Protein AF-A0A067C6A2-F1 (afdb_monomer)

Structure (mmCIF, N/CA/C/O backbone):
data_AF-A0A067C6A2-F1
#
_entry.id   AF-A0A067C6A2-F1
#
loop_
_atom_site.group_PDB
_atom_site.id
_atom_site.type_symbol
_atom_site.label_atom_id
_atom_site.label_alt_id
_atom_site.label_comp_id
_atom_site.label_asym_id
_atom_site.label_entity_id
_atom_site.label_seq_id
_atom_site.pdbx_PDB_ins_code
_atom_site.Cartn_x
_atom_site.Cartn_y
_atom_site.Cartn_z
_atom_site.occupancy
_atom_site.B_iso_or_equiv
_atom_site.auth_seq_id
_atom_site.auth_comp_id
_atom_site.auth_asym_id
_atom_site.auth_atom_id
_atom_site.pdbx_PDB_model_num
ATOM 1 N N . MET A 1 1 ? -62.404 13.880 -41.109 1.00 46.78 1 MET A N 1
ATOM 2 C CA . MET A 1 1 ? -61.850 12.532 -40.872 1.00 46.78 1 MET A CA 1
ATOM 3 C C . MET A 1 1 ? -60.391 12.553 -41.282 1.00 46.78 1 MET A C 1
ATOM 5 O O . MET A 1 1 ? -60.109 12.762 -42.451 1.00 46.78 1 MET A O 1
ATOM 9 N N . GLY A 1 2 ? -59.505 12.423 -40.304 1.00 31.52 2 GLY A N 1
ATOM 10 C CA . GLY A 1 2 ? -58.047 12.399 -40.429 1.00 31.52 2 GLY A CA 1
ATOM 11 C C . GLY A 1 2 ? -57.482 12.359 -39.002 1.00 31.52 2 GLY A C 1
ATOM 12 O O . GLY A 1 2 ? -58.010 13.100 -38.171 1.00 31.52 2 GLY A O 1
ATOM 13 N N . PRO A 1 3 ? -56.556 11.444 -38.669 1.00 40.12 3 PRO A N 1
ATOM 14 C CA . PRO A 1 3 ? -56.209 11.131 -37.287 1.00 40.12 3 PRO A CA 1
ATOM 15 C C . PRO A 1 3 ? -55.248 12.171 -36.699 1.00 40.12 3 PRO A C 1
ATOM 17 O O . PRO A 1 3 ? -54.396 12.708 -37.399 1.00 40.12 3 PRO A O 1
ATOM 20 N N . THR A 1 4 ? -55.403 12.442 -35.406 1.00 37.53 4 THR A N 1
ATOM 21 C CA . THR A 1 4 ? -54.505 13.268 -34.593 1.00 37.53 4 THR A CA 1
ATOM 22 C C . THR A 1 4 ? -53.314 12.437 -34.124 1.00 37.53 4 THR A C 1
ATOM 24 O O . THR A 1 4 ? -53.504 11.399 -33.487 1.00 37.53 4 THR A O 1
ATOM 27 N N . GLU A 1 5 ? -52.108 12.900 -34.448 1.00 35.50 5 GLU A N 1
ATOM 28 C CA . GLU A 1 5 ? -50.829 12.349 -33.997 1.00 35.50 5 GLU A CA 1
ATOM 29 C C . GLU A 1 5 ? -50.653 12.537 -32.483 1.00 35.50 5 GLU A C 1
ATOM 31 O O . GLU A 1 5 ? -50.879 13.614 -31.935 1.00 35.50 5 GLU A O 1
ATOM 36 N N . SER A 1 6 ? -50.273 11.455 -31.809 1.00 35.56 6 SER A N 1
ATOM 37 C CA . SER A 1 6 ? -49.897 11.418 -30.400 1.00 35.56 6 SER A CA 1
ATOM 38 C C . SER A 1 6 ? -48.393 11.660 -30.254 1.00 35.56 6 SER A C 1
ATOM 40 O O . SER A 1 6 ? -47.596 10.808 -30.653 1.00 35.56 6 SER A O 1
ATOM 42 N N . ASP A 1 7 ? -48.023 12.784 -29.643 1.00 34.88 7 ASP A N 1
ATOM 43 C CA . ASP A 1 7 ? -46.673 13.057 -29.147 1.00 34.88 7 ASP A CA 1
ATOM 44 C C . ASP A 1 7 ? -46.358 12.139 -27.957 1.00 34.88 7 ASP A C 1
ATOM 46 O O . ASP A 1 7 ? -47.033 12.175 -26.927 1.00 34.88 7 ASP A O 1
ATOM 50 N N . ASN A 1 8 ? -45.318 11.318 -28.091 1.00 35.06 8 ASN A N 1
ATOM 51 C CA . ASN A 1 8 ? -44.790 10.478 -27.020 1.00 35.06 8 ASN A CA 1
ATOM 52 C C . ASN A 1 8 ? -43.445 11.065 -26.560 1.00 35.06 8 ASN A C 1
ATOM 54 O O . ASN A 1 8 ? -42.382 10.647 -27.017 1.00 35.06 8 ASN A O 1
ATOM 58 N N . GLN A 1 9 ? -43.493 12.078 -25.689 1.00 35.62 9 GLN A N 1
ATOM 59 C CA . GLN A 1 9 ? -42.311 12.574 -24.979 1.00 35.62 9 GLN A CA 1
ATOM 60 C C . GLN A 1 9 ? -42.078 11.715 -23.733 1.00 35.62 9 GLN A C 1
ATOM 62 O O . GLN A 1 9 ? -42.832 11.764 -22.764 1.00 35.62 9 GLN A O 1
ATOM 67 N N . V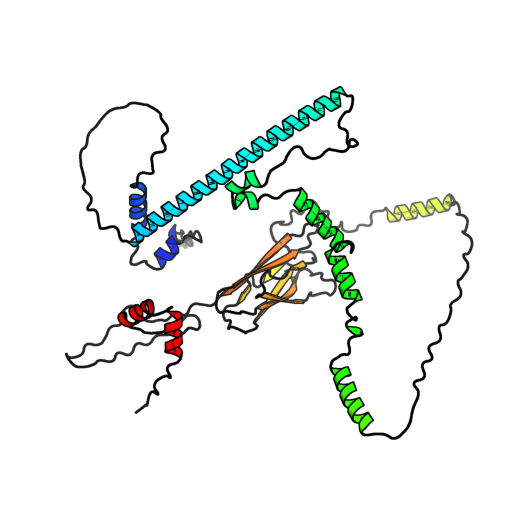AL A 1 10 ? -41.014 10.916 -23.774 1.00 36.12 10 VAL A N 1
ATOM 68 C CA . VAL A 1 10 ? -40.492 10.177 -22.622 1.00 36.12 10 VAL A CA 1
ATOM 69 C C . VAL A 1 10 ? -39.876 11.185 -21.648 1.00 36.12 10 VAL A C 1
ATOM 71 O O . VAL A 1 10 ? -38.931 11.892 -21.994 1.00 36.12 10 VAL A O 1
ATOM 74 N N . ALA A 1 11 ? -40.426 11.265 -20.438 1.00 36.53 11 ALA A N 1
ATOM 75 C CA . ALA A 1 11 ? -39.913 12.108 -19.365 1.00 36.53 11 ALA A CA 1
ATOM 76 C C . ALA A 1 11 ? -38.538 11.609 -18.887 1.00 36.53 11 ALA A C 1
ATOM 78 O O . ALA A 1 11 ? -38.397 10.465 -18.454 1.00 36.53 11 ALA A O 1
ATOM 79 N N . VAL A 1 12 ? -37.529 12.480 -18.944 1.00 35.84 12 VAL A N 1
ATOM 80 C CA . VAL A 1 12 ? -36.229 12.278 -18.290 1.00 35.84 12 VAL A CA 1
ATOM 81 C C . VAL A 1 12 ? -36.384 12.653 -16.808 1.00 35.84 12 VAL A C 1
ATOM 83 O O . VAL A 1 12 ? -36.865 13.755 -16.530 1.00 35.84 12 VAL A O 1
ATOM 86 N N . PRO A 1 13 ? -36.019 11.789 -15.843 1.00 40.06 13 PRO A N 1
ATOM 87 C CA . PRO A 1 13 ? -36.128 12.125 -14.430 1.00 40.06 13 PRO A CA 1
ATOM 88 C C . PRO A 1 13 ? -35.045 13.141 -14.044 1.00 40.06 13 PRO A C 1
ATOM 90 O O . PRO A 1 13 ? -33.858 12.932 -14.286 1.00 40.06 13 PRO A O 1
ATOM 93 N N . VAL A 1 14 ? -35.471 14.251 -13.441 1.00 46.62 14 VAL A N 1
ATOM 94 C CA . VAL A 1 14 ? -34.593 15.250 -12.821 1.00 46.62 14 VAL A CA 1
ATOM 95 C C . VAL A 1 14 ? -34.064 14.664 -11.509 1.00 46.62 14 VAL A C 1
ATOM 97 O O . VAL A 1 14 ? -34.852 14.342 -10.619 1.00 46.62 14 VAL A O 1
ATOM 100 N N . LEU A 1 15 ? -32.743 14.499 -11.416 1.00 38.25 15 LEU A N 1
ATOM 101 C CA . LEU A 1 15 ? -32.042 14.056 -10.207 1.00 38.25 15 LEU A CA 1
ATOM 102 C C . LEU A 1 15 ? -32.170 15.126 -9.110 1.00 38.25 15 LEU A C 1
ATOM 104 O O . LEU A 1 15 ? -31.995 16.313 -9.386 1.00 38.25 15 LEU A O 1
ATOM 108 N N . LYS A 1 16 ? -32.493 14.710 -7.881 1.00 52.53 16 LYS A N 1
ATOM 109 C CA . LYS A 1 16 ? -32.499 15.584 -6.696 1.00 52.53 16 LYS A CA 1
ATOM 110 C C . LYS A 1 16 ? -31.090 15.615 -6.095 1.00 52.53 16 LYS A C 1
ATOM 112 O O . LYS A 1 16 ? -30.378 14.620 -6.182 1.00 52.53 16 LYS A O 1
ATOM 117 N N . ASP A 1 17 ? -30.711 16.714 -5.441 1.00 48.53 17 ASP A N 1
ATOM 118 C CA . ASP A 1 17 ? -29.380 16.892 -4.819 1.00 48.53 17 ASP A CA 1
ATOM 119 C C . ASP A 1 17 ? -29.012 15.810 -3.779 1.00 48.53 17 ASP A C 1
ATOM 121 O O . ASP A 1 17 ? -27.845 15.650 -3.434 1.00 48.53 17 ASP A O 1
ATOM 125 N N . GLU A 1 18 ? -29.983 15.013 -3.323 1.00 50.97 18 GLU A N 1
ATOM 126 C CA . GLU A 1 18 ? -29.768 13.841 -2.464 1.00 50.97 18 GLU A CA 1
ATOM 127 C C . GLU A 1 18 ? -29.009 12.688 -3.158 1.00 50.97 18 GLU A C 1
ATOM 129 O O . GLU A 1 18 ? -28.467 11.818 -2.474 1.00 50.97 18 GLU A O 1
ATOM 134 N N . ASP A 1 19 ? -28.918 12.692 -4.494 1.00 45.03 19 ASP A N 1
ATOM 135 C CA . ASP A 1 19 ? -28.274 11.633 -5.284 1.00 45.03 19 ASP A CA 1
ATOM 136 C C . ASP A 1 19 ? -26.817 11.951 -5.680 1.00 45.03 19 ASP A C 1
ATOM 138 O O . ASP A 1 19 ? -26.120 11.095 -6.236 1.00 45.03 19 ASP A O 1
ATOM 142 N N . VAL A 1 20 ? -26.306 13.151 -5.374 1.00 48.88 20 VAL A N 1
ATOM 143 C CA . VAL A 1 20 ? -24.900 13.511 -5.629 1.00 48.88 20 VAL A CA 1
ATOM 144 C C . VAL A 1 20 ? -24.061 13.191 -4.392 1.00 48.88 20 VAL A C 1
ATOM 146 O O . VAL A 1 20 ? -23.841 14.009 -3.502 1.00 48.88 20 VAL A O 1
ATOM 149 N N . VAL A 1 21 ? -23.592 11.947 -4.324 1.00 43.31 21 VAL A N 1
ATOM 150 C CA . VAL A 1 21 ? -22.820 11.428 -3.189 1.00 43.31 21 VAL A CA 1
ATOM 151 C C . VAL A 1 21 ? -21.332 11.746 -3.353 1.00 43.31 21 VAL A C 1
ATOM 153 O O . VAL A 1 21 ? -20.633 11.119 -4.147 1.00 43.31 21 VAL A O 1
ATOM 156 N N . ALA A 1 22 ? -20.810 12.661 -2.535 1.00 42.84 22 ALA A N 1
ATOM 157 C CA . ALA A 1 22 ? -19.381 12.691 -2.234 1.00 42.84 22 ALA A CA 1
ATOM 158 C C . ALA A 1 22 ? -19.053 11.521 -1.288 1.00 42.84 22 ALA A C 1
ATOM 160 O O . ALA A 1 22 ? -19.436 11.508 -0.115 1.00 42.84 22 ALA A O 1
ATOM 161 N N . VAL A 1 23 ? -18.379 10.502 -1.819 1.00 39.47 23 VAL A N 1
ATOM 162 C CA . VAL A 1 23 ? -17.924 9.325 -1.068 1.00 39.47 23 VAL A CA 1
ATOM 163 C C . VAL A 1 23 ? -16.892 9.770 -0.025 1.00 39.47 23 VAL A C 1
ATOM 165 O O . VAL A 1 23 ? -15.851 10.308 -0.388 1.00 39.47 2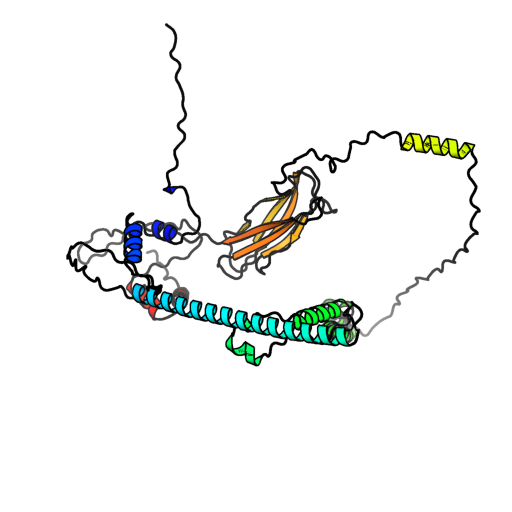3 VAL A O 1
ATOM 168 N N . GLY A 1 24 ? -17.172 9.551 1.266 1.00 44.75 24 GLY A N 1
ATOM 169 C CA . GLY A 1 24 ? -16.173 9.696 2.339 1.00 44.75 24 GLY A CA 1
ATOM 170 C C . GLY A 1 24 ? -16.548 10.578 3.534 1.00 44.75 24 GLY A C 1
ATOM 171 O O . GLY A 1 24 ? -15.796 10.620 4.504 1.00 44.75 24 GLY A O 1
ATOM 172 N N . SER A 1 25 ? -17.699 11.253 3.533 1.00 52.03 25 SER A N 1
ATOM 173 C CA . SER A 1 25 ? -18.128 12.007 4.719 1.00 52.03 25 SER A CA 1
ATOM 174 C C . SER A 1 25 ? -18.722 11.073 5.780 1.00 52.03 25 SER A C 1
ATOM 176 O O . SER A 1 25 ? -19.835 10.563 5.624 1.00 52.03 25 SER A O 1
ATOM 178 N N . ILE A 1 26 ? -17.987 10.868 6.880 1.00 54.88 26 ILE A N 1
ATOM 179 C CA . ILE A 1 26 ? -18.413 10.107 8.074 1.00 54.88 26 ILE A CA 1
ATOM 180 C C . ILE A 1 26 ? -19.779 10.601 8.585 1.00 54.88 26 ILE A C 1
ATOM 182 O O . ILE A 1 26 ? -20.607 9.802 9.021 1.00 54.88 26 ILE A O 1
ATOM 186 N N . SER A 1 27 ? -20.066 11.896 8.436 1.00 53.38 27 SER A N 1
ATOM 187 C CA . SER A 1 27 ? -21.342 12.505 8.820 1.00 53.38 27 SER A CA 1
ATOM 188 C C . SER A 1 27 ? -22.544 11.933 8.059 1.00 53.38 27 SER A C 1
ATOM 190 O O . SER A 1 27 ? -23.612 11.780 8.647 1.00 53.38 27 SER A O 1
ATOM 192 N N . ASN A 1 28 ? -22.388 11.553 6.785 1.00 57.16 28 ASN A N 1
ATOM 193 C CA . ASN A 1 28 ? -23.474 10.943 6.005 1.00 57.16 28 ASN A CA 1
ATOM 194 C C . ASN A 1 28 ? -23.720 9.484 6.394 1.00 57.16 28 ASN A C 1
ATOM 196 O O . ASN A 1 28 ? -24.863 9.031 6.395 1.00 57.16 28 ASN A O 1
ATOM 200 N N . VAL A 1 29 ? -22.665 8.756 6.765 1.00 61.75 29 VAL A N 1
ATOM 201 C CA . VAL A 1 29 ? -22.779 7.379 7.265 1.00 61.75 29 VAL A CA 1
ATOM 202 C C . VAL A 1 29 ? -23.498 7.369 8.615 1.00 61.75 29 VAL A C 1
ATOM 204 O O . VAL A 1 29 ? -24.432 6.592 8.803 1.00 61.75 29 VAL A O 1
ATOM 207 N N . LEU A 1 30 ? -23.140 8.292 9.514 1.00 58.38 30 LEU A N 1
ATOM 208 C CA . LEU A 1 30 ? -23.802 8.453 10.811 1.00 58.38 30 LEU A CA 1
ATOM 209 C C . LEU A 1 30 ? -25.268 8.890 10.664 1.00 58.38 30 LEU A C 1
ATOM 211 O O . LEU A 1 30 ? -26.136 8.321 11.320 1.00 58.38 30 LEU A O 1
ATOM 215 N N . ARG A 1 31 ? -25.582 9.812 9.744 1.00 58.62 31 ARG A N 1
ATOM 216 C CA . ARG A 1 31 ? -26.965 10.256 9.485 1.00 58.62 31 ARG A CA 1
ATOM 217 C C . ARG A 1 31 ? -27.858 9.146 8.937 1.00 58.62 31 ARG A C 1
ATOM 219 O O . ARG A 1 31 ? -29.035 9.073 9.272 1.00 58.62 31 ARG A O 1
ATOM 226 N N . ARG A 1 32 ? -27.298 8.260 8.108 1.00 60.53 32 ARG A N 1
ATOM 227 C CA . ARG A 1 32 ? -28.022 7.102 7.566 1.00 60.53 32 ARG A CA 1
ATOM 228 C C . ARG A 1 32 ? -28.220 6.006 8.614 1.00 60.53 32 ARG A C 1
ATOM 230 O O . ARG A 1 32 ? -29.256 5.351 8.595 1.00 60.53 32 ARG A O 1
ATOM 237 N N . ALA A 1 33 ? -27.250 5.827 9.513 1.00 59.78 33 ALA A N 1
ATOM 238 C CA . ALA A 1 33 ? -27.295 4.836 10.588 1.00 59.78 33 ALA A CA 1
ATOM 239 C C . ALA A 1 33 ? -28.210 5.245 11.758 1.00 59.78 33 ALA A C 1
ATOM 241 O O . ALA A 1 33 ? -28.818 4.379 12.377 1.00 59.78 33 ALA A O 1
ATOM 242 N N . PHE A 1 34 ? -28.352 6.547 12.032 1.00 64.25 34 PHE A N 1
ATOM 243 C CA . PHE A 1 34 ? -29.120 7.085 13.163 1.00 64.25 34 PHE A CA 1
ATOM 244 C C . PHE A 1 34 ? -30.217 8.061 12.712 1.00 64.25 34 PHE A C 1
ATOM 246 O O . PHE A 1 34 ? -30.389 9.140 13.279 1.00 64.25 34 PHE A O 1
ATOM 253 N N . ARG A 1 35 ? -30.966 7.687 11.671 1.00 56.34 35 ARG A N 1
ATOM 254 C CA . ARG A 1 35 ? -31.962 8.551 11.015 1.00 56.34 35 ARG A CA 1
ATOM 255 C C . ARG A 1 35 ? -33.062 9.072 11.954 1.00 56.34 35 ARG A C 1
ATOM 257 O O . ARG A 1 35 ? -33.566 10.164 11.736 1.00 56.34 35 ARG A O 1
ATOM 264 N N . ASP A 1 36 ? -33.380 8.331 13.013 1.00 54.09 36 ASP A N 1
ATOM 265 C CA . ASP A 1 36 ? -34.395 8.720 14.004 1.00 54.09 36 ASP A CA 1
ATOM 266 C C . ASP A 1 36 ? -33.886 9.753 15.031 1.00 54.09 36 ASP A C 1
ATOM 268 O O . ASP A 1 36 ? -34.684 10.404 15.701 1.00 54.09 36 ASP A O 1
ATOM 272 N N . TYR A 1 37 ? -32.563 9.928 15.147 1.00 52.38 37 TYR A N 1
ATOM 273 C CA . TYR A 1 37 ? -31.922 10.871 16.077 1.00 52.38 37 TYR A CA 1
ATOM 274 C C . TYR A 1 37 ? -31.439 12.159 15.400 1.00 52.38 37 TYR A C 1
ATOM 276 O O . TYR A 1 37 ? -31.350 13.202 16.049 1.00 52.38 37 TYR A O 1
ATOM 284 N N . TYR A 1 38 ? -31.131 12.104 14.104 1.00 54.38 38 TYR A N 1
ATOM 285 C CA . TYR A 1 38 ? -30.699 13.257 13.318 1.00 54.38 38 TYR A CA 1
ATOM 286 C C . TYR A 1 38 ? -31.886 13.808 12.529 1.00 54.38 38 TYR A C 1
ATOM 288 O O . TYR A 1 38 ? -32.218 13.305 11.460 1.00 54.38 38 TYR A O 1
ATOM 296 N N . THR A 1 39 ? -32.531 14.848 13.057 1.00 64.25 39 THR A N 1
ATOM 297 C CA . THR A 1 39 ? -33.527 15.612 12.297 1.00 64.25 39 THR A CA 1
ATOM 298 C C . THR A 1 39 ? -32.855 16.363 11.144 1.00 64.25 39 THR A C 1
ATOM 300 O O . THR A 1 39 ? -31.672 16.692 11.224 1.00 64.25 39 THR A O 1
ATOM 303 N N . ASP A 1 40 ? -33.597 16.667 10.075 1.00 58.47 40 ASP A N 1
ATOM 304 C CA . ASP A 1 40 ? -33.048 17.351 8.888 1.00 58.47 40 ASP A CA 1
ATOM 305 C C . ASP A 1 40 ? -32.404 18.718 9.225 1.00 58.47 40 ASP A C 1
ATOM 307 O O . ASP A 1 40 ? -31.456 19.148 8.571 1.00 58.47 40 ASP A O 1
ATOM 311 N N . ASP A 1 41 ? -32.845 19.348 10.320 1.00 60.97 41 ASP A N 1
ATOM 312 C CA . ASP A 1 41 ? -32.314 20.608 10.862 1.00 60.97 41 ASP A CA 1
ATOM 313 C C . ASP A 1 41 ? -31.063 20.449 11.749 1.00 60.97 41 ASP A C 1
ATOM 315 O O . ASP A 1 41 ? -30.524 21.443 12.247 1.00 60.97 41 ASP A O 1
ATOM 319 N N . PHE A 1 42 ? -30.581 19.226 11.988 1.00 62.56 42 PHE A N 1
ATOM 320 C CA . PHE A 1 42 ? -29.451 18.970 12.886 1.00 62.56 42 PHE A CA 1
ATOM 321 C C . PHE A 1 42 ? -28.182 19.701 12.440 1.00 62.56 42 PHE A C 1
ATOM 323 O O . PHE A 1 42 ? -27.517 20.321 13.266 1.00 62.56 42 PHE A O 1
ATOM 330 N N . ASP A 1 43 ? -27.869 19.691 11.143 1.00 55.62 43 ASP A N 1
ATOM 331 C CA . ASP A 1 43 ? -26.700 20.405 10.621 1.00 55.62 43 ASP A CA 1
ATOM 332 C C . ASP A 1 43 ? -26.844 21.911 10.752 1.00 55.62 43 ASP A C 1
ATOM 334 O O . ASP A 1 43 ? -25.873 22.583 11.080 1.00 55.62 43 ASP A O 1
ATOM 338 N N . GLN A 1 44 ? -28.036 22.458 10.499 1.00 60.25 44 GLN A N 1
ATOM 339 C CA . GLN A 1 44 ? -28.271 23.886 10.696 1.00 60.25 44 GLN A CA 1
ATOM 340 C C . GLN A 1 44 ? -28.066 24.254 12.163 1.00 60.25 44 GLN A C 1
ATOM 342 O O . GLN A 1 44 ? -27.392 25.234 12.457 1.00 60.25 44 GLN A O 1
ATOM 347 N N . ARG A 1 45 ? -28.570 23.441 13.096 1.00 60.47 45 ARG A N 1
ATOM 348 C CA . ARG A 1 45 ? -28.377 23.648 14.537 1.00 60.47 45 ARG A CA 1
ATOM 349 C C . ARG A 1 45 ? -26.919 23.498 14.968 1.00 60.47 45 ARG A C 1
ATOM 351 O O . ARG A 1 45 ? -26.434 24.342 15.715 1.00 60.47 45 ARG A O 1
ATOM 358 N N . LEU A 1 46 ? -26.215 22.477 14.483 1.00 62.25 46 LEU A N 1
ATOM 359 C CA . LEU A 1 46 ? -24.806 22.234 14.796 1.00 62.25 46 LEU A CA 1
ATOM 360 C C . LEU A 1 46 ? -23.911 23.332 14.215 1.00 62.25 46 LEU A C 1
ATOM 362 O O . LEU A 1 46 ? -23.078 23.881 14.930 1.00 62.25 46 LEU A O 1
ATOM 366 N N . ASN A 1 47 ? -24.118 23.694 12.949 1.00 60.94 47 ASN A N 1
ATOM 367 C CA . ASN A 1 47 ? -23.370 24.760 12.289 1.00 60.94 47 ASN A CA 1
ATOM 368 C C . ASN A 1 47 ? -23.665 26.122 12.921 1.00 60.94 47 ASN A C 1
ATOM 370 O O . ASN A 1 47 ? -22.741 26.907 13.087 1.00 60.94 47 ASN A O 1
ATOM 374 N N . ASN A 1 48 ? -24.905 26.390 13.344 1.00 63.03 48 ASN A N 1
ATOM 375 C CA . ASN A 1 48 ? -25.240 27.607 14.085 1.00 63.03 48 ASN A CA 1
ATOM 376 C C . ASN A 1 48 ? -24.587 27.625 15.477 1.00 63.03 48 ASN A C 1
ATOM 378 O O . ASN A 1 48 ? -24.052 28.654 15.878 1.00 63.03 48 ASN A O 1
ATOM 382 N N . ALA A 1 49 ? -24.560 26.498 16.197 1.00 57.16 49 ALA A N 1
ATOM 383 C CA . ALA A 1 49 ? -23.872 26.378 17.487 1.00 57.16 49 ALA A CA 1
ATOM 384 C C . ALA A 1 49 ? -22.344 26.532 17.359 1.00 57.16 49 ALA A C 1
ATOM 386 O O . ALA A 1 49 ? -21.707 27.177 18.191 1.00 57.16 49 ALA A O 1
ATOM 387 N N . TRP A 1 50 ? -21.746 25.991 16.296 1.00 52.72 50 TRP A N 1
ATOM 388 C CA . TRP A 1 50 ? -20.320 26.159 16.009 1.00 52.72 50 TRP A CA 1
ATOM 389 C C . TRP A 1 50 ? -19.986 27.573 15.518 1.00 52.72 50 TRP A C 1
ATOM 391 O O . TRP A 1 50 ? -18.972 28.124 15.933 1.00 52.72 50 TRP A O 1
ATOM 401 N N . ALA A 1 51 ? -20.853 28.205 14.721 1.00 54.84 51 ALA A N 1
ATOM 402 C CA . ALA A 1 51 ? -20.693 29.593 14.280 1.00 54.84 51 ALA A CA 1
ATOM 403 C C . ALA A 1 51 ? -20.863 30.615 15.422 1.00 54.84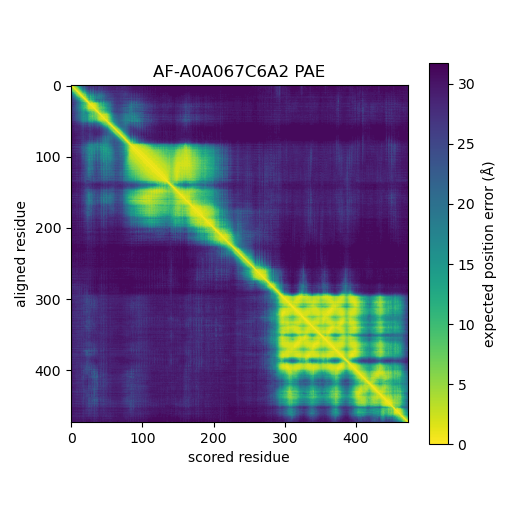 51 ALA A C 1
ATOM 405 O O . ALA A 1 51 ? -20.293 31.701 15.362 1.00 54.84 51 ALA A O 1
ATOM 406 N N . MET A 1 52 ? -21.620 30.266 16.468 1.00 48.28 52 MET A N 1
ATOM 407 C CA . MET A 1 52 ? -21.798 31.074 17.683 1.00 48.28 52 MET A CA 1
ATOM 408 C C . MET A 1 52 ? -20.621 30.968 18.662 1.00 48.28 52 MET A C 1
ATOM 410 O O . MET A 1 52 ? -20.560 31.738 19.619 1.00 48.28 52 MET A O 1
ATOM 414 N N . THR A 1 53 ? -19.668 30.056 18.440 1.00 46.56 53 THR A N 1
ATOM 415 C CA . THR A 1 53 ? -18.444 29.996 19.246 1.00 46.56 53 THR A CA 1
ATOM 416 C C . THR A 1 53 ? -17.463 31.034 18.688 1.00 46.56 53 THR A C 1
ATOM 418 O O . THR A 1 53 ? -16.986 30.859 17.565 1.00 46.56 53 THR A O 1
ATOM 421 N N . PRO A 1 54 ? -17.151 32.134 19.401 1.00 42.41 54 PRO A N 1
ATOM 422 C CA . PRO A 1 54 ? -16.249 33.135 18.860 1.00 42.41 54 PRO A CA 1
ATOM 423 C C . PRO A 1 54 ? -14.858 32.516 18.732 1.00 42.41 54 PRO A C 1
ATOM 425 O O . PRO A 1 54 ? -14.250 32.123 19.728 1.00 42.41 54 PRO A O 1
ATOM 428 N N . ALA A 1 55 ? -14.347 32.442 17.502 1.00 39.75 55 ALA A N 1
ATOM 429 C CA . ALA A 1 55 ? -12.942 32.150 17.259 1.00 39.75 55 ALA A CA 1
ATOM 430 C C . ALA A 1 55 ? -12.068 33.123 18.079 1.00 39.75 55 ALA A C 1
ATOM 432 O O . ALA A 1 55 ? -12.421 34.306 18.198 1.00 39.75 55 ALA A O 1
ATOM 433 N N . PRO A 1 56 ? -10.938 32.673 18.657 1.00 37.66 56 PRO A N 1
ATOM 434 C CA . PRO A 1 56 ? -10.046 33.563 19.380 1.00 37.66 56 PRO A CA 1
ATOM 435 C C . PRO A 1 56 ? -9.568 34.648 18.416 1.00 37.66 56 PRO A C 1
ATOM 437 O O . PRO A 1 56 ? -8.959 34.364 17.385 1.00 37.66 56 PRO A O 1
ATOM 440 N N . LYS A 1 57 ? -9.905 35.899 18.745 1.00 34.47 57 LYS A N 1
ATOM 441 C CA . LYS A 1 57 ? -9.536 37.088 17.979 1.00 34.47 57 LYS A CA 1
ATOM 442 C C . LYS A 1 57 ? -8.020 37.106 17.794 1.00 34.47 57 LYS A C 1
ATOM 444 O O . LYS A 1 57 ? -7.280 37.387 18.733 1.00 34.47 57 LYS A O 1
ATOM 449 N N . THR A 1 58 ? -7.565 36.843 16.576 1.00 31.27 58 THR A N 1
ATOM 450 C CA . THR A 1 58 ? -6.252 37.283 16.119 1.00 31.27 58 THR A CA 1
ATOM 451 C C . THR A 1 58 ? -6.258 38.805 16.154 1.00 31.27 58 THR A C 1
ATOM 453 O O . THR A 1 58 ? -7.015 39.448 15.428 1.00 31.27 58 THR A O 1
ATOM 456 N N . THR A 1 59 ? -5.461 39.383 17.045 1.00 32.72 59 THR A N 1
ATOM 457 C CA . THR A 1 59 ? -5.164 40.814 17.076 1.00 32.72 59 THR A CA 1
ATOM 458 C C . THR A 1 59 ? -4.513 41.225 15.761 1.00 32.72 59 THR A C 1
ATOM 460 O O . THR A 1 59 ? -3.319 41.019 15.563 1.00 32.72 59 THR A O 1
ATOM 463 N N . SER A 1 60 ? -5.301 41.820 14.876 1.00 31.89 60 SER A N 1
ATOM 464 C CA . SER A 1 60 ? -4.822 42.781 13.892 1.00 31.89 60 SER A CA 1
ATOM 465 C C . SER A 1 60 ? -5.533 44.093 14.182 1.00 31.89 60 SER A C 1
ATOM 467 O O . SER A 1 60 ? -6.753 44.193 14.055 1.00 31.89 60 SER A O 1
ATOM 469 N N . GLU A 1 61 ? -4.752 45.054 14.658 1.00 36.00 61 GLU A N 1
ATOM 470 C CA . GLU A 1 61 ? -5.124 46.456 14.750 1.00 36.00 61 GLU A CA 1
ATOM 471 C C . GLU A 1 61 ? -5.585 46.932 13.370 1.00 36.00 61 GLU A C 1
ATOM 473 O O . GLU A 1 61 ? -4.818 46.861 12.415 1.00 36.00 61 GLU A O 1
ATOM 478 N N . ASP A 1 62 ? -6.816 47.427 13.268 1.00 29.81 62 ASP A N 1
ATOM 479 C CA . ASP A 1 62 ? -7.034 48.638 12.489 1.00 29.81 62 ASP A CA 1
ATOM 480 C C . ASP A 1 62 ? -8.291 49.373 12.955 1.00 29.81 62 ASP A C 1
ATOM 482 O O . ASP A 1 62 ? -9.363 48.801 13.167 1.00 29.81 62 ASP A O 1
ATOM 486 N N . HIS A 1 63 ? -8.111 50.668 13.177 1.00 35.00 63 HIS A N 1
ATOM 487 C CA . HIS A 1 63 ? -9.143 51.604 13.582 1.00 35.00 63 HIS A CA 1
ATOM 488 C C . HIS A 1 63 ? -10.038 51.942 12.390 1.00 35.00 63 HIS A C 1
ATOM 490 O O . HIS A 1 63 ? -9.545 52.387 11.361 1.00 35.00 63 HIS A O 1
ATOM 496 N N . THR A 1 64 ? -11.356 51.891 12.564 1.00 31.05 64 THR A N 1
ATOM 497 C CA . THR A 1 64 ? -12.255 52.926 12.028 1.00 31.05 64 THR A CA 1
ATOM 498 C C . THR A 1 64 ? -13.575 52.930 12.791 1.00 31.05 64 THR A C 1
ATOM 500 O O . THR A 1 64 ? -14.110 51.898 13.184 1.00 31.05 64 THR A O 1
ATOM 503 N N . ILE A 1 65 ? -14.013 54.148 13.079 1.00 39.16 65 ILE A N 1
ATOM 504 C CA . ILE A 1 65 ? -15.200 54.537 13.834 1.00 39.16 65 ILE A CA 1
ATOM 505 C C . ILE A 1 65 ? -16.401 54.438 12.897 1.00 39.16 65 ILE A C 1
ATOM 507 O O . ILE A 1 65 ? -16.286 54.919 11.778 1.00 39.16 65 ILE A O 1
ATOM 511 N N . ASP A 1 66 ? -17.527 53.900 13.367 1.00 32.31 66 ASP A N 1
ATOM 512 C CA . ASP A 1 66 ? -18.845 54.471 13.075 1.00 32.31 66 ASP A CA 1
ATOM 513 C C . ASP A 1 66 ? -19.902 53.984 14.074 1.00 32.31 66 ASP A C 1
ATOM 515 O O . ASP A 1 66 ? -19.826 52.892 14.638 1.00 32.31 66 ASP A O 1
ATOM 519 N N . ALA A 1 67 ? -20.829 54.894 14.351 1.00 35.47 67 ALA A N 1
ATOM 520 C CA . ALA A 1 67 ? -21.790 54.869 15.436 1.00 35.47 67 ALA A CA 1
ATOM 521 C C . ALA A 1 67 ? -23.153 54.269 15.038 1.00 35.47 67 ALA A C 1
ATOM 523 O O . ALA A 1 67 ? -23.501 54.189 13.864 1.00 35.47 67 ALA A O 1
ATOM 524 N N . ASP A 1 68 ? -23.923 53.994 16.095 1.00 33.66 68 ASP A N 1
ATOM 525 C CA . ASP A 1 68 ? -25.387 53.946 16.213 1.00 33.66 68 ASP A CA 1
ATOM 526 C C . ASP A 1 68 ? -26.145 52.601 16.270 1.00 33.66 68 ASP A C 1
ATOM 528 O O . ASP A 1 68 ? -26.140 51.773 15.364 1.00 33.66 68 ASP A O 1
ATOM 532 N N . ASN A 1 69 ? -26.954 52.563 17.345 1.00 35.38 69 ASN A N 1
ATOM 533 C CA . ASN A 1 69 ? -28.240 51.898 17.590 1.00 35.38 69 ASN A CA 1
ATOM 534 C C . ASN A 1 69 ? -28.307 50.533 18.303 1.00 35.38 69 ASN A C 1
ATOM 536 O O . ASN A 1 69 ? -28.312 49.469 17.696 1.00 35.38 69 ASN A O 1
ATOM 540 N N . ASN A 1 70 ? -28.524 50.634 19.625 1.00 39.47 70 ASN A N 1
ATOM 541 C CA . ASN A 1 70 ? -29.630 50.049 20.403 1.00 39.47 70 ASN A CA 1
ATOM 542 C C . ASN A 1 70 ? -30.302 48.773 19.861 1.00 39.47 70 ASN A C 1
ATOM 544 O O . ASN A 1 70 ? -31.141 48.862 18.966 1.00 39.47 70 ASN A O 1
ATOM 548 N N . ASN A 1 71 ? -30.121 47.652 20.572 1.00 34.84 71 ASN A N 1
ATOM 549 C CA . ASN A 1 71 ? -31.241 46.994 21.261 1.00 34.84 71 ASN A CA 1
ATOM 550 C C . ASN A 1 71 ? -30.732 45.974 22.297 1.00 34.84 71 ASN A C 1
ATOM 552 O O . ASN A 1 71 ? -30.191 44.929 21.939 1.00 34.84 71 ASN A O 1
ATOM 556 N N . ASP A 1 72 ? -30.945 46.274 23.579 1.00 43.16 72 ASP A N 1
ATOM 557 C CA . ASP A 1 72 ? -30.784 45.329 24.683 1.00 43.16 72 ASP A CA 1
ATOM 558 C C . ASP A 1 72 ? -31.936 44.312 24.665 1.00 43.16 72 ASP A C 1
ATOM 560 O O . ASP A 1 72 ? -33.064 44.595 25.080 1.00 43.16 72 ASP A O 1
ATOM 564 N N . HIS A 1 73 ? -31.642 43.092 24.224 1.00 35.34 73 HIS A N 1
ATOM 565 C CA . HIS A 1 73 ? -32.396 41.906 24.619 1.00 35.34 73 HIS A CA 1
ATOM 566 C C . HIS A 1 73 ? -31.416 40.802 25.002 1.00 35.34 73 HIS A C 1
ATOM 568 O O . HIS A 1 73 ? -30.953 40.022 24.174 1.00 35.34 73 HIS A O 1
ATOM 574 N N . ALA A 1 74 ? -31.094 40.766 26.295 1.00 41.38 74 ALA A N 1
ATOM 575 C CA . ALA A 1 74 ? -30.482 39.622 26.943 1.00 41.38 74 ALA A CA 1
ATOM 576 C C . ALA A 1 74 ? -31.475 38.449 26.909 1.00 41.38 74 ALA A C 1
ATOM 578 O O . ALA A 1 74 ? -32.331 38.306 27.778 1.00 41.38 74 ALA A O 1
ATOM 579 N N . THR A 1 75 ? -31.389 37.620 25.873 1.00 38.28 75 THR A N 1
ATOM 580 C CA . THR A 1 75 ? -31.915 36.255 25.913 1.00 38.28 75 THR A CA 1
ATOM 581 C C . THR A 1 75 ? -30.898 35.385 26.637 1.00 38.28 75 THR A C 1
ATOM 583 O O . THR A 1 75 ? -29.958 34.877 26.027 1.00 38.28 75 THR A O 1
ATOM 586 N N . GLU A 1 76 ? -31.085 35.236 27.949 1.00 42.72 76 GLU A N 1
ATOM 587 C CA . GLU A 1 76 ? -30.521 34.123 28.712 1.00 42.72 76 GLU A CA 1
ATOM 588 C C . GLU A 1 76 ? -31.017 32.822 28.065 1.00 42.72 76 GLU A C 1
ATOM 590 O O . GLU A 1 76 ? -32.201 32.484 28.119 1.00 42.72 76 GLU A O 1
ATOM 595 N N . THR A 1 77 ? -30.120 32.125 27.371 1.00 37.41 77 THR A N 1
ATOM 596 C CA . THR A 1 77 ? -30.368 30.756 26.917 1.00 37.41 77 THR A CA 1
ATOM 597 C C . THR A 1 77 ? -30.084 29.819 28.095 1.00 37.41 77 THR A C 1
ATOM 599 O O . THR A 1 77 ? -29.089 30.024 28.790 1.00 37.41 77 THR A O 1
ATOM 602 N N . PRO A 1 78 ? -30.941 28.822 28.378 1.00 41.03 78 PRO A N 1
ATOM 603 C CA . PRO A 1 78 ? -30.693 27.880 29.463 1.00 41.03 78 PRO A CA 1
ATOM 604 C C . PRO A 1 78 ? -29.429 27.071 29.150 1.00 41.03 78 PRO A C 1
ATOM 606 O O . PRO A 1 78 ? -29.398 26.354 28.151 1.00 41.03 78 PRO A O 1
ATOM 609 N N . GLU A 1 79 ? -28.395 27.189 29.984 1.00 50.75 79 GLU A N 1
ATOM 610 C CA . GLU A 1 79 ? -27.224 26.310 29.934 1.00 50.75 79 GLU A CA 1
ATOM 611 C C . GLU A 1 79 ? -27.670 24.881 30.283 1.00 50.75 79 GLU A C 1
ATOM 613 O O . GLU A 1 79 ? -27.827 24.515 31.450 1.00 50.75 79 GLU A O 1
ATOM 618 N N . GLU A 1 80 ? -27.936 24.071 29.256 1.00 48.72 80 GLU A N 1
ATOM 619 C CA . GLU A 1 80 ? -28.049 22.623 29.411 1.00 48.72 80 GLU A CA 1
ATOM 620 C C . GLU A 1 80 ? -26.696 22.070 29.890 1.00 48.72 80 GLU A C 1
ATOM 622 O O . GLU A 1 80 ? -25.652 22.455 29.355 1.00 48.72 80 GLU A O 1
ATOM 627 N N . PRO A 1 81 ? -26.674 21.172 30.892 1.00 52.03 81 PRO A N 1
ATOM 628 C CA . PRO A 1 81 ? -25.429 20.635 31.426 1.00 52.03 81 PRO A CA 1
ATOM 629 C C . PRO A 1 81 ? -24.666 19.893 30.322 1.00 52.03 81 PRO A C 1
ATOM 631 O O . PRO A 1 81 ? -25.133 18.875 29.807 1.00 52.03 81 PRO A O 1
ATOM 634 N N . GLU A 1 82 ? -23.493 20.415 29.945 1.00 59.72 82 GLU A N 1
ATOM 635 C CA . GLU A 1 82 ? -22.681 19.858 28.863 1.00 59.72 82 GLU A CA 1
ATOM 636 C C . GLU A 1 82 ? -22.351 18.383 29.142 1.00 59.72 82 GLU A C 1
ATOM 638 O O . GLU A 1 82 ? -21.738 18.030 30.152 1.00 59.72 82 GLU A O 1
ATOM 643 N N . HIS A 1 83 ? -22.770 17.502 28.231 1.00 63.19 83 HIS A N 1
ATOM 644 C CA . HIS A 1 83 ? -22.542 16.064 28.339 1.00 63.19 83 HIS A CA 1
ATOM 645 C C . HIS A 1 83 ? -21.027 15.768 28.474 1.00 63.19 83 HIS A C 1
ATOM 647 O O . HIS A 1 83 ? -20.249 16.268 27.653 1.00 63.19 83 HIS A O 1
ATOM 653 N N . PRO A 1 84 ? -20.571 14.926 29.429 1.00 74.06 84 PRO A N 1
ATOM 654 C CA . PRO A 1 84 ? -19.144 14.737 29.746 1.00 74.06 84 PRO A CA 1
ATOM 655 C C . PRO A 1 84 ? -18.246 14.386 28.548 1.00 74.06 84 PRO A C 1
ATOM 657 O O . PRO A 1 84 ? -17.078 14.771 28.490 1.00 74.06 84 PRO A O 1
ATOM 660 N N . TYR A 1 85 ? -18.798 13.692 27.551 1.00 64.88 85 TYR A N 1
ATOM 661 C CA . TYR A 1 85 ? -18.080 13.316 26.331 1.00 64.88 85 TYR A CA 1
ATOM 662 C C . TYR A 1 85 ? -17.792 14.498 25.392 1.00 64.88 85 TYR A C 1
ATOM 664 O O . TYR A 1 85 ? -16.788 14.471 24.682 1.00 64.88 85 TYR A O 1
ATOM 672 N N . LEU A 1 86 ? -18.627 15.543 25.388 1.00 73.38 86 LEU A N 1
ATOM 673 C CA . LEU A 1 86 ? -18.386 16.755 24.594 1.00 73.38 86 LEU A CA 1
ATOM 674 C C . LEU A 1 86 ? -17.255 17.587 25.201 1.00 73.38 86 LEU A C 1
ATOM 676 O O . LEU A 1 86 ? -16.403 18.091 24.471 1.00 73.38 86 LEU A O 1
ATOM 680 N N . VAL A 1 87 ? -17.197 17.652 26.533 1.00 78.25 87 VAL A N 1
ATOM 681 C CA . VAL A 1 87 ? -16.102 18.293 27.273 1.00 78.25 87 VAL A CA 1
ATOM 682 C C . VAL A 1 87 ? -14.782 17.571 26.997 1.00 78.25 87 VAL A C 1
ATOM 684 O O . VAL A 1 87 ? -13.804 18.210 26.609 1.00 78.25 87 VAL A O 1
ATOM 687 N N . TYR A 1 88 ? -14.770 16.236 27.092 1.00 76.06 88 TYR A N 1
ATOM 688 C CA . TYR A 1 88 ? -13.595 15.425 26.756 1.00 76.06 88 TYR A CA 1
ATOM 689 C C . TYR A 1 88 ? -13.187 15.574 25.282 1.00 76.06 88 TYR A C 1
ATOM 691 O O . TYR A 1 88 ? -12.006 15.709 24.965 1.00 76.06 88 TYR A O 1
ATOM 699 N N . GLY A 1 89 ? -14.160 15.613 24.366 1.00 78.25 89 GLY A N 1
ATOM 700 C CA . GLY A 1 89 ? -13.916 15.846 22.943 1.00 78.25 89 GLY A CA 1
ATOM 701 C C . GLY A 1 89 ? -13.238 17.190 22.676 1.00 78.25 89 GLY A C 1
ATOM 702 O O . GLY A 1 89 ? -12.237 17.233 21.963 1.00 78.25 89 GLY A O 1
ATOM 703 N N . ARG A 1 90 ? -13.728 18.275 23.288 1.00 83.38 90 ARG A N 1
ATOM 704 C CA . ARG A 1 90 ? -13.129 19.615 23.166 1.00 83.38 90 ARG A CA 1
ATOM 705 C C . ARG A 1 90 ? -11.725 19.676 23.765 1.00 83.38 90 ARG A C 1
ATOM 707 O O . ARG A 1 90 ? -10.841 20.248 23.135 1.00 83.38 90 ARG A O 1
ATOM 714 N N . GLN A 1 91 ? -11.504 19.057 24.927 1.00 88.62 91 GLN A N 1
ATOM 715 C CA . GLN A 1 91 ? -10.172 18.962 25.537 1.00 88.62 91 GLN A CA 1
ATOM 716 C C . GLN A 1 91 ? -9.189 18.256 24.602 1.00 88.62 91 GLN A C 1
ATOM 718 O O . GLN A 1 91 ? -8.123 18.791 24.318 1.00 88.62 91 GLN A O 1
ATOM 723 N N . ARG A 1 92 ? -9.591 17.120 24.023 1.00 89.69 92 ARG A N 1
ATOM 724 C CA . ARG A 1 92 ? -8.735 16.360 23.108 1.00 89.69 92 ARG A CA 1
ATOM 725 C C . ARG A 1 92 ? -8.440 17.107 21.807 1.00 89.69 92 ARG A C 1
ATOM 727 O O . ARG A 1 92 ? -7.332 17.024 21.292 1.00 89.69 92 ARG A O 1
ATOM 734 N N . VAL A 1 93 ? -9.409 17.853 21.271 1.00 91.12 93 VAL A N 1
ATOM 735 C CA . VAL A 1 93 ? -9.180 18.727 20.107 1.00 91.12 93 VAL A CA 1
ATOM 736 C C . VAL A 1 93 ? -8.178 19.831 20.452 1.00 91.12 93 VAL A C 1
ATOM 738 O O . VAL A 1 93 ? -7.257 20.067 19.675 1.00 91.12 93 VAL A O 1
ATOM 741 N N . ALA A 1 94 ? -8.312 20.462 21.621 1.00 91.75 94 ALA A N 1
ATOM 742 C CA . ALA A 1 94 ? -7.395 21.508 22.067 1.00 91.75 94 ALA A CA 1
ATOM 743 C C . ALA A 1 94 ? -5.964 20.984 22.289 1.00 91.75 94 ALA A C 1
ATOM 745 O O . ALA A 1 94 ? -5.009 21.657 21.905 1.00 91.75 94 ALA A O 1
ATOM 746 N N . GLU A 1 95 ? -5.812 19.781 22.849 1.00 93.44 95 GLU A N 1
ATOM 747 C CA . GLU A 1 95 ? -4.518 19.099 23.001 1.00 93.44 95 GLU A CA 1
ATOM 748 C C . GLU A 1 95 ? -3.857 18.842 21.643 1.00 93.44 95 GLU A C 1
ATOM 750 O O . GLU A 1 95 ? -2.717 19.246 21.421 1.00 93.44 95 GLU A O 1
ATOM 755 N N . VAL A 1 96 ? -4.595 18.256 20.695 1.00 92.12 96 VAL A N 1
ATOM 756 C CA . VAL A 1 96 ? -4.081 17.982 19.343 1.00 92.12 96 VAL A CA 1
ATOM 757 C C . VAL A 1 96 ? -3.687 19.272 18.625 1.00 92.12 96 VAL A C 1
ATOM 759 O O . VAL A 1 96 ? -2.668 19.318 17.937 1.00 92.12 96 VAL A O 1
ATOM 762 N N . GLU A 1 97 ? -4.471 20.336 18.777 1.00 94.50 97 GLU A N 1
ATOM 763 C CA . GLU A 1 97 ? -4.161 21.624 18.163 1.00 94.50 97 GLU A CA 1
ATOM 764 C C . GLU A 1 97 ? -2.926 22.284 18.803 1.00 94.50 97 GLU A C 1
ATOM 766 O O . GLU A 1 97 ? -2.138 22.930 18.109 1.00 94.50 97 GLU A O 1
ATOM 771 N N . ALA A 1 98 ? -2.722 22.127 20.113 1.00 94.25 98 ALA A N 1
ATOM 772 C CA . ALA A 1 98 ? -1.520 22.594 20.801 1.00 94.25 98 ALA A CA 1
ATOM 773 C C . ALA A 1 98 ? -0.270 21.836 20.327 1.00 94.25 98 ALA A C 1
ATOM 775 O O . ALA A 1 98 ? 0.725 22.470 19.963 1.00 94.25 98 ALA A O 1
ATOM 776 N N . ASP A 1 99 ? -0.353 20.509 20.234 1.00 93.62 99 ASP A N 1
ATOM 777 C CA . ASP A 1 99 ? 0.725 19.659 19.724 1.00 93.62 99 ASP A CA 1
ATOM 778 C C . ASP A 1 99 ? 1.071 20.001 18.272 1.00 93.62 99 ASP A C 1
ATOM 780 O O . ASP A 1 99 ? 2.246 20.131 17.915 1.00 93.62 99 ASP A O 1
ATOM 784 N N . LEU A 1 100 ? 0.058 20.204 17.423 1.00 94.00 100 LEU A N 1
ATOM 785 C CA . LEU A 1 100 ? 0.268 20.572 16.027 1.00 94.00 100 LEU A CA 1
ATOM 786 C C . LEU A 1 100 ? 0.970 21.929 15.913 1.00 94.00 100 LEU A C 1
ATOM 788 O O . LEU A 1 100 ? 1.934 22.045 15.156 1.00 94.00 100 LEU A O 1
ATOM 792 N N . ARG A 1 101 ? 0.546 22.939 16.686 1.00 93.88 101 ARG A N 1
ATOM 793 C CA . ARG A 1 101 ? 1.214 24.252 16.711 1.00 93.88 101 ARG A CA 1
ATOM 794 C C . ARG A 1 101 ? 2.672 24.136 17.151 1.00 93.88 101 ARG A C 1
ATOM 796 O O . ARG A 1 101 ? 3.532 24.736 16.510 1.00 93.88 101 ARG A O 1
ATOM 803 N N . ALA A 1 102 ? 2.962 23.337 18.179 1.00 91.44 102 ALA A N 1
ATOM 804 C CA . ALA A 1 102 ? 4.331 23.101 18.633 1.00 91.44 102 ALA A CA 1
ATOM 805 C C . ALA A 1 102 ? 5.192 22.448 17.537 1.00 91.44 102 ALA A C 1
ATOM 807 O O . ALA A 1 102 ? 6.313 22.893 17.290 1.00 91.44 102 ALA A O 1
ATO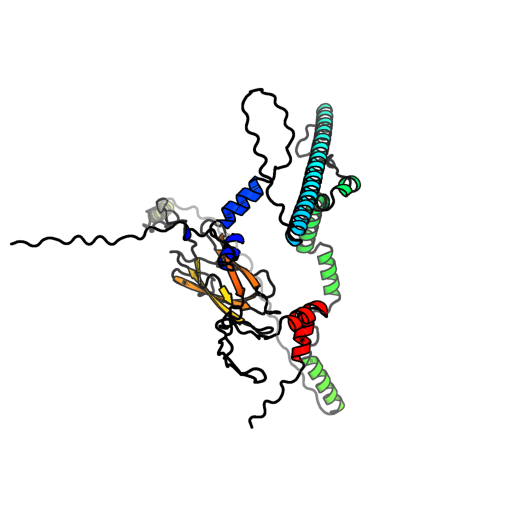M 808 N N . LYS A 1 103 ? 4.657 21.451 16.817 1.00 92.19 103 LYS A N 1
ATOM 809 C CA . LYS A 1 103 ? 5.353 20.816 15.685 1.00 92.19 103 LYS A CA 1
ATOM 810 C C . LYS A 1 103 ? 5.587 21.780 14.521 1.00 92.19 103 LYS A C 1
ATOM 812 O O . LYS A 1 103 ? 6.677 21.778 13.952 1.00 92.19 103 LYS A O 1
ATOM 817 N N . VAL A 1 104 ? 4.606 22.619 14.174 1.00 93.44 104 VAL A N 1
ATOM 818 C CA . VAL A 1 104 ? 4.781 23.648 13.133 1.00 93.44 104 VAL A CA 1
ATOM 819 C C . VAL A 1 104 ? 5.889 24.619 13.525 1.00 93.44 104 VAL A C 1
ATOM 821 O O . VAL A 1 104 ? 6.761 24.890 12.704 1.00 93.44 104 VAL A O 1
ATOM 824 N N . GLN A 1 105 ? 5.904 25.080 14.777 1.00 91.62 105 GLN A N 1
ATOM 825 C CA . GLN A 1 105 ? 6.939 25.982 15.273 1.00 91.62 105 GLN A CA 1
ATOM 826 C C . GLN A 1 105 ? 8.338 25.344 15.219 1.00 91.62 105 GLN A C 1
ATOM 828 O O . GLN A 1 105 ? 9.279 25.952 14.715 1.00 91.62 105 GLN A O 1
ATOM 833 N N . GLN A 1 106 ? 8.474 24.085 15.646 1.00 92.19 106 GLN A N 1
ATOM 834 C CA . GLN A 1 106 ? 9.738 23.345 15.533 1.00 92.19 106 GLN A CA 1
ATOM 835 C C . GLN A 1 106 ? 10.223 23.243 14.080 1.00 92.19 106 GLN A C 1
ATOM 837 O O . GLN A 1 106 ? 11.408 23.437 13.806 1.00 92.19 106 GLN A O 1
ATOM 842 N N . ALA A 1 107 ? 9.319 22.969 13.136 1.00 92.38 107 ALA A N 1
ATOM 843 C CA . ALA A 1 107 ? 9.660 22.878 11.720 1.00 92.38 107 ALA A CA 1
ATOM 844 C C . ALA A 1 107 ? 10.086 24.235 11.135 1.00 92.38 107 ALA A C 1
ATOM 846 O O . ALA A 1 107 ? 11.064 24.301 10.385 1.00 92.38 107 ALA A O 1
ATOM 847 N N . THR A 1 108 ? 9.392 25.325 11.483 1.00 94.19 108 THR A N 1
ATOM 848 C CA . THR A 1 108 ? 9.758 26.675 11.026 1.00 94.19 108 THR A CA 1
ATOM 849 C C . THR A 1 108 ? 11.106 27.118 11.580 1.00 94.19 108 THR A C 1
ATOM 851 O O . THR A 1 108 ? 11.917 27.672 10.838 1.00 94.19 108 THR A O 1
ATOM 854 N N . ASP A 1 109 ? 11.383 26.817 12.848 1.00 93.75 109 ASP A N 1
ATOM 855 C CA . ASP A 1 109 ? 12.641 27.178 13.500 1.00 93.75 109 ASP A CA 1
ATOM 856 C C . ASP A 1 109 ? 13.821 26.387 12.911 1.00 93.75 109 ASP A C 1
ATOM 858 O O . ASP A 1 109 ? 14.887 26.955 12.648 1.00 93.75 109 ASP A O 1
ATOM 862 N N . LEU A 1 110 ? 13.621 25.098 12.607 1.00 93.69 110 LEU A N 1
ATOM 863 C CA . LEU A 1 110 ? 14.618 24.279 11.913 1.00 93.69 110 LEU A CA 1
ATOM 864 C C . LEU A 1 110 ? 14.925 24.838 10.518 1.00 93.69 110 LEU A C 1
ATOM 866 O O . LEU A 1 110 ? 16.091 24.960 10.139 1.00 93.69 110 LEU A O 1
ATOM 870 N N . MET A 1 111 ? 13.895 25.210 9.757 1.00 93.50 111 MET A N 1
ATOM 871 C CA . MET A 1 111 ? 14.068 25.816 8.434 1.00 93.50 111 MET A CA 1
ATOM 872 C C . MET A 1 111 ? 14.858 27.125 8.510 1.00 93.50 111 MET A C 1
ATOM 874 O O . MET A 1 111 ? 15.803 27.311 7.741 1.00 93.50 111 MET A O 1
ATOM 878 N N . ALA A 1 112 ? 14.546 27.990 9.476 1.00 94.31 112 ALA A N 1
ATOM 879 C CA . ALA A 1 112 ? 15.276 29.235 9.693 1.00 94.31 112 ALA A CA 1
ATOM 880 C C . ALA A 1 112 ? 16.757 28.988 10.041 1.00 94.31 112 ALA A C 1
ATOM 882 O O . ALA A 1 112 ? 17.645 29.686 9.540 1.00 94.31 112 ALA A O 1
ATOM 883 N N . LEU A 1 113 ? 17.051 27.967 10.855 1.00 93.38 113 LEU A N 1
ATOM 884 C CA . LEU A 1 113 ? 18.424 27.557 11.159 1.00 93.38 113 LEU A CA 1
ATOM 885 C C . LEU A 1 113 ? 19.161 27.112 9.889 1.00 93.38 113 LEU A C 1
ATOM 887 O O . LEU A 1 113 ? 20.264 27.596 9.615 1.00 93.38 113 LEU A O 1
ATOM 891 N N . LEU A 1 114 ? 18.554 26.230 9.090 1.00 92.25 114 LEU A N 1
ATOM 892 C CA . LEU A 1 114 ? 19.152 25.718 7.854 1.00 92.25 114 LEU A CA 1
ATOM 893 C C . LEU A 1 114 ? 19.402 26.834 6.831 1.00 92.25 114 LEU A C 1
ATOM 895 O O . LEU A 1 114 ? 20.460 26.863 6.197 1.00 92.25 114 LEU A O 1
ATOM 899 N N . GLU A 1 115 ? 18.476 27.781 6.690 1.00 94.19 115 GLU A N 1
ATOM 900 C CA . GLU A 1 115 ? 18.637 28.939 5.808 1.00 94.19 115 GLU A CA 1
ATOM 901 C C . GLU A 1 115 ? 19.777 29.855 6.253 1.00 94.19 115 GLU A C 1
ATOM 903 O O . GLU A 1 115 ? 20.592 30.272 5.422 1.00 94.19 115 GLU A O 1
ATOM 908 N N . ASN A 1 116 ? 19.890 30.116 7.557 1.00 94.25 116 ASN A N 1
ATOM 909 C CA . ASN A 1 116 ? 20.995 30.888 8.113 1.00 94.25 116 ASN A CA 1
ATOM 910 C C . ASN A 1 116 ? 22.341 30.207 7.859 1.00 94.25 116 ASN A C 1
ATOM 912 O O . ASN A 1 116 ? 23.267 30.848 7.360 1.00 94.25 116 ASN A O 1
ATOM 916 N N . ARG A 1 117 ? 22.434 28.894 8.093 1.00 92.44 117 ARG A N 1
ATOM 917 C CA . ARG A 1 117 ? 23.651 28.119 7.807 1.00 92.44 117 ARG A CA 1
ATOM 918 C C . ARG A 1 117 ? 23.997 28.108 6.327 1.00 92.44 117 ARG A C 1
ATOM 920 O O . ARG A 1 117 ? 25.170 28.183 5.968 1.00 92.44 117 ARG A O 1
ATOM 927 N N . ARG A 1 118 ? 22.989 28.066 5.453 1.00 92.75 118 ARG A N 1
ATOM 928 C CA . ARG A 1 118 ? 23.187 28.118 4.001 1.00 92.75 118 ARG A CA 1
ATOM 929 C C . ARG A 1 118 ? 23.761 29.464 3.583 1.00 92.75 118 ARG A C 1
ATOM 931 O O . ARG A 1 118 ? 24.686 29.503 2.778 1.00 92.75 118 ARG A O 1
ATOM 938 N N . ARG A 1 119 ? 23.240 30.553 4.148 1.00 95.25 119 ARG A N 1
ATOM 939 C CA . ARG A 1 119 ? 23.721 31.914 3.896 1.00 95.25 119 ARG A CA 1
ATOM 940 C C . ARG A 1 119 ? 25.164 32.100 4.367 1.00 95.25 119 ARG A C 1
ATOM 942 O O . ARG A 1 119 ? 25.978 32.595 3.598 1.00 95.25 119 ARG A O 1
ATOM 949 N N . GLU A 1 120 ? 25.498 31.654 5.577 1.00 94.31 120 GLU A N 1
ATOM 950 C CA . GLU A 1 120 ? 26.872 31.720 6.098 1.00 94.31 120 GLU A CA 1
ATOM 951 C C . GLU A 1 120 ? 27.860 30.883 5.276 1.00 94.31 120 GLU A C 1
ATOM 953 O O . GLU A 1 120 ? 28.991 31.309 5.042 1.00 94.31 120 GLU A O 1
ATOM 958 N N . ALA A 1 121 ? 27.452 29.690 4.834 1.00 93.00 121 ALA A N 1
ATOM 959 C CA . ALA A 1 121 ? 28.276 28.849 3.973 1.00 93.00 121 ALA A CA 1
ATOM 960 C C . ALA A 1 121 ? 28.536 29.523 2.620 1.00 93.00 121 ALA A C 1
ATOM 962 O O . ALA A 1 121 ? 29.683 29.577 2.186 1.00 93.00 121 ALA A O 1
ATOM 963 N N . LEU A 1 122 ? 27.500 30.107 2.010 1.00 93.19 122 LEU A N 1
ATOM 964 C CA . LEU A 1 122 ? 27.611 30.826 0.742 1.00 93.19 122 LEU A CA 1
ATOM 965 C C . LEU A 1 122 ? 28.516 32.058 0.864 1.00 93.19 122 LEU A C 1
ATOM 967 O O . LEU A 1 122 ? 29.346 32.295 -0.006 1.00 93.19 122 LEU A O 1
ATOM 971 N N . GLU A 1 123 ? 28.417 32.813 1.958 1.00 94.75 123 GLU A N 1
ATOM 972 C CA . GLU A 1 123 ? 29.297 33.959 2.208 1.00 94.75 123 GLU A CA 1
ATOM 973 C C . GLU A 1 123 ? 30.768 33.530 2.349 1.00 94.75 123 GLU A C 1
ATOM 975 O O . GLU A 1 123 ? 31.665 34.174 1.797 1.00 94.75 123 GLU A O 1
ATOM 980 N N . LYS A 1 124 ? 31.028 32.406 3.031 1.00 91.31 124 LYS A N 1
ATOM 981 C CA . LYS A 1 124 ? 32.373 31.814 3.133 1.00 91.31 124 LYS A CA 1
ATOM 982 C C . LYS A 1 124 ? 32.880 31.310 1.781 1.00 91.31 124 LYS A C 1
ATOM 984 O O . LYS A 1 124 ? 34.040 31.560 1.455 1.00 91.31 124 LYS A O 1
ATOM 989 N N . ASP A 1 125 ? 32.028 30.662 0.987 1.00 89.12 125 ASP A N 1
ATOM 990 C CA . ASP A 1 125 ? 32.351 30.213 -0.373 1.00 89.12 125 ASP A CA 1
ATOM 991 C C . ASP A 1 125 ? 32.691 31.408 -1.277 1.00 89.12 125 ASP A C 1
ATOM 993 O O . ASP A 1 125 ? 33.690 31.383 -1.997 1.00 89.12 125 ASP A O 1
ATOM 997 N N . GLU A 1 126 ? 31.917 32.495 -1.204 1.00 89.31 126 GLU A N 1
ATOM 998 C CA . GLU A 1 126 ? 32.195 33.734 -1.933 1.00 89.31 126 GLU A CA 1
ATOM 999 C C . GLU A 1 126 ? 33.508 34.383 -1.489 1.00 89.31 126 GLU A C 1
ATOM 1001 O O . GLU A 1 126 ? 34.278 34.857 -2.328 1.00 89.31 126 GLU A O 1
ATOM 1006 N N . ALA A 1 127 ? 33.785 34.420 -0.184 1.00 90.94 127 ALA A N 1
ATOM 1007 C CA . ALA A 1 127 ? 35.033 34.958 0.345 1.00 90.94 127 ALA A CA 1
ATOM 1008 C C . ALA A 1 127 ? 36.243 34.147 -0.145 1.00 90.94 127 ALA A C 1
ATOM 1010 O O . ALA A 1 127 ? 37.210 34.736 -0.635 1.00 90.94 127 ALA A O 1
ATOM 1011 N N . GLN A 1 128 ? 36.154 32.815 -0.100 1.00 87.19 128 GLN A N 1
ATOM 1012 C CA . GLN A 1 128 ? 37.176 31.910 -0.632 1.00 87.19 128 GLN A CA 1
ATOM 1013 C C . GLN A 1 128 ? 37.347 32.088 -2.144 1.00 87.19 128 GLN A C 1
ATOM 1015 O O . GLN A 1 128 ? 38.470 32.221 -2.626 1.00 87.19 128 GLN A O 1
ATOM 1020 N N . ALA A 1 129 ? 36.254 32.176 -2.905 1.00 85.44 129 ALA A N 1
ATOM 1021 C CA . ALA A 1 129 ? 36.308 32.425 -4.342 1.00 85.44 129 ALA A CA 1
ATOM 1022 C C . ALA A 1 129 ? 36.982 33.770 -4.660 1.00 85.44 129 ALA A C 1
ATOM 1024 O O . ALA A 1 129 ? 37.830 33.840 -5.550 1.00 85.44 129 ALA A O 1
ATOM 1025 N N . ARG A 1 130 ? 36.669 34.836 -3.909 1.00 89.19 130 ARG A N 1
ATOM 1026 C CA . ARG A 1 130 ? 37.325 36.149 -4.046 1.00 89.19 130 ARG A CA 1
ATOM 1027 C C . ARG A 1 130 ? 38.816 36.076 -3.720 1.00 89.19 130 ARG A C 1
ATOM 1029 O O . ARG A 1 130 ? 39.607 36.727 -4.400 1.00 89.19 130 ARG A O 1
ATOM 1036 N N . GLU A 1 131 ? 39.212 35.316 -2.703 1.00 87.31 131 GLU A N 1
ATOM 1037 C CA . GLU A 1 131 ? 40.620 35.109 -2.350 1.00 87.31 131 GLU A CA 1
ATOM 1038 C C . GLU A 1 131 ? 41.380 34.347 -3.445 1.00 87.31 131 GLU A C 1
ATOM 1040 O O . GLU A 1 131 ? 42.450 34.788 -3.866 1.00 87.31 131 GLU A O 1
ATOM 1045 N N . LEU A 1 132 ? 40.795 33.278 -3.989 1.00 83.31 132 LEU A N 1
ATOM 1046 C CA . LEU A 1 132 ? 41.373 32.517 -5.100 1.00 83.31 132 LEU A CA 1
ATOM 1047 C C . LEU A 1 132 ? 41.529 33.381 -6.359 1.00 83.31 132 LEU A C 1
ATOM 1049 O O . LEU A 1 132 ? 42.590 33.376 -6.985 1.00 83.31 132 LEU A O 1
ATOM 1053 N N . VAL A 1 133 ? 40.529 34.210 -6.676 1.00 85.06 133 VAL A N 1
ATOM 1054 C CA . VAL A 1 133 ? 40.605 35.166 -7.793 1.00 85.06 133 VAL A CA 1
ATOM 1055 C C . VAL A 1 133 ? 41.729 36.185 -7.581 1.00 85.06 133 VAL A C 1
ATOM 1057 O O . VAL A 1 133 ? 42.462 36.472 -8.528 1.00 85.06 133 VAL A O 1
ATOM 1060 N N . LYS A 1 134 ? 41.932 36.690 -6.354 1.00 89.06 134 LYS A N 1
ATOM 1061 C CA . LYS A 1 134 ? 43.077 37.568 -6.026 1.00 89.06 134 LYS A CA 1
ATOM 1062 C C . LYS A 1 134 ? 44.424 36.872 -6.233 1.00 89.06 134 LYS A C 1
ATOM 1064 O O . LYS A 1 134 ? 45.380 37.527 -6.635 1.00 89.06 134 LYS A O 1
ATOM 1069 N N . GLN A 1 135 ? 44.497 35.564 -5.994 1.00 85.31 135 GLN A N 1
ATOM 1070 C CA . GLN A 1 135 ? 45.680 34.735 -6.256 1.00 85.31 135 GLN A CA 1
ATOM 1071 C C . GLN A 1 135 ? 45.829 34.338 -7.742 1.00 85.31 135 GLN A C 1
ATOM 1073 O O . GLN A 1 135 ? 46.763 33.621 -8.096 1.00 85.31 135 GLN A O 1
ATOM 1078 N N . GLY A 1 136 ? 44.936 34.799 -8.628 1.00 79.94 136 GLY A N 1
ATOM 1079 C CA . GLY A 1 136 ? 44.946 34.484 -10.063 1.00 79.94 136 GLY A CA 1
ATOM 1080 C C . GLY A 1 136 ? 44.387 33.098 -10.407 1.00 79.94 136 GLY A C 1
ATOM 1081 O O . GLY A 1 136 ? 44.449 32.674 -11.562 1.00 79.94 136 GLY A O 1
ATOM 1082 N N . LEU A 1 137 ? 43.825 32.394 -9.424 1.00 73.69 137 LEU A N 1
ATOM 1083 C CA . LEU A 1 137 ? 43.207 31.082 -9.568 1.00 73.69 137 LEU A CA 1
ATOM 1084 C C . LEU A 1 137 ? 41.704 31.265 -9.786 1.00 73.69 137 LEU A C 1
ATOM 1086 O O . LEU A 1 137 ? 40.952 31.618 -8.882 1.00 73.69 137 LEU A O 1
ATOM 1090 N N . VAL A 1 138 ? 41.244 31.010 -11.008 1.00 70.50 138 VAL A N 1
ATOM 1091 C CA . VAL A 1 138 ? 39.808 30.911 -11.285 1.00 70.50 138 VAL A CA 1
ATOM 1092 C C . VAL A 1 138 ? 39.371 29.494 -10.945 1.00 70.50 138 VAL A C 1
ATOM 1094 O O . VAL A 1 138 ? 39.968 28.544 -11.454 1.00 70.50 138 VAL A O 1
ATOM 1097 N N . VAL A 1 139 ? 38.324 29.352 -10.128 1.00 63.97 139 VAL A N 1
ATOM 1098 C CA . VAL A 1 139 ? 37.675 28.066 -9.829 1.00 63.97 139 VAL A CA 1
ATOM 1099 C C . VAL A 1 139 ? 37.098 27.485 -11.127 1.00 63.97 139 VAL A C 1
ATOM 1101 O O . VAL A 1 139 ? 35.948 27.702 -11.490 1.00 63.97 139 VAL A O 1
ATOM 1104 N N . LYS A 1 140 ? 37.947 26.798 -11.893 1.00 62.88 140 LYS A N 1
ATOM 1105 C CA . LYS A 1 140 ? 37.582 25.931 -13.017 1.00 62.88 140 LYS A CA 1
ATOM 1106 C C . LYS A 1 140 ? 37.483 24.495 -12.503 1.00 62.88 140 LYS A C 1
ATOM 1108 O O . LYS A 1 140 ? 38.006 24.182 -11.438 1.00 62.88 140 LYS A O 1
ATOM 1113 N N . ALA A 1 141 ? 36.899 23.605 -13.304 1.00 58.59 141 ALA A N 1
ATOM 1114 C CA . ALA A 1 141 ? 36.657 22.190 -12.984 1.00 58.59 141 ALA A CA 1
ATOM 1115 C C . ALA A 1 141 ? 37.894 21.344 -12.574 1.00 58.59 141 ALA A C 1
ATOM 1117 O O . ALA A 1 141 ? 37.756 20.152 -12.330 1.00 58.59 141 ALA A O 1
ATOM 1118 N N . GLN A 1 142 ? 39.097 21.925 -12.524 1.00 56.88 142 GLN A N 1
ATOM 1119 C CA . GLN A 1 142 ? 40.359 21.248 -12.204 1.00 56.88 142 GLN A CA 1
ATOM 1120 C C . GLN A 1 142 ? 40.959 21.652 -10.849 1.00 56.88 142 GLN A C 1
ATOM 1122 O O . GLN A 1 142 ? 41.985 21.095 -10.467 1.00 56.88 142 GLN A O 1
ATOM 1127 N N . ILE A 1 143 ? 40.354 22.594 -10.114 1.00 67.19 143 ILE A N 1
ATOM 1128 C CA . ILE A 1 143 ? 40.768 22.870 -8.733 1.00 67.19 143 ILE A CA 1
ATOM 1129 C C . ILE A 1 143 ? 40.004 21.899 -7.822 1.00 67.19 143 ILE A C 1
ATOM 1131 O O . ILE A 1 143 ? 38.772 21.890 -7.880 1.00 67.19 143 ILE A O 1
ATOM 1135 N N . PRO A 1 144 ? 40.690 21.073 -7.006 1.00 60.62 144 PRO A N 1
ATOM 1136 C CA . PRO A 1 144 ? 40.028 20.207 -6.041 1.00 60.62 144 PRO A CA 1
ATOM 1137 C C . PRO A 1 144 ? 39.132 21.053 -5.138 1.00 60.62 144 PRO A C 1
ATOM 1139 O O . PRO A 1 144 ? 39.610 21.956 -4.451 1.00 60.62 144 PRO A O 1
ATOM 1142 N N . ILE A 1 145 ? 37.829 20.784 -5.175 1.00 68.19 145 ILE A N 1
ATOM 1143 C CA . ILE A 1 145 ? 36.868 21.456 -4.305 1.00 68.19 145 ILE A CA 1
ATOM 1144 C C . ILE A 1 145 ? 37.172 20.992 -2.879 1.00 68.19 145 ILE A C 1
ATOM 1146 O O . ILE A 1 145 ? 37.243 19.791 -2.609 1.00 68.19 145 ILE A O 1
ATOM 1150 N N . GLY A 1 146 ? 37.420 21.954 -1.990 1.00 73.38 146 GLY A N 1
ATOM 1151 C CA . GLY A 1 146 ? 37.653 21.692 -0.575 1.00 73.38 146 GLY A CA 1
ATOM 1152 C C . GLY A 1 146 ? 36.417 21.110 0.126 1.00 73.38 146 GLY A C 1
ATOM 1153 O O . GLY A 1 146 ? 35.364 20.926 -0.487 1.00 73.38 146 GLY A O 1
ATOM 1154 N N . PRO A 1 147 ? 36.514 20.802 1.429 1.00 81.06 147 PRO A N 1
ATOM 1155 C CA . PRO A 1 147 ? 35.349 20.384 2.198 1.00 81.06 147 PRO A CA 1
ATOM 1156 C C . PRO A 1 147 ? 34.271 21.477 2.179 1.00 81.06 147 PRO A C 1
ATOM 1158 O O . PRO A 1 147 ? 34.592 22.659 2.258 1.00 81.06 147 PRO A O 1
ATOM 1161 N N . SER A 1 148 ? 32.999 21.072 2.121 1.00 83.56 148 SER A N 1
ATOM 1162 C CA . SER A 1 148 ? 31.867 22.007 2.171 1.00 83.56 148 SER A CA 1
ATOM 1163 C C . SER A 1 148 ? 31.923 22.890 3.423 1.00 83.56 148 SER A C 1
ATOM 1165 O O . SER A 1 148 ? 32.147 22.393 4.535 1.00 83.56 148 SER A O 1
ATOM 1167 N N . ASN A 1 149 ? 31.672 24.188 3.236 1.00 87.06 149 ASN A N 1
ATOM 1168 C CA . ASN A 1 149 ? 31.514 25.156 4.321 1.00 87.06 149 ASN A CA 1
ATOM 1169 C C . ASN A 1 149 ? 30.145 25.032 5.021 1.00 87.06 149 ASN A C 1
ATOM 1171 O O . ASN A 1 149 ? 29.969 25.563 6.118 1.00 87.06 149 ASN A O 1
ATOM 1175 N N . PHE A 1 150 ? 29.194 24.298 4.431 1.00 88.38 150 PHE A N 1
ATOM 1176 C CA . PHE A 1 150 ? 27.906 23.982 5.046 1.00 88.38 150 PHE A CA 1
ATOM 1177 C C . PHE A 1 150 ? 28.046 22.774 5.980 1.00 88.38 150 PHE A C 1
ATOM 1179 O O . PHE A 1 150 ? 28.101 21.626 5.529 1.00 88.38 150 PHE A O 1
ATOM 1186 N N . ARG A 1 151 ? 28.126 23.043 7.289 1.00 84.06 151 ARG A N 1
ATOM 1187 C CA . ARG A 1 151 ? 28.206 22.032 8.352 1.00 84.06 151 ARG A CA 1
ATOM 1188 C C . ARG A 1 151 ? 27.075 22.216 9.358 1.00 84.06 151 ARG A C 1
ATOM 1190 O O . ARG A 1 151 ? 26.787 23.338 9.775 1.00 84.06 151 ARG A O 1
ATOM 1197 N N . LEU A 1 152 ? 26.465 21.094 9.726 1.00 85.62 152 LEU A N 1
ATOM 1198 C CA . LEU A 1 152 ? 25.426 20.998 10.743 1.00 85.62 152 LEU A CA 1
ATOM 1199 C C . LEU A 1 152 ? 25.963 20.130 11.877 1.00 85.62 152 LEU A C 1
ATOM 1201 O O . LEU A 1 152 ? 26.387 18.999 11.625 1.00 85.62 152 LEU A O 1
ATOM 1205 N N . ASP A 1 153 ? 25.951 20.659 13.095 1.00 85.38 153 ASP A N 1
ATOM 1206 C CA . ASP A 1 153 ? 26.388 19.925 14.277 1.00 85.38 153 ASP A CA 1
ATOM 1207 C C . ASP A 1 153 ? 25.198 19.195 14.901 1.00 85.38 153 ASP A C 1
ATOM 1209 O O . ASP A 1 153 ? 24.108 19.749 15.036 1.00 85.38 153 ASP A O 1
ATOM 1213 N N . ALA A 1 154 ? 25.402 17.940 15.306 1.00 82.81 154 ALA A N 1
ATOM 1214 C CA . ALA A 1 154 ? 24.327 17.108 15.848 1.00 82.81 154 ALA A CA 1
ATOM 1215 C C . ALA A 1 154 ? 23.681 17.724 17.102 1.00 82.81 154 ALA A C 1
ATOM 1217 O O . ALA A 1 154 ? 22.465 17.689 17.243 1.00 82.81 154 ALA A O 1
ATOM 1218 N N . ALA A 1 155 ? 24.480 18.370 17.959 1.00 86.94 155 ALA A N 1
ATOM 1219 C CA . ALA A 1 155 ? 23.996 19.012 19.181 1.00 86.94 155 ALA A CA 1
ATOM 1220 C C . ALA A 1 155 ? 23.041 20.192 18.920 1.00 86.94 155 ALA A C 1
ATOM 1222 O O . ALA A 1 155 ? 22.179 20.478 19.744 1.00 86.94 155 ALA A O 1
ATOM 1223 N N . GLU A 1 156 ? 23.178 20.869 17.777 1.00 87.25 156 GLU A N 1
ATOM 1224 C CA . GLU A 1 156 ? 22.298 21.977 17.389 1.00 87.25 156 GLU A CA 1
ATOM 1225 C C . GLU A 1 156 ? 20.959 21.477 16.840 1.00 87.25 156 GLU A C 1
ATOM 1227 O O . GLU A 1 156 ? 19.993 22.232 16.809 1.00 87.25 156 GLU A O 1
ATOM 1232 N N . LEU A 1 157 ? 20.902 20.212 16.412 1.00 87.62 157 LEU A N 1
ATOM 1233 C CA . LEU A 1 157 ? 19.721 19.593 15.819 1.00 87.62 157 LEU A CA 1
ATOM 1234 C C . LEU A 1 157 ? 18.845 18.844 16.841 1.00 87.62 157 LEU A C 1
ATOM 1236 O O . LEU A 1 157 ? 17.662 18.639 16.577 1.00 87.62 157 LEU A O 1
ATOM 1240 N N . GLU A 1 158 ? 19.391 18.486 18.008 1.00 85.50 158 GLU A N 1
ATOM 1241 C CA . GLU A 1 158 ? 18.672 17.820 19.113 1.00 85.50 158 GLU A CA 1
ATOM 1242 C C . GLU A 1 158 ? 17.308 18.460 19.469 1.00 85.50 158 GLU A C 1
ATOM 1244 O O . GLU A 1 158 ? 16.335 17.718 19.629 1.00 85.50 158 GLU A O 1
ATOM 1249 N N . PRO A 1 159 ? 17.154 19.803 19.533 1.00 88.12 159 PRO A N 1
ATOM 1250 C CA . PRO A 1 159 ? 15.881 20.427 19.913 1.00 88.12 159 PRO A CA 1
ATOM 1251 C C . PRO A 1 159 ? 14.725 20.194 18.929 1.00 88.12 159 PRO A C 1
ATOM 1253 O O . PRO A 1 159 ? 13.569 20.397 19.296 1.00 88.12 159 PRO A O 1
ATOM 1256 N N . PHE A 1 160 ? 15.010 19.783 17.688 1.00 89.19 160 PHE A N 1
ATOM 1257 C CA . PHE A 1 160 ? 14.005 19.634 16.627 1.00 89.19 160 PHE A CA 1
ATOM 1258 C C . PHE A 1 160 ? 13.483 18.195 16.468 1.00 89.19 160 PHE A C 1
ATOM 1260 O O . PHE A 1 160 ? 12.691 17.927 15.562 1.00 89.19 160 PHE A O 1
ATOM 1267 N N . GLY A 1 161 ? 13.910 17.264 17.332 1.00 85.88 161 GLY A N 1
ATOM 1268 C CA . GLY A 1 161 ? 13.322 15.926 17.475 1.00 85.88 161 GLY A CA 1
ATOM 1269 C C . GLY A 1 161 ? 13.153 15.152 16.159 1.00 85.88 161 GLY A C 1
ATOM 1270 O O . GLY A 1 161 ? 14.116 14.925 15.423 1.00 85.88 161 GLY A O 1
ATOM 1271 N N . GLU A 1 162 ? 11.912 14.744 15.860 1.00 87.56 162 GLU A N 1
ATOM 1272 C CA . GLU A 1 162 ? 11.533 13.951 14.672 1.00 87.56 162 GLU A CA 1
ATOM 1273 C C . GLU A 1 162 ? 11.951 14.617 13.347 1.00 87.56 162 GLU A C 1
ATOM 1275 O O . GLU A 1 162 ? 12.353 13.941 12.393 1.00 87.56 162 GLU A O 1
ATOM 1280 N N . PHE A 1 163 ? 11.901 15.951 13.279 1.00 88.88 163 PHE A N 1
ATOM 1281 C CA . PHE A 1 163 ? 12.237 16.693 12.065 1.00 88.88 163 PHE A CA 1
ATOM 1282 C C . PHE A 1 163 ? 13.740 16.671 11.780 1.00 88.88 163 PHE A C 1
ATOM 1284 O O . PHE A 1 163 ? 14.139 16.502 10.629 1.00 88.88 163 PHE A O 1
ATOM 1291 N N . ALA A 1 164 ? 14.575 16.763 12.818 1.00 86.06 164 ALA A N 1
ATOM 1292 C CA . ALA A 1 164 ? 16.025 16.640 12.681 1.00 86.06 164 ALA A CA 1
ATOM 1293 C C . ALA A 1 164 ? 16.453 15.236 12.233 1.00 86.06 164 ALA A C 1
ATOM 1295 O O . ALA A 1 164 ? 17.330 15.106 11.380 1.00 86.06 164 ALA A O 1
ATOM 1296 N N . GLN A 1 165 ? 15.813 14.186 12.757 1.00 84.19 165 GLN A N 1
ATOM 1297 C CA . GLN A 1 165 ? 16.100 12.796 12.373 1.00 84.19 165 GLN A CA 1
ATOM 1298 C C . GLN A 1 165 ? 15.733 12.495 10.915 1.00 84.19 165 GLN A C 1
ATOM 1300 O O . GLN A 1 165 ? 16.353 11.646 10.279 1.00 84.19 165 GLN A O 1
ATOM 1305 N N . SER A 1 166 ? 14.751 13.218 10.375 1.00 85.62 166 SER A N 1
ATOM 1306 C CA . SER A 1 166 ? 14.298 13.077 8.990 1.00 85.62 166 SER A CA 1
ATOM 1307 C C . SER A 1 166 ? 15.206 13.788 7.973 1.00 85.62 166 SER A C 1
ATOM 1309 O O . SER A 1 166 ? 15.003 13.652 6.765 1.00 85.62 166 SER A O 1
ATOM 1311 N N . LEU A 1 167 ? 16.214 14.550 8.421 1.00 84.94 167 LEU A N 1
ATOM 1312 C CA . LEU A 1 167 ? 17.151 15.231 7.527 1.00 84.94 167 LEU A CA 1
ATOM 1313 C C . LEU A 1 167 ? 18.114 14.237 6.869 1.00 84.94 167 LEU A C 1
ATOM 1315 O O . LEU A 1 167 ? 18.934 13.588 7.518 1.00 84.94 167 LEU A O 1
ATOM 1319 N N . ILE A 1 168 ? 18.080 14.183 5.538 1.00 79.94 168 ILE A N 1
ATOM 1320 C CA . ILE A 1 168 ? 18.977 13.334 4.753 1.00 79.94 168 ILE A CA 1
ATOM 1321 C C . ILE A 1 168 ? 20.297 14.071 4.515 1.00 79.94 168 ILE A C 1
ATOM 1323 O O . ILE A 1 168 ? 20.369 15.041 3.759 1.00 79.94 168 ILE A O 1
ATOM 1327 N N . GLN A 1 169 ? 21.378 13.576 5.116 1.00 79.69 169 GLN A N 1
ATOM 1328 C CA . GLN A 1 169 ? 22.722 14.072 4.830 1.00 79.69 169 GLN A CA 1
ATOM 1329 C C . GLN A 1 169 ? 23.247 13.448 3.531 1.00 79.69 169 GLN A C 1
ATOM 1331 O O . GLN A 1 169 ? 23.426 12.234 3.439 1.00 79.69 169 GLN A O 1
ATOM 1336 N N . ALA A 1 170 ? 23.557 14.284 2.535 1.00 78.19 170 ALA A N 1
ATOM 1337 C CA . ALA A 1 170 ? 24.044 13.833 1.226 1.00 78.19 170 ALA A CA 1
ATOM 1338 C C . ALA A 1 170 ? 25.294 12.938 1.318 1.00 78.19 170 ALA A C 1
ATOM 1340 O O . ALA A 1 170 ? 25.449 12.014 0.524 1.00 78.19 170 ALA A O 1
ATOM 1341 N N . ARG A 1 171 ? 26.164 13.181 2.309 1.00 79.12 171 ARG A N 1
ATOM 1342 C CA . ARG A 1 171 ? 27.337 12.340 2.580 1.00 79.12 171 ARG A CA 1
ATOM 1343 C C . ARG A 1 171 ? 26.939 10.909 2.931 1.00 79.12 171 ARG A C 1
ATOM 1345 O O . ARG A 1 171 ? 27.458 9.989 2.313 1.00 79.12 171 ARG A O 1
ATOM 1352 N N . ASN A 1 172 ? 26.006 10.741 3.865 1.00 81.62 172 ASN A N 1
ATOM 1353 C CA . ASN A 1 172 ? 25.551 9.425 4.308 1.00 81.62 172 ASN A CA 1
ATOM 1354 C C . ASN A 1 172 ? 24.876 8.683 3.150 1.00 81.62 172 ASN A C 1
ATOM 1356 O O . ASN A 1 172 ? 25.170 7.521 2.907 1.00 81.62 172 ASN A O 1
ATOM 1360 N N . LEU A 1 173 ? 24.064 9.385 2.353 1.00 83.25 173 LEU A N 1
ATOM 1361 C CA . LEU A 1 173 ? 23.417 8.804 1.175 1.00 83.25 173 LEU A CA 1
ATOM 1362 C C . LEU A 1 173 ? 24.429 8.350 0.109 1.00 83.25 173 LEU A C 1
ATOM 1364 O O . LEU A 1 173 ? 24.280 7.273 -0.470 1.00 83.25 173 LEU A O 1
ATOM 1368 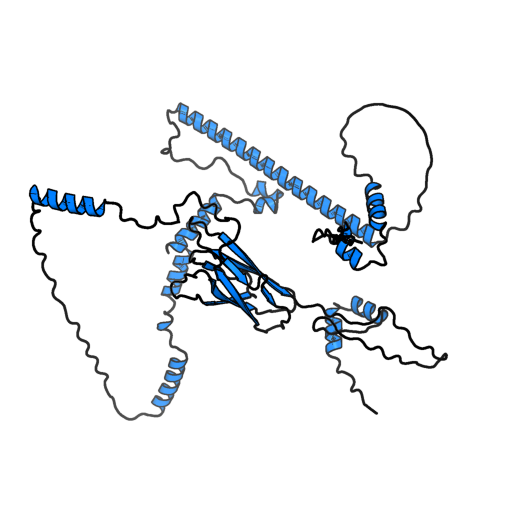N N . LEU A 1 174 ? 25.461 9.154 -0.160 1.00 84.06 174 LEU A N 1
ATOM 1369 C CA . LEU A 1 174 ? 26.534 8.796 -1.093 1.00 84.06 174 LEU A CA 1
ATOM 1370 C C . LEU A 1 174 ? 27.374 7.628 -0.571 1.00 84.06 174 LEU A C 1
ATOM 1372 O O . LEU A 1 174 ? 27.722 6.744 -1.350 1.00 84.06 174 LEU A O 1
ATOM 1376 N N . GLU A 1 175 ? 27.674 7.604 0.725 1.00 86.12 175 GLU A N 1
ATOM 1377 C CA . GLU A 1 175 ? 28.411 6.525 1.384 1.00 86.12 175 GLU A CA 1
ATOM 1378 C C . GLU A 1 175 ? 27.621 5.211 1.362 1.00 86.12 175 GLU A C 1
ATOM 1380 O O . GLU A 1 175 ? 28.150 4.183 0.944 1.00 86.12 175 GLU A O 1
ATOM 1385 N N . GLU A 1 176 ? 26.329 5.242 1.685 1.00 86.00 176 GLU A N 1
ATOM 1386 C CA . GLU A 1 176 ? 25.437 4.086 1.580 1.00 86.00 176 GLU A CA 1
ATOM 1387 C C . GLU A 1 176 ? 25.305 3.580 0.143 1.00 86.00 176 GLU A C 1
ATOM 1389 O O . GLU A 1 176 ? 25.315 2.372 -0.101 1.00 86.00 176 GLU A O 1
ATOM 1394 N N . ASN A 1 177 ? 25.180 4.483 -0.832 1.00 86.62 177 ASN A N 1
ATOM 1395 C CA . ASN A 1 177 ? 25.123 4.105 -2.241 1.00 86.62 177 ASN A CA 1
ATOM 1396 C C . ASN A 1 177 ? 26.454 3.485 -2.690 1.00 86.62 177 ASN A C 1
ATOM 1398 O O . ASN A 1 177 ? 26.466 2.430 -3.323 1.00 86.62 177 ASN A O 1
ATOM 1402 N N . HIS A 1 178 ? 27.579 4.073 -2.282 1.00 86.94 178 HIS A N 1
ATOM 1403 C CA . HIS A 1 178 ? 28.906 3.532 -2.547 1.00 86.94 178 HIS A CA 1
ATOM 1404 C C . HIS A 1 178 ? 29.081 2.133 -1.943 1.00 86.94 178 HIS A C 1
ATOM 1406 O O . HIS A 1 178 ? 29.518 1.219 -2.643 1.00 86.94 178 HIS A O 1
ATOM 1412 N N . LEU A 1 179 ? 28.659 1.924 -0.694 1.00 86.81 179 LEU A N 1
ATOM 1413 C CA . LEU A 1 179 ? 28.660 0.614 -0.041 1.00 86.81 179 LEU A CA 1
ATOM 1414 C C . LEU A 1 179 ? 27.769 -0.391 -0.778 1.00 86.81 179 LEU A C 1
ATOM 1416 O O . LEU A 1 179 ? 28.207 -1.509 -1.042 1.00 86.81 179 LEU A O 1
ATOM 1420 N N . LYS A 1 180 ? 26.565 0.009 -1.205 1.00 86.44 180 LYS A N 1
ATOM 1421 C CA . LYS A 1 180 ? 25.676 -0.835 -2.024 1.00 86.44 180 LYS A CA 1
ATOM 1422 C C . LYS A 1 180 ? 26.313 -1.201 -3.366 1.00 86.44 180 LYS A C 1
ATOM 1424 O O . LYS A 1 180 ? 26.199 -2.343 -3.806 1.00 86.44 180 LYS A O 1
ATOM 1429 N N . MET A 1 181 ? 26.991 -0.265 -4.028 1.00 87.44 181 MET A N 1
ATOM 1430 C CA . MET A 1 181 ? 27.723 -0.534 -5.269 1.00 87.44 181 MET A CA 1
ATOM 1431 C C . MET A 1 181 ? 28.901 -1.488 -5.041 1.00 87.44 181 MET A C 1
ATOM 1433 O O . MET A 1 181 ? 29.107 -2.413 -5.830 1.00 87.44 181 MET A O 1
ATOM 1437 N N . LEU A 1 182 ? 29.650 -1.307 -3.953 1.00 82.88 182 LEU A N 1
ATOM 1438 C CA . LEU A 1 182 ? 30.732 -2.208 -3.568 1.00 82.88 182 LEU A CA 1
ATOM 1439 C C . LEU A 1 182 ? 30.196 -3.613 -3.273 1.00 82.88 182 LEU A C 1
ATOM 1441 O O . LEU A 1 182 ? 30.731 -4.590 -3.792 1.00 82.88 182 LEU A O 1
ATOM 1445 N N . ASP A 1 183 ? 29.096 -3.733 -2.535 1.00 86.00 183 ASP A N 1
ATOM 1446 C CA . ASP A 1 183 ? 28.458 -5.020 -2.252 1.00 86.00 183 ASP A CA 1
ATOM 1447 C C . ASP A 1 183 ? 27.947 -5.703 -3.531 1.00 86.00 183 ASP A C 1
ATOM 1449 O O . ASP A 1 183 ? 28.107 -6.913 -3.687 1.00 86.00 183 ASP A O 1
ATOM 1453 N N . ARG A 1 184 ? 27.408 -4.947 -4.499 1.00 82.25 184 ARG A N 1
ATOM 1454 C CA . ARG A 1 184 ? 27.004 -5.488 -5.814 1.00 82.25 184 ARG A CA 1
ATOM 1455 C C . ARG A 1 184 ? 28.186 -5.929 -6.676 1.00 82.25 184 ARG A C 1
ATOM 1457 O O . ARG A 1 184 ? 28.046 -6.877 -7.439 1.00 82.25 184 ARG A O 1
ATOM 1464 N N . SER A 1 185 ? 29.324 -5.248 -6.570 1.00 84.38 185 SER A N 1
ATOM 1465 C CA . SER A 1 185 ? 30.555 -5.585 -7.304 1.00 84.38 185 SER A CA 1
ATOM 1466 C C . SER A 1 185 ? 31.415 -6.648 -6.611 1.00 84.38 185 SER A C 1
ATOM 1468 O O . SER A 1 185 ? 32.452 -7.027 -7.145 1.00 84.38 185 SER A O 1
ATOM 1470 N N . GLY A 1 186 ? 30.992 -7.148 -5.444 1.00 81.69 186 GLY A N 1
ATOM 1471 C CA . GLY A 1 186 ? 31.705 -8.180 -4.688 1.00 81.69 186 GLY A CA 1
ATOM 1472 C C . GLY A 1 186 ? 32.810 -7.652 -3.766 1.00 81.69 186 GLY A C 1
ATOM 1473 O O . GLY A 1 186 ? 33.373 -8.417 -2.989 1.00 81.69 186 GLY A O 1
ATOM 1474 N N . ASN A 1 187 ? 33.091 -6.349 -3.812 1.00 82.81 187 ASN A N 1
ATOM 1475 C CA . ASN A 1 187 ? 34.167 -5.705 -3.057 1.00 82.81 187 ASN A CA 1
ATOM 1476 C C . ASN A 1 187 ? 33.697 -5.062 -1.747 1.00 82.81 187 ASN A C 1
ATOM 1478 O O . ASN A 1 187 ? 34.521 -4.549 -0.992 1.00 82.81 187 ASN A O 1
ATOM 1482 N N . GLY A 1 188 ? 32.393 -5.066 -1.478 1.00 86.94 188 GLY A N 1
ATOM 1483 C CA . GLY A 1 188 ? 31.820 -4.496 -0.265 1.00 86.94 188 GLY A CA 1
ATOM 1484 C C . GLY A 1 188 ? 31.965 -5.407 0.954 1.00 86.94 188 GLY A C 1
ATOM 1485 O O . GLY A 1 188 ? 32.185 -6.614 0.815 1.00 86.94 188 GLY A O 1
ATOM 1486 N N . PRO A 1 189 ? 31.857 -4.843 2.167 1.00 83.00 189 PRO A N 1
ATOM 1487 C CA . PRO A 1 189 ? 32.042 -5.585 3.411 1.00 83.00 189 PRO A CA 1
ATOM 1488 C C . PRO A 1 189 ? 31.054 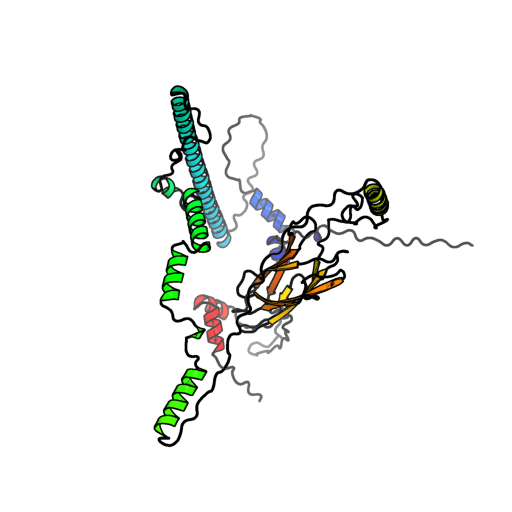-6.752 3.542 1.00 83.00 189 PRO A C 1
ATOM 1490 O O . PRO A 1 189 ? 31.444 -7.844 3.954 1.00 83.00 189 PRO A O 1
ATOM 1493 N N . THR A 1 190 ? 29.799 -6.583 3.116 1.00 84.88 190 THR A N 1
ATOM 1494 C CA . THR A 1 190 ? 28.790 -7.651 3.155 1.00 84.88 190 THR A CA 1
ATOM 1495 C C . THR A 1 190 ? 29.121 -8.756 2.157 1.00 84.88 190 THR A C 1
ATOM 1497 O O . THR A 1 190 ? 28.965 -9.942 2.459 1.00 84.88 190 THR A O 1
ATOM 1500 N N . ALA A 1 191 ? 29.588 -8.387 0.962 1.00 79.31 191 ALA A N 1
ATOM 1501 C CA . ALA A 1 191 ? 29.998 -9.348 -0.054 1.00 79.31 191 ALA A CA 1
ATOM 1502 C C . ALA A 1 191 ? 31.237 -10.150 0.374 1.00 79.31 191 ALA A C 1
ATOM 1504 O O . ALA A 1 191 ? 31.245 -11.370 0.220 1.00 79.31 191 ALA A O 1
ATOM 1505 N N . GLN A 1 192 ? 32.229 -9.502 0.990 1.00 80.88 192 GLN A N 1
ATOM 1506 C CA . GLN A 1 192 ? 33.412 -10.167 1.544 1.00 80.88 192 GLN A CA 1
ATOM 1507 C C . GLN A 1 192 ? 33.045 -11.136 2.673 1.00 80.88 192 GLN A C 1
ATOM 1509 O O . GLN A 1 192 ? 33.536 -12.262 2.697 1.00 80.88 192 GLN A O 1
ATOM 1514 N N . ILE A 1 193 ? 32.125 -10.752 3.565 1.00 82.44 193 ILE A N 1
ATOM 1515 C CA . ILE A 1 193 ? 31.613 -11.639 4.621 1.00 82.44 193 ILE A CA 1
ATOM 1516 C C . ILE A 1 193 ? 30.877 -12.842 4.015 1.00 82.44 193 ILE A C 1
ATOM 1518 O O . ILE A 1 193 ? 31.081 -13.973 4.455 1.00 82.44 193 ILE A O 1
ATOM 1522 N N . LYS A 1 194 ? 30.051 -12.637 2.980 1.00 82.31 194 LYS A N 1
ATOM 1523 C CA . LYS A 1 194 ? 29.370 -13.733 2.267 1.00 82.31 194 LYS A CA 1
ATOM 1524 C C . LYS A 1 194 ? 30.356 -14.655 1.556 1.00 82.31 194 LYS A C 1
ATOM 1526 O O . LYS A 1 194 ? 30.181 -15.866 1.627 1.00 82.31 194 LYS A O 1
ATOM 1531 N N . ALA A 1 195 ? 31.388 -14.107 0.919 1.00 78.62 195 ALA A N 1
ATOM 1532 C CA . ALA A 1 195 ? 32.438 -14.883 0.267 1.00 78.62 195 ALA A CA 1
ATOM 1533 C C . ALA A 1 195 ? 33.249 -15.696 1.287 1.00 78.62 195 ALA A C 1
ATOM 1535 O O . ALA A 1 195 ? 33.465 -16.887 1.082 1.00 78.62 195 ALA A O 1
ATOM 1536 N N . ALA A 1 196 ? 33.619 -15.096 2.422 1.00 78.94 196 ALA A N 1
ATOM 1537 C CA . ALA A 1 196 ? 34.296 -15.790 3.515 1.00 78.94 196 ALA A CA 1
ATOM 1538 C C . ALA A 1 196 ? 33.420 -16.902 4.112 1.00 78.94 196 ALA A C 1
ATOM 1540 O O . ALA A 1 196 ? 33.889 -18.017 4.322 1.00 78.94 196 ALA A O 1
ATOM 1541 N N . LYS A 1 197 ? 32.123 -16.639 4.320 1.00 79.25 197 LYS A N 1
ATOM 1542 C CA . LYS A 1 197 ? 31.168 -17.647 4.796 1.00 79.25 197 LYS A CA 1
ATOM 1543 C C . LYS A 1 197 ? 30.989 -18.783 3.787 1.00 79.25 197 LYS A C 1
ATOM 1545 O O . LYS A 1 197 ? 31.012 -19.940 4.185 1.00 79.25 197 LYS A O 1
ATOM 1550 N N . ALA A 1 198 ? 30.871 -18.471 2.499 1.00 72.44 198 ALA A N 1
ATOM 1551 C CA . ALA A 1 198 ? 30.766 -19.463 1.431 1.00 72.44 198 ALA A CA 1
ATOM 1552 C C . ALA A 1 198 ? 32.055 -20.281 1.240 1.00 72.44 198 ALA A C 1
ATOM 1554 O O . ALA A 1 198 ? 31.981 -21.425 0.811 1.00 72.44 198 ALA A O 1
ATOM 1555 N N . ALA A 1 199 ? 33.226 -19.728 1.572 1.00 72.56 199 ALA A N 1
ATOM 1556 C CA . ALA A 1 199 ? 34.489 -20.466 1.564 1.00 72.56 199 ALA A CA 1
ATOM 1557 C C . ALA A 1 199 ? 34.606 -21.456 2.738 1.00 72.56 199 ALA A C 1
ATOM 1559 O O . ALA A 1 199 ? 35.273 -22.480 2.613 1.00 72.56 199 ALA A O 1
ATOM 1560 N N . ILE A 1 200 ? 33.966 -21.156 3.873 1.00 75.00 200 ILE A N 1
ATOM 1561 C CA . ILE A 1 200 ? 33.928 -22.034 5.055 1.00 75.00 200 ILE A CA 1
ATOM 1562 C C . ILE A 1 200 ? 32.826 -23.093 4.915 1.00 75.00 200 ILE A C 1
ATOM 1564 O O . ILE A 1 200 ? 32.973 -24.222 5.382 1.00 75.00 200 ILE A O 1
ATOM 1568 N N . GLU A 1 201 ? 31.704 -22.738 4.294 1.00 71.69 201 GLU A N 1
ATOM 1569 C CA . GLU A 1 201 ? 30.551 -23.617 4.174 1.00 71.69 201 GLU A CA 1
ATOM 1570 C C . GLU A 1 201 ? 30.702 -24.564 2.977 1.00 71.69 201 GLU A C 1
ATOM 1572 O O . GLU A 1 201 ? 30.841 -24.140 1.833 1.00 71.69 201 GLU A O 1
ATOM 1577 N N . THR A 1 202 ? 30.654 -25.874 3.229 1.00 72.25 202 THR A N 1
ATOM 1578 C CA . THR A 1 202 ? 30.692 -26.873 2.157 1.00 72.25 202 THR A CA 1
ATOM 1579 C C . THR A 1 202 ? 29.524 -26.645 1.189 1.00 72.25 202 THR A C 1
ATOM 1581 O O . THR A 1 202 ? 28.373 -26.559 1.634 1.00 72.25 202 THR A O 1
ATOM 1584 N N . PRO A 1 203 ? 29.777 -26.541 -0.130 1.00 72.38 203 PRO A N 1
ATOM 1585 C CA . PRO A 1 203 ? 28.724 -26.305 -1.109 1.00 72.38 203 PRO A CA 1
ATOM 1586 C C . PRO A 1 203 ? 27.592 -27.330 -0.982 1.00 72.38 203 PRO A C 1
ATOM 1588 O O . PRO A 1 203 ? 27.842 -28.509 -0.749 1.00 72.38 203 PRO A O 1
ATOM 1591 N N . GLY A 1 204 ? 26.335 -26.902 -1.137 1.00 65.12 204 GLY A N 1
ATOM 1592 C CA . GLY A 1 204 ? 25.159 -27.743 -0.860 1.00 65.12 204 GLY A CA 1
ATOM 1593 C C . GLY A 1 204 ? 25.114 -29.067 -1.633 1.00 65.12 204 GLY A C 1
ATOM 1594 O O . GLY A 1 204 ? 24.608 -30.054 -1.115 1.00 65.12 204 GLY A O 1
ATOM 1595 N N . TYR A 1 205 ? 25.708 -29.119 -2.826 1.00 61.97 205 TYR A N 1
ATOM 1596 C CA . TYR A 1 205 ? 25.837 -30.343 -3.626 1.00 61.97 205 TYR A CA 1
ATOM 1597 C C . TYR A 1 205 ? 26.892 -31.330 -3.092 1.00 61.97 205 TYR A C 1
ATOM 1599 O O . TYR A 1 205 ? 26.864 -32.505 -3.441 1.00 61.97 205 TYR A O 1
ATOM 1607 N N . LEU A 1 206 ? 27.816 -30.868 -2.244 1.00 68.94 206 LEU A N 1
ATOM 1608 C CA . LEU A 1 206 ? 28.758 -31.697 -1.484 1.00 68.94 206 LEU A CA 1
ATOM 1609 C C . LEU A 1 206 ? 28.181 -32.115 -0.121 1.00 68.94 206 LEU A C 1
ATOM 1611 O O . LEU A 1 206 ? 28.739 -32.997 0.534 1.00 68.94 206 LEU A O 1
ATOM 1615 N N . LYS A 1 207 ? 27.068 -31.510 0.322 1.00 72.19 207 LYS A N 1
ATOM 1616 C CA . LYS A 1 207 ? 26.363 -31.944 1.532 1.00 72.19 207 LYS A CA 1
ATOM 1617 C C . LYS A 1 207 ? 25.618 -33.244 1.220 1.00 72.19 207 LYS A C 1
ATOM 1619 O O . LYS A 1 207 ? 24.827 -33.320 0.284 1.00 72.19 207 LYS A O 1
ATOM 1624 N N . SER A 1 208 ? 25.876 -34.281 2.015 1.00 72.88 208 SER A N 1
ATOM 1625 C CA . SER A 1 208 ? 25.189 -35.568 1.877 1.00 72.88 208 SER A CA 1
ATOM 1626 C C . SER A 1 208 ? 23.684 -35.376 2.083 1.00 72.88 208 SER A C 1
ATOM 1628 O O . SER A 1 208 ? 23.264 -34.837 3.107 1.00 72.88 208 SER A O 1
ATOM 1630 N N . THR A 1 209 ? 22.871 -35.784 1.107 1.00 74.62 209 THR A N 1
ATOM 1631 C CA . THR A 1 209 ? 21.409 -35.687 1.204 1.00 74.62 209 THR A CA 1
ATOM 1632 C C . THR A 1 209 ? 20.890 -36.678 2.244 1.00 74.62 209 THR A C 1
ATOM 1634 O O . THR A 1 209 ? 21.508 -37.723 2.459 1.00 74.62 209 THR A O 1
ATOM 1637 N N . SER A 1 210 ? 19.741 -36.401 2.876 1.00 70.88 210 SER A N 1
ATOM 1638 C CA . SER A 1 210 ? 19.211 -37.305 3.913 1.00 70.88 210 SER A CA 1
ATOM 1639 C C . SER A 1 210 ? 19.023 -38.722 3.366 1.00 70.88 210 SER A C 1
ATOM 1641 O O . SER A 1 210 ? 19.388 -39.682 4.022 1.00 70.88 210 SER A O 1
ATOM 1643 N N . THR A 1 211 ? 18.596 -38.859 2.107 1.00 71.81 211 THR A N 1
ATOM 1644 C CA . THR A 1 211 ? 18.460 -40.164 1.444 1.00 71.81 211 THR A CA 1
ATOM 1645 C C . THR A 1 211 ? 19.787 -40.912 1.282 1.00 71.81 211 THR A C 1
ATOM 1647 O O . THR A 1 211 ? 19.815 -42.133 1.428 1.00 71.81 211 THR A O 1
ATOM 1650 N N . VAL A 1 212 ? 20.896 -40.209 1.022 1.00 70.00 212 VAL A N 1
ATOM 1651 C CA . VAL A 1 212 ? 22.240 -40.801 0.950 1.00 70.00 212 VAL A CA 1
ATOM 1652 C C . VAL A 1 212 ? 22.761 -41.128 2.347 1.00 70.00 212 VAL A C 1
ATOM 1654 O O . VAL A 1 212 ? 23.407 -42.157 2.506 1.00 70.00 212 VAL A O 1
ATOM 1657 N N . GLN A 1 213 ? 22.441 -40.331 3.369 1.00 74.44 213 GLN A N 1
ATOM 1658 C CA . GLN A 1 213 ? 22.761 -40.644 4.766 1.00 74.44 213 GLN A CA 1
ATOM 1659 C C . GLN A 1 213 ? 21.991 -41.873 5.260 1.00 74.44 213 GLN A C 1
ATOM 1661 O O . GLN A 1 213 ? 22.616 -42.800 5.759 1.00 74.44 213 GLN A O 1
ATOM 1666 N N . THR A 1 214 ? 20.679 -41.948 5.018 1.00 70.31 214 THR A N 1
ATOM 1667 C CA . THR A 1 214 ? 19.847 -43.107 5.371 1.00 70.31 214 THR A CA 1
ATOM 1668 C C . THR A 1 214 ? 20.278 -44.351 4.599 1.00 70.31 214 THR A C 1
ATOM 1670 O O . THR A 1 214 ? 20.352 -45.436 5.170 1.00 70.31 214 THR A O 1
ATOM 1673 N N . ARG A 1 215 ? 20.638 -44.215 3.310 1.00 66.31 215 ARG A N 1
ATOM 1674 C CA . ARG A 1 215 ? 21.241 -45.325 2.559 1.00 66.31 215 ARG A CA 1
ATOM 1675 C C . ARG A 1 215 ? 22.581 -45.719 3.151 1.00 66.31 215 ARG A C 1
ATOM 1677 O O . ARG A 1 215 ? 22.775 -46.900 3.377 1.00 66.31 215 ARG A O 1
ATOM 1684 N N . LYS A 1 216 ? 23.473 -44.775 3.452 1.00 68.44 216 LYS A N 1
ATOM 1685 C CA . LYS A 1 216 ? 24.779 -45.056 4.058 1.00 68.44 216 LYS A CA 1
ATOM 1686 C C . LYS A 1 216 ? 24.627 -45.751 5.407 1.00 68.44 216 LYS A C 1
ATOM 1688 O O . LYS A 1 216 ? 25.315 -46.735 5.607 1.00 68.44 216 LYS A O 1
ATOM 1693 N N . GLU A 1 217 ? 23.709 -45.326 6.271 1.00 66.44 217 GLU A N 1
ATOM 1694 C CA . GLU A 1 217 ? 23.386 -46.009 7.533 1.00 66.44 217 GLU A CA 1
ATOM 1695 C C . GLU A 1 217 ? 22.829 -47.416 7.295 1.00 66.44 217 GLU A C 1
ATOM 1697 O O . GLU A 1 217 ? 23.292 -48.368 7.917 1.00 66.44 217 GLU A O 1
ATOM 1702 N N . SER A 1 218 ? 21.915 -47.588 6.334 1.00 59.84 218 SER A N 1
ATOM 1703 C CA . SER A 1 218 ? 21.365 -48.906 5.983 1.00 59.84 218 SER A CA 1
ATOM 1704 C C . SER A 1 218 ? 22.400 -49.844 5.348 1.00 59.84 218 SER A C 1
ATOM 1706 O O . SER A 1 218 ? 22.365 -51.055 5.554 1.00 59.84 218 SER A O 1
ATOM 1708 N N . THR A 1 219 ? 23.345 -49.285 4.593 1.00 59.62 219 THR A N 1
ATOM 1709 C CA . THR A 1 219 ? 24.424 -50.004 3.920 1.00 59.62 219 THR A CA 1
ATOM 1710 C C . THR A 1 219 ? 25.526 -50.343 4.918 1.00 59.62 219 THR A C 1
ATOM 1712 O O . THR A 1 219 ? 25.991 -51.473 4.916 1.00 59.62 219 THR A O 1
ATOM 1715 N N . LEU A 1 220 ? 25.871 -49.444 5.848 1.00 56.53 220 LEU A N 1
ATOM 1716 C CA . LEU A 1 220 ? 26.768 -49.731 6.975 1.00 56.53 220 LEU A CA 1
ATOM 1717 C C . LEU A 1 220 ? 26.184 -50.855 7.848 1.00 56.53 220 LEU A C 1
ATOM 1719 O O . LEU A 1 220 ? 26.891 -51.791 8.201 1.00 56.53 220 LEU A O 1
ATOM 1723 N N . HIS A 1 221 ? 24.872 -50.823 8.109 1.00 50.97 221 HIS A N 1
ATOM 1724 C CA . HIS A 1 221 ? 24.155 -51.885 8.820 1.00 50.97 221 HIS A CA 1
ATOM 1725 C C . HIS A 1 221 ? 24.123 -53.216 8.038 1.00 50.97 221 HIS A C 1
ATOM 1727 O O . HIS A 1 221 ? 24.036 -54.283 8.644 1.00 50.97 221 HIS A O 1
ATOM 1733 N N . LYS A 1 222 ? 24.227 -53.182 6.702 1.00 49.75 222 LYS A N 1
ATOM 1734 C CA . LYS A 1 222 ? 24.405 -54.380 5.862 1.00 49.75 222 LYS A CA 1
ATOM 1735 C C . LYS A 1 222 ? 25.851 -54.877 5.832 1.00 49.75 222 LYS A C 1
ATOM 1737 O O . LYS A 1 222 ? 26.052 -56.083 5.848 1.00 49.75 222 LYS A O 1
ATOM 1742 N N . PHE A 1 223 ? 26.844 -53.991 5.855 1.00 48.09 223 PHE A N 1
ATOM 1743 C CA . PHE A 1 223 ? 28.263 -54.365 5.874 1.00 48.09 223 PHE A CA 1
ATOM 1744 C C . PHE A 1 223 ? 28.718 -54.945 7.222 1.00 48.09 223 PHE A C 1
ATOM 1746 O O . PHE A 1 223 ? 29.593 -55.799 7.233 1.00 48.09 223 PHE A O 1
ATOM 1753 N N . TYR A 1 224 ? 28.080 -54.586 8.345 1.00 50.19 224 TYR A N 1
ATOM 1754 C CA . TYR A 1 224 ? 28.290 -55.292 9.622 1.00 50.19 224 TYR A CA 1
ATOM 1755 C C . TYR A 1 224 ? 27.568 -56.649 9.707 1.00 50.19 224 TYR A C 1
ATOM 1757 O O . TYR A 1 224 ? 27.805 -57.396 10.651 1.00 50.19 224 TYR A O 1
ATOM 1765 N N . MET A 1 225 ? 26.697 -56.973 8.745 1.00 45.62 225 MET A N 1
ATOM 1766 C CA . MET A 1 225 ? 25.944 -58.236 8.697 1.00 45.62 225 MET A CA 1
ATOM 1767 C C . MET A 1 225 ? 26.378 -59.169 7.556 1.00 45.62 225 MET A C 1
ATOM 1769 O O . MET A 1 225 ? 25.978 -60.325 7.564 1.00 45.62 225 MET A O 1
ATOM 1773 N N . ASN A 1 226 ? 27.211 -58.701 6.623 1.00 41.62 226 ASN A N 1
ATOM 1774 C CA . ASN A 1 226 ? 27.769 -59.486 5.524 1.00 41.62 226 ASN A CA 1
ATOM 1775 C C . ASN A 1 226 ? 29.271 -59.177 5.381 1.00 41.62 226 ASN A C 1
ATOM 1777 O O . ASN A 1 226 ? 29.698 -58.477 4.464 1.00 41.62 226 ASN A O 1
ATOM 1781 N N . GLU A 1 227 ? 30.091 -59.745 6.267 1.00 44.59 227 GLU A N 1
ATOM 1782 C CA . GLU A 1 227 ? 31.340 -60.333 5.782 1.00 44.59 227 GLU A CA 1
ATOM 1783 C C . GLU A 1 227 ? 30.920 -61.447 4.822 1.00 44.59 227 GLU A C 1
ATOM 1785 O O . GLU A 1 227 ? 30.342 -62.421 5.290 1.00 44.59 227 GLU A O 1
ATOM 1790 N N . HIS A 1 228 ? 31.143 -61.285 3.518 1.00 39.81 228 HIS A N 1
ATOM 1791 C CA . HIS A 1 228 ? 31.494 -62.327 2.537 1.00 39.81 228 HIS A CA 1
ATOM 1792 C C . HIS A 1 228 ? 31.200 -61.822 1.117 1.00 39.81 228 HIS A C 1
ATOM 1794 O O . HIS A 1 228 ? 30.045 -61.589 0.768 1.00 39.81 228 HIS A O 1
ATOM 1800 N N . GLY A 1 229 ? 32.255 -61.769 0.301 1.00 34.47 229 GLY A N 1
ATOM 1801 C CA . GLY A 1 229 ? 32.170 -62.037 -1.135 1.00 34.47 229 GLY A CA 1
ATOM 1802 C C . GLY A 1 229 ? 32.100 -60.827 -2.063 1.00 34.47 229 GLY A C 1
ATOM 1803 O O . GLY A 1 229 ? 31.016 -60.330 -2.338 1.00 34.47 229 GLY A O 1
ATOM 1804 N N . ASP A 1 230 ? 33.280 -60.478 -2.574 1.00 35.75 230 ASP A N 1
ATOM 1805 C CA . ASP A 1 230 ? 33.593 -60.198 -3.982 1.00 35.75 230 ASP A CA 1
ATOM 1806 C C . ASP A 1 230 ? 33.035 -58.927 -4.654 1.00 35.75 230 ASP A C 1
ATOM 1808 O O . ASP A 1 230 ? 31.881 -58.831 -5.069 1.00 35.75 230 ASP A O 1
ATOM 1812 N N . ASP A 1 231 ? 33.925 -57.929 -4.713 1.00 37.78 231 ASP A N 1
ATOM 1813 C CA . ASP A 1 231 ? 34.481 -57.268 -5.907 1.00 37.78 231 ASP A CA 1
ATOM 1814 C C . ASP A 1 231 ? 33.697 -57.370 -7.227 1.00 37.78 231 ASP A C 1
ATOM 1816 O O . ASP A 1 231 ? 33.509 -58.459 -7.752 1.00 37.78 231 ASP A O 1
ATOM 1820 N N . ASP A 1 232 ? 33.375 -56.211 -7.823 1.00 37.69 232 ASP A N 1
ATOM 1821 C CA . ASP A 1 232 ? 33.516 -56.022 -9.274 1.00 37.69 232 ASP A CA 1
ATOM 1822 C C . ASP A 1 232 ? 33.599 -54.532 -9.671 1.00 37.69 232 ASP A C 1
ATOM 1824 O O . ASP A 1 232 ? 32.849 -53.665 -9.208 1.00 37.69 232 ASP A O 1
ATOM 1828 N N . GLU A 1 233 ? 34.585 -54.268 -10.529 1.00 41.81 233 GLU A N 1
ATOM 1829 C CA . GLU A 1 233 ? 35.118 -52.990 -11.003 1.00 41.81 233 GLU A CA 1
ATOM 1830 C C . GLU A 1 233 ? 34.201 -52.236 -11.988 1.00 41.81 233 GLU A C 1
ATOM 1832 O O . GLU A 1 233 ? 33.527 -52.812 -12.841 1.00 41.81 233 GLU A O 1
ATOM 1837 N N . TYR A 1 234 ? 34.246 -50.900 -11.920 1.00 37.62 234 TYR A N 1
ATOM 1838 C CA . TYR A 1 234 ? 33.566 -49.974 -12.830 1.00 37.62 234 TYR A CA 1
ATOM 1839 C C . TYR A 1 234 ? 34.561 -49.455 -13.887 1.00 37.62 234 TYR A C 1
ATOM 1841 O O . TYR A 1 234 ? 35.470 -48.693 -13.561 1.00 37.62 234 TYR A O 1
ATOM 1849 N N . ILE A 1 235 ? 34.396 -49.860 -15.152 1.00 36.22 235 ILE A N 1
ATOM 1850 C CA . ILE A 1 235 ? 35.232 -49.435 -16.291 1.00 36.22 235 ILE A CA 1
ATOM 1851 C C . ILE A 1 235 ? 34.712 -48.102 -16.852 1.00 36.22 235 ILE A C 1
ATOM 1853 O O . ILE A 1 235 ? 33.576 -48.011 -17.319 1.00 36.22 235 ILE A O 1
ATOM 1857 N N . SER A 1 236 ? 35.560 -47.071 -16.826 1.00 35.28 236 SER A N 1
ATOM 1858 C CA . SER A 1 236 ? 35.330 -45.751 -17.421 1.00 35.28 236 SER A CA 1
ATOM 1859 C C . SER A 1 236 ? 36.354 -45.470 -18.526 1.00 35.28 236 SER A C 1
ATOM 1861 O O . SER A 1 236 ? 37.481 -45.089 -18.222 1.00 35.28 236 SER A O 1
ATOM 1863 N N . ASP A 1 237 ? 35.942 -45.592 -19.789 1.00 35.72 237 ASP A N 1
ATOM 1864 C CA . ASP A 1 237 ? 36.724 -45.156 -20.952 1.00 35.72 237 ASP A CA 1
ATOM 1865 C C . ASP A 1 237 ? 35.939 -44.092 -21.729 1.00 35.72 237 ASP A C 1
ATOM 1867 O O . ASP A 1 237 ? 35.037 -44.395 -22.509 1.00 35.72 237 ASP A O 1
ATOM 1871 N N . PHE A 1 238 ? 36.293 -42.824 -21.520 1.00 33.03 238 PHE A N 1
ATOM 1872 C CA . PHE A 1 238 ? 36.022 -41.746 -22.470 1.00 33.03 238 PHE A CA 1
ATOM 1873 C C . PHE A 1 238 ? 37.335 -41.003 -22.705 1.00 33.03 238 PHE A C 1
ATOM 1875 O O . PHE A 1 238 ? 37.832 -40.282 -21.842 1.00 33.03 238 PHE A O 1
ATOM 1882 N N . VAL A 1 239 ? 37.919 -41.271 -23.870 1.00 37.56 239 VAL A N 1
ATOM 1883 C CA . VAL A 1 239 ? 39.186 -40.727 -24.357 1.00 37.56 239 VAL A CA 1
ATOM 1884 C C . VAL A 1 239 ? 38.910 -39.416 -25.096 1.00 37.56 239 VAL A C 1
ATOM 1886 O O . VAL A 1 239 ? 38.088 -39.379 -26.010 1.00 37.56 239 VAL A O 1
ATOM 1889 N N . ASP A 1 240 ? 39.613 -38.354 -24.699 1.00 35.47 240 ASP A N 1
ATOM 1890 C CA . ASP A 1 240 ? 39.627 -37.042 -25.353 1.00 35.47 240 ASP A CA 1
ATOM 1891 C C . ASP A 1 240 ? 40.292 -37.114 -26.743 1.00 35.47 240 ASP A C 1
ATOM 1893 O O . ASP A 1 240 ? 41.499 -37.344 -26.862 1.00 35.47 240 ASP A O 1
ATOM 1897 N N . GLU A 1 241 ? 39.526 -36.857 -27.809 1.00 37.41 241 GLU A N 1
ATOM 1898 C CA . GLU A 1 241 ? 40.058 -36.666 -29.164 1.00 37.41 241 GLU A CA 1
ATOM 1899 C C . GLU A 1 241 ? 40.433 -35.197 -29.422 1.00 37.41 241 GLU A C 1
ATOM 1901 O O . GLU A 1 241 ? 39.608 -34.280 -29.447 1.00 37.41 241 GLU A O 1
ATOM 1906 N N . VAL A 1 242 ? 41.729 -34.984 -29.647 1.00 39.66 242 VAL A N 1
ATOM 1907 C CA . VAL A 1 242 ? 42.364 -33.700 -29.954 1.00 39.66 242 VAL A CA 1
ATOM 1908 C C . VAL A 1 242 ? 42.193 -33.366 -31.442 1.00 39.66 242 VAL A C 1
ATOM 1910 O O . VAL A 1 242 ? 42.798 -33.999 -32.306 1.00 39.66 242 VAL A O 1
ATOM 1913 N N . VAL A 1 243 ? 41.421 -32.321 -31.756 1.00 43.62 243 VAL A N 1
ATOM 1914 C CA . VAL A 1 243 ? 41.261 -31.783 -33.122 1.00 43.62 243 VAL A CA 1
ATOM 1915 C C . VAL A 1 243 ? 42.425 -30.833 -33.478 1.00 43.62 243 VAL A C 1
ATOM 1917 O O . VAL A 1 243 ? 42.646 -29.851 -32.762 1.00 43.62 243 VAL A O 1
ATOM 1920 N N . PRO A 1 244 ? 43.166 -31.038 -34.589 1.00 40.41 244 PRO A N 1
ATOM 1921 C CA . PRO A 1 244 ? 44.241 -30.136 -34.988 1.00 40.41 244 PRO A CA 1
ATOM 1922 C C . PRO A 1 244 ? 43.752 -28.855 -35.691 1.00 40.41 244 PRO A C 1
ATOM 1924 O O . PRO A 1 244 ? 42.914 -28.859 -36.590 1.00 40.41 244 PRO A O 1
ATOM 1927 N N . ARG A 1 245 ? 44.363 -27.738 -35.279 1.00 38.03 245 ARG A N 1
ATOM 1928 C CA . ARG A 1 245 ? 44.165 -26.345 -35.724 1.00 38.03 245 ARG A CA 1
ATOM 1929 C C . ARG A 1 245 ? 44.559 -26.135 -37.199 1.00 38.03 245 ARG A C 1
ATOM 1931 O O . ARG A 1 245 ? 45.722 -26.312 -37.561 1.00 38.03 245 ARG A O 1
ATOM 1938 N N . ALA A 1 246 ? 43.624 -25.671 -38.032 1.00 40.81 246 ALA A N 1
ATOM 1939 C CA . ALA A 1 246 ? 43.885 -25.264 -39.417 1.00 40.81 246 ALA A CA 1
ATOM 1940 C C . ALA A 1 246 ? 44.592 -23.891 -39.506 1.00 40.81 246 ALA A C 1
ATOM 1942 O O . ALA A 1 246 ? 44.287 -22.965 -38.753 1.00 40.81 246 ALA A O 1
ATOM 1943 N N . LYS A 1 247 ? 45.552 -23.765 -40.435 1.00 43.12 247 LYS A N 1
ATOM 1944 C CA . LYS A 1 247 ? 46.355 -22.553 -40.696 1.00 43.12 247 LYS A CA 1
ATOM 1945 C C . LYS A 1 247 ? 45.585 -21.543 -41.573 1.00 43.12 247 LYS A C 1
ATOM 1947 O O . LYS A 1 247 ? 44.860 -21.974 -42.467 1.00 43.12 247 LYS A O 1
ATOM 1952 N N . PRO A 1 248 ? 45.765 -20.221 -41.385 1.00 40.47 248 PRO A N 1
ATOM 1953 C CA . PRO A 1 248 ? 45.059 -19.200 -42.160 1.00 40.47 248 PRO A CA 1
ATOM 1954 C C . PRO A 1 248 ? 45.644 -19.040 -43.574 1.00 40.47 248 PRO A C 1
ATOM 1956 O O . PRO A 1 248 ? 46.852 -18.878 -43.743 1.00 40.47 248 PRO A O 1
ATOM 1959 N N . THR A 1 249 ? 44.780 -19.057 -44.590 1.00 44.75 249 THR A N 1
ATOM 1960 C CA . THR A 1 249 ? 45.121 -18.767 -45.993 1.00 44.75 249 THR A CA 1
ATOM 1961 C C . THR A 1 249 ? 45.199 -17.254 -46.260 1.00 44.75 249 THR A C 1
ATOM 1963 O O . THR A 1 249 ? 44.482 -16.480 -45.620 1.00 44.75 249 THR A O 1
ATOM 1966 N N . PRO A 1 250 ? 46.052 -16.802 -47.199 1.00 43.53 250 PRO A N 1
ATOM 1967 C CA . PRO A 1 250 ? 46.322 -15.383 -47.434 1.00 43.53 250 PRO A CA 1
ATOM 1968 C C . PRO A 1 250 ? 45.132 -14.637 -48.060 1.00 43.53 250 PRO A C 1
ATOM 1970 O O . PRO A 1 250 ? 44.379 -15.182 -48.865 1.00 43.53 250 PRO A O 1
ATOM 1973 N N . LYS A 1 251 ? 44.983 -13.362 -47.678 1.00 45.97 251 LYS A N 1
ATOM 1974 C CA . LYS A 1 251 ? 43.930 -12.439 -48.131 1.00 45.97 251 LYS A CA 1
ATOM 1975 C C . LYS A 1 251 ? 44.041 -12.173 -49.639 1.00 45.97 251 LYS A C 1
ATOM 1977 O O . LYS A 1 251 ? 45.091 -11.739 -50.108 1.00 45.97 251 LYS A O 1
ATOM 1982 N N . ALA A 1 252 ? 42.949 -12.398 -50.370 1.00 45.72 252 ALA A N 1
ATOM 1983 C CA . ALA A 1 252 ? 42.828 -12.058 -51.785 1.00 45.72 252 ALA A CA 1
ATOM 1984 C C . ALA A 1 252 ? 42.772 -10.533 -51.991 1.00 45.72 252 ALA A C 1
ATOM 1986 O O . ALA A 1 252 ? 42.149 -9.806 -51.216 1.00 45.72 252 ALA A O 1
ATOM 1987 N N . VAL A 1 253 ? 43.449 -10.064 -53.038 1.00 51.91 253 VAL A N 1
ATOM 1988 C CA . VAL A 1 253 ? 43.537 -8.657 -53.446 1.00 51.91 253 VAL A CA 1
ATOM 1989 C C . VAL A 1 253 ? 42.178 -8.190 -53.981 1.00 51.91 253 VAL A C 1
ATOM 1991 O O . VAL A 1 253 ? 41.527 -8.908 -54.737 1.00 51.91 253 VAL A O 1
ATOM 1994 N N . ALA A 1 254 ? 41.740 -6.995 -53.578 1.00 46.50 254 ALA A N 1
ATOM 1995 C CA . ALA A 1 254 ? 40.476 -6.408 -54.012 1.00 46.50 254 ALA A CA 1
ATOM 1996 C C . ALA A 1 254 ? 40.469 -6.173 -55.533 1.00 46.50 254 ALA A C 1
ATOM 1998 O O . ALA A 1 254 ? 41.273 -5.399 -56.052 1.00 46.50 254 ALA A O 1
ATOM 1999 N N . HIS A 1 255 ? 39.544 -6.826 -56.239 1.00 56.78 255 HIS A N 1
ATOM 2000 C CA . HIS A 1 255 ? 39.255 -6.529 -57.637 1.00 56.78 255 HIS A CA 1
ATOM 2001 C C . HIS A 1 255 ? 38.627 -5.135 -57.737 1.00 56.78 255 HIS A C 1
ATOM 2003 O O . HIS A 1 255 ? 37.550 -4.877 -57.200 1.00 56.78 255 HIS A O 1
ATOM 2009 N N . THR A 1 256 ? 39.305 -4.227 -58.433 1.00 58.69 256 THR A N 1
ATOM 2010 C CA . THR A 1 256 ? 38.741 -2.944 -58.850 1.00 58.69 256 THR A CA 1
ATOM 2011 C C . THR A 1 256 ? 37.635 -3.212 -59.867 1.00 58.69 256 THR A C 1
ATOM 2013 O O . THR A 1 256 ? 37.899 -3.772 -60.930 1.00 58.69 256 THR A O 1
ATOM 2016 N N . ILE A 1 257 ? 36.401 -2.852 -59.512 1.00 60.69 257 ILE A N 1
ATOM 2017 C CA . ILE A 1 257 ? 35.203 -3.010 -60.344 1.00 60.69 257 ILE A CA 1
ATOM 2018 C C . ILE A 1 257 ? 35.405 -2.329 -61.705 1.00 60.69 257 ILE A C 1
ATOM 2020 O O . ILE A 1 257 ? 35.736 -1.145 -61.772 1.00 60.69 257 ILE A O 1
ATOM 2024 N N . SER A 1 258 ? 35.199 -3.094 -62.779 1.00 74.06 258 SER A N 1
ATOM 2025 C CA . SER A 1 258 ? 35.180 -2.589 -64.153 1.00 74.06 258 SER A CA 1
ATOM 2026 C C . SER A 1 258 ? 34.009 -1.620 -64.350 1.00 74.06 258 SER A C 1
ATOM 2028 O O . SER A 1 258 ? 32.956 -1.761 -63.724 1.00 74.06 258 SER A O 1
ATOM 2030 N N . THR A 1 259 ? 34.172 -0.629 -65.227 1.00 65.06 259 THR A N 1
ATOM 2031 C CA . THR A 1 259 ? 33.177 0.430 -65.484 1.00 65.06 259 THR A CA 1
ATOM 2032 C C . THR A 1 259 ? 31.814 -0.119 -65.912 1.00 65.06 259 THR A C 1
ATOM 2034 O O . THR A 1 259 ? 30.782 0.459 -65.569 1.00 65.06 259 THR A O 1
ATOM 2037 N N . ASP A 1 260 ? 31.802 -1.271 -66.583 1.00 70.81 260 ASP A N 1
ATOM 2038 C CA . ASP A 1 260 ? 30.576 -1.931 -67.039 1.00 70.81 260 ASP A CA 1
ATOM 2039 C C . ASP A 1 260 ? 29.872 -2.701 -65.906 1.00 70.81 260 ASP A C 1
ATOM 2041 O O . ASP A 1 260 ? 28.641 -2.677 -65.803 1.00 70.81 260 ASP A O 1
ATOM 2045 N N . ASP A 1 261 ? 30.638 -3.279 -64.976 1.00 68.31 261 ASP A N 1
ATOM 2046 C CA . ASP A 1 261 ? 30.105 -3.944 -63.778 1.00 68.31 261 ASP A CA 1
ATOM 2047 C C . ASP A 1 261 ? 29.518 -2.925 -62.790 1.00 68.31 261 ASP A C 1
ATOM 2049 O O . ASP A 1 261 ? 28.489 -3.173 -62.153 1.00 68.31 261 ASP A O 1
ATOM 2053 N N . ALA A 1 262 ? 30.107 -1.726 -62.710 1.00 68.19 262 ALA A N 1
ATOM 2054 C CA . ALA A 1 262 ? 29.545 -0.610 -61.951 1.00 68.19 262 ALA A CA 1
ATOM 2055 C C . ALA A 1 262 ? 28.188 -0.160 -62.516 1.00 68.19 262 ALA A C 1
ATOM 2057 O O . ALA A 1 262 ? 27.281 0.170 -61.751 1.00 68.19 262 ALA A O 1
ATOM 2058 N N . ALA A 1 263 ? 28.010 -0.167 -63.840 1.00 73.38 263 ALA A N 1
ATOM 2059 C CA . ALA A 1 263 ? 26.741 0.193 -64.472 1.00 73.38 263 ALA A CA 1
ATOM 2060 C C . ALA A 1 263 ? 25.641 -0.854 -64.215 1.00 73.38 263 ALA A C 1
ATOM 2062 O O . ALA A 1 263 ? 24.478 -0.492 -64.004 1.00 73.38 263 ALA A O 1
ATOM 2063 N N . LEU A 1 264 ? 25.996 -2.142 -64.174 1.00 75.12 264 LEU A N 1
ATOM 2064 C CA . LEU A 1 264 ? 25.087 -3.222 -63.776 1.00 75.12 264 LEU A CA 1
ATOM 2065 C C . LEU A 1 264 ? 24.700 -3.124 -62.298 1.00 75.12 264 LEU A C 1
ATOM 2067 O O . LEU A 1 264 ? 23.509 -3.152 -61.980 1.00 75.12 264 LEU A O 1
ATOM 2071 N N . ASN A 1 265 ? 25.672 -2.903 -61.410 1.00 69.50 265 ASN A N 1
ATOM 2072 C CA . ASN A 1 265 ? 25.412 -2.691 -59.985 1.00 69.50 265 ASN A CA 1
ATOM 2073 C C . ASN A 1 265 ? 24.558 -1.444 -59.734 1.00 69.50 265 ASN A C 1
ATOM 2075 O O . ASN A 1 265 ? 23.640 -1.486 -58.916 1.00 69.50 265 ASN A O 1
ATOM 2079 N N . ASN A 1 266 ? 24.770 -0.366 -60.493 1.00 73.44 266 ASN A N 1
ATOM 2080 C CA . ASN A 1 266 ? 23.928 0.826 -60.423 1.00 73.44 266 ASN A CA 1
ATOM 2081 C C . ASN A 1 266 ? 22.499 0.559 -60.910 1.00 73.44 266 ASN A C 1
ATOM 2083 O O . ASN A 1 266 ? 21.559 1.051 -60.296 1.00 73.44 266 ASN A O 1
ATOM 2087 N N . LYS A 1 267 ? 22.288 -0.264 -61.946 1.00 79.19 267 LYS A N 1
ATOM 2088 C CA . LYS A 1 267 ? 20.935 -0.681 -62.366 1.00 79.19 267 LYS A CA 1
ATOM 2089 C C . LYS A 1 267 ? 20.237 -1.557 -61.323 1.00 79.19 267 LYS A C 1
ATOM 2091 O O . LYS A 1 267 ? 19.025 -1.433 -61.150 1.00 79.19 267 LYS A O 1
ATOM 2096 N N . ILE A 1 268 ? 20.976 -2.415 -60.619 1.00 71.12 268 ILE A N 1
ATOM 2097 C CA . ILE A 1 268 ? 20.452 -3.224 -59.508 1.00 71.12 268 ILE A CA 1
ATOM 2098 C C . ILE A 1 268 ? 20.073 -2.316 -58.334 1.00 71.12 268 ILE A C 1
ATOM 2100 O O . ILE A 1 268 ? 18.949 -2.406 -57.846 1.00 71.12 268 ILE A O 1
ATOM 2104 N N . LEU A 1 269 ? 20.939 -1.372 -57.954 1.00 65.12 269 LEU A N 1
ATOM 2105 C CA . LEU A 1 269 ? 20.642 -0.357 -56.939 1.00 65.12 269 LEU A CA 1
ATOM 2106 C C . LEU A 1 269 ? 19.435 0.503 -57.321 1.00 65.12 269 LEU A C 1
ATOM 2108 O O . LEU A 1 269 ? 18.584 0.753 -56.478 1.00 65.12 269 LEU A O 1
ATOM 2112 N N . HIS A 1 270 ? 19.293 0.885 -58.589 1.00 65.56 270 HIS A N 1
ATOM 2113 C CA . HIS A 1 270 ? 18.160 1.683 -59.057 1.00 65.56 270 HIS A CA 1
ATOM 2114 C C . HIS A 1 270 ? 16.834 0.898 -59.054 1.00 65.56 270 HIS A C 1
ATOM 2116 O O . HIS A 1 270 ? 15.773 1.490 -58.863 1.00 65.56 270 HIS A O 1
ATOM 2122 N N . ARG A 1 271 ? 16.884 -0.435 -59.214 1.00 65.25 271 ARG A N 1
ATOM 2123 C CA . ARG A 1 271 ? 15.747 -1.351 -58.987 1.00 65.25 271 ARG A CA 1
A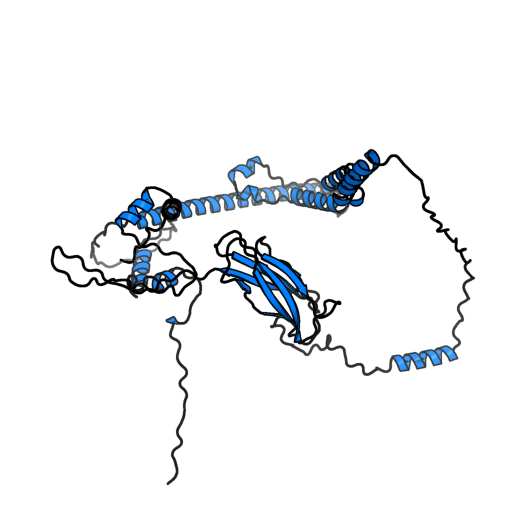TOM 2124 C C . ARG A 1 271 ? 15.468 -1.595 -57.503 1.00 65.25 271 ARG A C 1
ATOM 2126 O O . ARG A 1 271 ? 14.313 -1.753 -57.131 1.00 65.25 271 ARG A O 1
ATOM 2133 N N . MET A 1 272 ? 16.494 -1.597 -56.653 1.00 52.31 272 MET A N 1
ATOM 2134 C CA . MET A 1 272 ? 16.329 -1.647 -55.195 1.00 52.31 272 MET A CA 1
ATOM 2135 C C . MET A 1 272 ? 15.777 -0.328 -54.628 1.00 52.31 272 MET A C 1
ATOM 2137 O O . MET A 1 272 ? 15.064 -0.341 -53.630 1.00 52.31 272 MET A O 1
ATOM 2141 N N . GLN A 1 273 ? 16.085 0.806 -55.265 1.00 54.81 273 GLN A N 1
ATOM 2142 C CA . GLN A 1 273 ? 15.642 2.152 -54.886 1.00 54.81 273 GLN A CA 1
ATOM 2143 C C . GLN A 1 273 ? 14.333 2.582 -55.558 1.00 54.81 273 GLN A C 1
ATOM 2145 O O . GLN A 1 273 ? 13.698 3.530 -55.089 1.00 54.81 273 GLN A O 1
ATOM 2150 N N . SER A 1 274 ? 13.893 1.909 -56.632 1.00 57.59 274 SER A N 1
ATOM 2151 C CA . SER A 1 274 ? 12.532 2.082 -57.138 1.00 57.59 274 SER A CA 1
ATOM 2152 C C . SER A 1 274 ? 11.595 1.574 -56.056 1.00 57.59 274 SER A C 1
ATOM 2154 O O . SER A 1 274 ? 11.513 0.367 -55.843 1.00 57.59 274 SER A O 1
ATOM 2156 N N . LYS A 1 275 ? 10.991 2.517 -55.324 1.00 54.56 275 LYS A N 1
ATOM 2157 C CA . LYS A 1 275 ? 10.160 2.290 -54.141 1.00 54.56 275 LYS A CA 1
ATOM 2158 C C . LYS A 1 275 ? 9.323 1.028 -54.321 1.00 54.56 275 LYS A C 1
ATOM 2160 O O . LYS A 1 275 ? 8.307 1.036 -55.011 1.00 54.56 275 LYS A O 1
ATOM 2165 N N . LEU A 1 276 ? 9.760 -0.051 -53.680 1.00 51.09 276 LEU A N 1
ATOM 2166 C CA . LEU A 1 276 ? 8.863 -1.117 -53.288 1.00 51.09 276 LEU A CA 1
ATOM 2167 C C . LEU A 1 276 ? 7.724 -0.413 -52.549 1.00 51.09 276 LEU A C 1
ATOM 2169 O O . LEU A 1 276 ? 7.974 0.305 -51.577 1.00 51.09 276 LEU A O 1
ATOM 2173 N N . ASN A 1 277 ? 6.501 -0.546 -53.061 1.00 52.66 277 ASN A N 1
ATOM 2174 C CA . ASN A 1 277 ? 5.281 -0.120 -52.382 1.00 52.66 277 ASN A CA 1
ATOM 2175 C C . ASN A 1 277 ? 5.082 -1.008 -51.147 1.00 52.66 277 ASN A C 1
ATOM 2177 O O . ASN A 1 277 ? 4.149 -1.801 -51.067 1.00 52.66 277 ASN A O 1
ATOM 2181 N N . PHE A 1 278 ? 5.998 -0.918 -50.190 1.00 52.22 278 PHE A N 1
ATOM 2182 C CA . PHE A 1 278 ? 5.752 -1.377 -48.846 1.00 52.22 278 PHE A CA 1
ATOM 2183 C C . PHE A 1 278 ? 4.678 -0.462 -48.278 1.00 52.22 278 PHE A C 1
ATOM 2185 O O . PHE A 1 278 ? 4.802 0.766 -48.331 1.00 52.22 278 PHE A O 1
ATOM 2192 N N . VAL A 1 279 ? 3.615 -1.060 -47.750 1.00 51.75 279 VAL A N 1
ATOM 2193 C CA . VAL A 1 279 ? 2.669 -0.338 -46.907 1.00 51.75 279 VAL A CA 1
ATOM 2194 C C . VAL A 1 279 ? 3.499 0.342 -45.817 1.00 51.75 279 VAL A C 1
ATOM 2196 O O . VAL A 1 279 ? 4.272 -0.314 -45.115 1.00 51.75 279 VAL A O 1
ATOM 2199 N N . ARG A 1 280 ? 3.432 1.675 -45.759 1.00 51.44 280 ARG A N 1
ATOM 2200 C CA . ARG A 1 280 ? 4.203 2.487 -44.814 1.00 51.44 280 ARG A CA 1
ATOM 2201 C C . ARG A 1 280 ? 3.923 1.973 -43.401 1.00 51.44 280 ARG A C 1
ATOM 2203 O O . ARG A 1 280 ? 2.769 1.738 -43.059 1.00 51.44 280 ARG A O 1
ATOM 2210 N N . ASN A 1 281 ? 4.974 1.765 -42.605 1.00 52.06 281 ASN A N 1
ATOM 2211 C CA . ASN A 1 281 ? 4.826 1.255 -41.243 1.00 52.06 281 ASN A CA 1
ATOM 2212 C C . ASN A 1 281 ? 3.875 2.187 -40.458 1.00 52.06 281 ASN A C 1
ATOM 2214 O O . ASN A 1 281 ? 4.205 3.369 -40.307 1.00 52.06 281 ASN A O 1
ATOM 2218 N N . PRO A 1 282 ? 2.724 1.689 -39.968 1.00 57.34 282 PRO A N 1
ATOM 2219 C CA . PRO A 1 282 ? 1.683 2.518 -39.360 1.00 57.34 282 PRO A CA 1
ATOM 2220 C C . PRO A 1 282 ? 2.136 3.248 -38.085 1.00 57.34 282 PRO A C 1
ATOM 2222 O O . PRO A 1 282 ? 1.465 4.182 -37.662 1.00 57.34 282 PRO A O 1
ATOM 2225 N N . ARG A 1 283 ? 3.307 2.912 -37.511 1.00 52.12 283 ARG A N 1
ATOM 2226 C CA . ARG A 1 283 ? 3.963 3.713 -36.454 1.00 52.12 283 ARG A CA 1
ATOM 2227 C C . ARG A 1 283 ? 4.278 5.160 -36.859 1.00 52.12 283 ARG A C 1
ATOM 2229 O O . ARG A 1 283 ? 4.499 5.977 -35.976 1.00 52.12 283 ARG A O 1
ATOM 2236 N N . PHE A 1 284 ? 4.346 5.472 -38.156 1.00 53.56 284 PHE A N 1
ATOM 2237 C CA . PHE A 1 284 ? 4.741 6.792 -38.672 1.00 53.56 284 PHE A CA 1
ATOM 2238 C C . PHE A 1 284 ? 3.610 7.541 -39.393 1.00 53.56 284 PHE A C 1
ATOM 2240 O O . PHE A 1 284 ? 3.892 8.453 -40.183 1.00 53.56 284 PHE A O 1
ATOM 2247 N N . ASP A 1 285 ? 2.353 7.148 -39.165 1.00 58.09 285 ASP A N 1
ATOM 2248 C CA . ASP A 1 285 ? 1.184 7.923 -39.586 1.00 58.09 285 ASP A CA 1
ATOM 2249 C C . ASP A 1 285 ? 0.834 8.948 -38.505 1.00 58.09 285 ASP A C 1
ATOM 2251 O O . ASP A 1 285 ? 0.127 8.673 -37.539 1.00 58.09 285 ASP A O 1
ATOM 2255 N N . THR A 1 286 ? 1.328 10.170 -38.696 1.00 55.16 286 THR A N 1
ATOM 2256 C CA . THR A 1 286 ? 1.108 11.336 -37.821 1.00 55.16 286 THR A CA 1
ATOM 2257 C C . THR A 1 286 ? -0.368 11.761 -37.740 1.00 55.16 286 THR A C 1
ATOM 2259 O O . THR A 1 286 ? -0.730 12.576 -36.903 1.00 55.16 286 THR A O 1
ATOM 2262 N N . ASN A 1 287 ? -1.236 11.187 -38.581 1.00 49.16 287 ASN A N 1
ATOM 2263 C CA . ASN A 1 287 ? -2.654 11.544 -38.678 1.00 49.16 287 ASN A CA 1
ATOM 2264 C C . ASN A 1 287 ? -3.585 10.612 -37.896 1.00 49.16 287 ASN A C 1
ATOM 2266 O O . ASN A 1 287 ? -4.802 10.789 -37.938 1.00 49.16 287 ASN A O 1
ATOM 2270 N N . LYS A 1 288 ? -3.047 9.625 -37.175 1.00 46.38 288 LYS A N 1
ATOM 2271 C CA . LYS A 1 288 ? -3.842 8.802 -36.271 1.00 46.38 288 LYS A CA 1
ATOM 2272 C C . LYS A 1 288 ? -3.710 9.356 -34.856 1.00 46.38 288 LYS A C 1
ATOM 2274 O O . LYS A 1 288 ? -2.938 8.854 -34.046 1.00 46.38 288 LYS A O 1
ATOM 2279 N N . VAL A 1 289 ? -4.525 10.374 -34.570 1.00 46.09 289 VAL A N 1
ATOM 2280 C CA . VAL A 1 289 ? -5.052 10.644 -33.222 1.00 46.09 289 VAL A CA 1
ATOM 2281 C C . VAL A 1 289 ? -5.845 9.397 -32.821 1.00 46.09 289 VAL A C 1
ATOM 2283 O O . VAL A 1 289 ? -7.063 9.321 -32.952 1.00 46.09 289 VAL A O 1
ATOM 2286 N N . THR A 1 290 ? -5.129 8.329 -32.491 1.00 44.78 290 THR A N 1
ATOM 2287 C CA . THR A 1 290 ? -5.714 7.076 -32.035 1.00 44.78 290 THR A CA 1
ATOM 2288 C C . THR A 1 290 ? -5.847 7.267 -30.548 1.00 44.78 290 THR A C 1
ATOM 2290 O O . THR A 1 290 ? -4.819 7.256 -29.889 1.00 44.78 290 THR A O 1
ATOM 2293 N N . LEU A 1 291 ? -7.069 7.542 -30.082 1.00 45.78 291 LEU A N 1
ATOM 2294 C CA . LEU A 1 291 ? -7.506 7.533 -28.683 1.00 45.78 291 LEU A CA 1
ATOM 2295 C C . LEU A 1 291 ? -6.393 7.130 -27.693 1.00 45.78 291 LEU A C 1
ATOM 2297 O O . LEU A 1 291 ? -6.314 5.981 -27.274 1.00 45.78 291 LEU A O 1
ATOM 2301 N N . GLU A 1 292 ? -5.536 8.075 -27.305 1.00 46.84 292 GLU A N 1
ATOM 2302 C CA . GLU A 1 292 ? -4.475 7.856 -26.307 1.00 46.84 292 GLU A CA 1
ATOM 2303 C C . GLU A 1 292 ? -5.047 7.816 -24.875 1.00 46.84 292 GLU A C 1
ATOM 2305 O O . GLU A 1 292 ? -4.331 8.013 -23.900 1.00 46.84 292 GLU A O 1
ATOM 2310 N N . SER A 1 293 ? -6.357 7.591 -24.736 1.00 51.75 293 SER A N 1
ATOM 2311 C CA . SER A 1 293 ? -7.074 7.699 -23.466 1.00 51.75 293 SER A CA 1
ATOM 2312 C C . SER A 1 293 ? -7.324 6.358 -22.781 1.00 51.75 293 SER A C 1
ATOM 2314 O O . SER A 1 293 ? -7.667 6.366 -21.602 1.00 51.75 293 SER A O 1
ATOM 2316 N N . GLU A 1 294 ? -7.195 5.223 -23.474 1.00 56.62 294 GLU A N 1
ATOM 2317 C CA . GLU A 1 294 ? -7.520 3.918 -22.888 1.00 56.62 294 GLU A CA 1
ATOM 2318 C C . GLU A 1 294 ? -6.273 3.033 -22.750 1.00 56.62 294 GLU A C 1
ATOM 2320 O O . GLU A 1 294 ? -5.487 2.912 -23.697 1.00 56.62 294 GLU A O 1
ATOM 2325 N N . PRO A 1 295 ? -6.059 2.413 -21.574 1.00 67.81 295 PRO A N 1
ATOM 2326 C CA . PRO A 1 295 ? -4.918 1.539 -21.356 1.00 67.81 295 PRO A CA 1
ATOM 2327 C C . PRO A 1 295 ? -4.986 0.328 -22.307 1.00 67.81 295 PRO A C 1
ATOM 2329 O O . PRO A 1 295 ? -6.056 -0.247 -22.508 1.00 67.81 295 PRO A O 1
ATOM 2332 N N . PRO A 1 296 ? -3.850 -0.113 -22.883 1.00 77.88 296 PRO A N 1
ATOM 2333 C CA . PRO A 1 296 ? -3.823 -1.190 -23.879 1.00 77.88 296 PRO A CA 1
ATOM 2334 C C . PRO A 1 296 ? -4.250 -2.556 -23.320 1.00 77.88 296 PRO A C 1
ATOM 2336 O O . PRO A 1 296 ? -4.586 -3.462 -24.089 1.00 77.88 296 PRO A O 1
ATOM 2339 N N . PHE A 1 297 ? -4.253 -2.703 -21.994 1.00 86.94 297 PHE A N 1
ATOM 2340 C CA . PHE A 1 297 ? -4.693 -3.898 -21.293 1.00 86.94 297 PHE A CA 1
ATOM 2341 C C . PHE A 1 297 ? -5.871 -3.600 -20.369 1.00 86.94 297 PHE A C 1
ATOM 2343 O O . PHE A 1 297 ? -5.870 -2.615 -19.633 1.00 86.94 297 PHE A O 1
ATOM 2350 N N . VAL A 1 298 ? -6.840 -4.512 -20.368 1.00 90.88 298 VAL A N 1
ATOM 2351 C CA . VAL A 1 298 ? -7.967 -4.534 -19.432 1.00 90.88 298 VAL A CA 1
ATOM 2352 C C . VAL A 1 298 ? -7.814 -5.745 -18.522 1.00 90.88 298 VAL A C 1
ATOM 2354 O O . VAL A 1 298 ? -7.507 -6.843 -18.988 1.00 90.88 298 VAL A O 1
ATOM 2357 N N . VAL A 1 299 ? -8.024 -5.540 -17.224 1.00 93.38 299 VAL A N 1
ATOM 2358 C CA . VAL A 1 299 ? -7.896 -6.578 -16.196 1.00 93.38 299 VAL A CA 1
ATOM 2359 C C . VAL A 1 299 ? -9.278 -6.980 -15.698 1.00 93.38 299 VAL A C 1
ATOM 2361 O O . VAL A 1 299 ? -10.099 -6.115 -15.400 1.00 93.38 299 VAL A O 1
ATOM 2364 N N . GLN A 1 300 ? -9.536 -8.285 -15.613 1.00 94.00 300 GLN A N 1
ATOM 2365 C CA . GLN A 1 300 ? -10.814 -8.828 -15.162 1.00 94.00 300 GLN A CA 1
ATOM 2366 C C . GLN A 1 300 ? -10.607 -10.064 -14.266 1.00 94.00 300 GLN A C 1
ATOM 2368 O O . GLN A 1 300 ? -9.981 -11.024 -14.719 1.00 94.00 300 GLN A O 1
ATOM 2373 N N . PRO A 1 301 ? -11.158 -10.105 -13.039 1.00 95.06 301 PRO A N 1
ATOM 2374 C CA . PRO A 1 301 ? -11.899 -9.034 -12.361 1.00 95.06 301 PRO A CA 1
ATOM 2375 C C . PRO A 1 301 ? -10.984 -7.890 -11.878 1.00 95.06 301 PRO A C 1
ATOM 2377 O O . PRO A 1 301 ? -9.786 -8.086 -11.682 1.00 95.06 301 PRO A O 1
ATOM 2380 N N . ASN A 1 302 ? -11.557 -6.695 -11.718 1.00 91.81 302 ASN A N 1
ATOM 2381 C CA . ASN A 1 302 ? -10.923 -5.523 -11.109 1.00 91.81 302 ASN A CA 1
ATOM 2382 C C . ASN A 1 302 ? -12.017 -4.697 -10.391 1.00 91.81 302 ASN A C 1
ATOM 2384 O O . ASN A 1 302 ? -12.866 -4.144 -11.096 1.00 91.81 302 ASN A O 1
ATOM 2388 N N . PRO A 1 303 ? -12.042 -4.617 -9.046 1.00 91.62 303 PRO A N 1
ATOM 2389 C CA . PRO A 1 303 ? -11.082 -5.182 -8.087 1.00 91.62 303 PRO A CA 1
ATOM 2390 C C . PRO A 1 303 ? -11.096 -6.719 -8.028 1.00 91.62 303 PRO A C 1
ATOM 2392 O O . PRO A 1 303 ? -12.033 -7.371 -8.489 1.00 91.62 303 PRO A O 1
ATOM 2395 N N . VAL A 1 304 ? -10.031 -7.307 -7.480 1.00 95.25 304 VAL A N 1
ATOM 2396 C CA . VAL A 1 304 ? -9.953 -8.745 -7.181 1.00 95.25 304 VAL A CA 1
ATOM 2397 C C . VAL A 1 304 ? -10.422 -8.965 -5.747 1.00 95.25 304 VAL A C 1
ATOM 2399 O O . VAL A 1 304 ? -9.767 -8.491 -4.825 1.00 95.25 304 VAL A O 1
ATOM 2402 N N . GLU A 1 305 ? -11.527 -9.685 -5.554 1.00 94.06 305 GLU A N 1
ATOM 2403 C CA . GLU A 1 305 ? -12.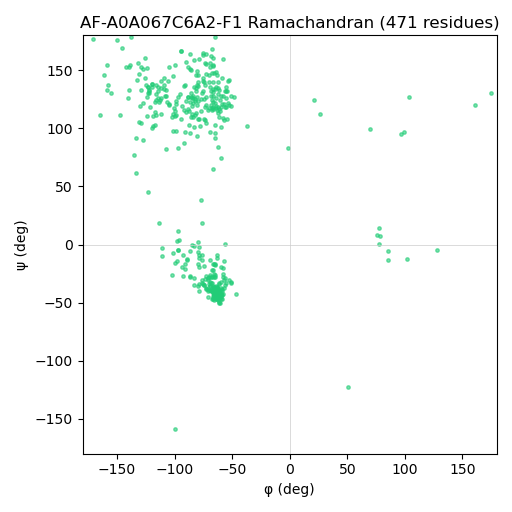188 -9.792 -4.247 1.00 94.06 305 GLU A CA 1
ATOM 2404 C C . GLU A 1 305 ? -12.192 -11.219 -3.679 1.00 94.06 305 GLU A C 1
ATOM 2406 O O . GLU A 1 305 ? -12.501 -12.186 -4.378 1.00 94.06 305 GLU A O 1
ATOM 2411 N N . PHE A 1 306 ? -11.908 -11.339 -2.380 1.00 93.56 306 PHE A N 1
ATOM 2412 C CA . PHE A 1 306 ? -12.036 -12.563 -1.585 1.00 93.56 306 PHE A CA 1
ATOM 2413 C C . PHE A 1 306 ? -13.043 -12.347 -0.444 1.00 93.56 306 PHE A C 1
ATOM 2415 O O . PHE A 1 306 ? -12.711 -11.750 0.576 1.00 93.56 306 PHE A O 1
ATOM 2422 N N . LEU A 1 307 ? -14.270 -12.858 -0.601 1.00 89.81 307 LEU A N 1
ATOM 2423 C CA . LEU A 1 307 ? -15.393 -12.531 0.299 1.00 89.81 307 LEU A CA 1
ATOM 2424 C C . LEU A 1 307 ? -15.587 -13.495 1.488 1.00 89.81 307 LEU A C 1
ATOM 2426 O O . LEU A 1 307 ? -16.142 -13.137 2.527 1.00 89.81 307 LEU A O 1
ATOM 2430 N N . ALA A 1 308 ? -15.174 -14.756 1.341 1.00 83.69 308 ALA A N 1
ATOM 2431 C CA . ALA A 1 308 ? -15.566 -15.838 2.251 1.00 83.69 308 ALA A CA 1
ATOM 2432 C C . ALA A 1 308 ? -14.376 -16.710 2.678 1.00 83.69 308 ALA A C 1
ATOM 2434 O O . ALA A 1 308 ? -14.343 -17.912 2.415 1.00 83.69 308 ALA A O 1
ATOM 2435 N N . TYR A 1 309 ? -13.396 -16.098 3.345 1.00 88.81 309 TYR A N 1
ATOM 2436 C CA . TYR A 1 309 ? -12.200 -16.792 3.821 1.00 88.81 309 TYR A CA 1
ATOM 2437 C C . TYR A 1 309 ? -12.247 -17.173 5.307 1.00 88.81 309 TYR A C 1
ATOM 2439 O O . TYR A 1 309 ? -12.915 -16.548 6.137 1.00 88.81 309 TYR A O 1
ATOM 2447 N N . GLU A 1 310 ? -11.492 -18.218 5.635 1.00 86.88 310 GLU A N 1
ATOM 2448 C CA . GLU A 1 310 ? -11.249 -18.749 6.970 1.00 86.88 310 GLU A CA 1
ATOM 2449 C C . GLU A 1 310 ? -9.739 -18.783 7.250 1.00 86.88 310 GLU A C 1
ATOM 2451 O O . GLU A 1 310 ? -8.920 -18.898 6.337 1.00 86.88 310 GLU A O 1
ATOM 2456 N N . ILE A 1 311 ? -9.372 -18.669 8.530 1.00 87.56 311 ILE A N 1
ATOM 2457 C CA . ILE A 1 311 ? -7.971 -18.646 8.974 1.00 87.56 311 ILE A CA 1
ATOM 2458 C C . ILE A 1 311 ? -7.290 -19.961 8.591 1.00 87.56 311 ILE A C 1
ATOM 2460 O O . ILE A 1 311 ? -7.834 -21.035 8.852 1.00 87.56 311 ILE A O 1
ATOM 2464 N N . GLY A 1 312 ? -6.092 -19.872 8.012 1.00 85.94 312 GLY A N 1
ATOM 2465 C CA . GLY A 1 312 ? -5.315 -21.039 7.587 1.00 85.94 312 GLY A CA 1
ATOM 2466 C C . GLY A 1 312 ? -5.795 -21.676 6.279 1.00 85.94 312 GLY A C 1
ATOM 2467 O O . GLY A 1 312 ? -5.207 -22.664 5.840 1.00 85.94 312 GLY A O 1
ATOM 2468 N N . GLY A 1 313 ? -6.837 -21.125 5.647 1.00 88.62 313 GLY A N 1
ATOM 2469 C CA . GLY A 1 313 ? -7.216 -21.470 4.283 1.00 88.62 313 GLY A CA 1
ATOM 2470 C C . GLY A 1 313 ? -6.244 -20.882 3.259 1.00 88.62 313 GLY A C 1
ATOM 2471 O O . GLY A 1 313 ? -5.580 -19.882 3.517 1.00 88.62 313 GLY A O 1
ATOM 2472 N N . ILE A 1 314 ? -6.178 -21.500 2.081 1.00 94.19 314 ILE A N 1
ATOM 2473 C CA . ILE A 1 314 ? -5.456 -20.964 0.925 1.00 94.19 314 ILE A CA 1
ATOM 2474 C C . ILE A 1 314 ? -6.468 -20.825 -0.206 1.00 94.19 314 ILE A C 1
ATOM 2476 O O . ILE A 1 314 ? -7.072 -21.811 -0.631 1.00 94.19 314 ILE A O 1
ATOM 2480 N N . TYR A 1 315 ? -6.666 -19.598 -0.671 1.00 94.75 315 TYR A N 1
ATOM 2481 C CA . TYR A 1 315 ? -7.654 -19.251 -1.687 1.00 94.75 315 TYR A CA 1
ATOM 2482 C C . TYR A 1 315 ? -6.945 -18.824 -2.964 1.00 94.75 315 TYR A C 1
ATOM 2484 O O . TYR A 1 315 ? -5.943 -18.124 -2.899 1.00 94.75 315 TYR A O 1
ATOM 2492 N N . GLU A 1 316 ? -7.459 -19.222 -4.126 1.00 95.25 316 GLU A N 1
ATOM 2493 C CA . GLU A 1 316 ? -6.917 -18.813 -5.424 1.00 95.25 316 GLU A CA 1
ATOM 2494 C C . GLU A 1 316 ? -7.987 -18.110 -6.253 1.00 95.25 316 GLU A C 1
ATOM 2496 O O . GLU A 1 316 ? -9.094 -18.623 -6.407 1.00 95.25 316 GLU A O 1
ATOM 2501 N N . GLN A 1 317 ? -7.628 -16.968 -6.836 1.00 95.00 317 GLN A N 1
ATOM 2502 C CA . GLN A 1 317 ? -8.464 -16.215 -7.760 1.00 95.00 317 GLN A CA 1
ATOM 2503 C C . GLN A 1 317 ? -7.740 -16.042 -9.096 1.00 95.00 317 GLN A C 1
ATOM 2505 O O . GLN A 1 317 ? -6.576 -15.635 -9.156 1.00 95.00 317 GLN A O 1
ATOM 2510 N N . LEU A 1 318 ? -8.443 -16.365 -10.182 1.00 96.31 318 LEU A N 1
ATOM 2511 C CA . LEU A 1 318 ? -7.953 -16.170 -11.542 1.00 96.31 318 LEU A CA 1
ATOM 2512 C C . LEU A 1 318 ? -8.265 -14.747 -12.007 1.00 96.31 318 LEU A C 1
ATOM 2514 O O . LEU A 1 318 ? -9.413 -14.303 -11.937 1.00 96.31 318 LEU A O 1
ATOM 2518 N N . VAL A 1 319 ? -7.245 -14.077 -12.531 1.00 96.62 319 VAL A N 1
ATOM 2519 C CA . VAL A 1 319 ? -7.318 -12.743 -13.118 1.00 96.62 319 VAL A CA 1
ATOM 2520 C C . VAL A 1 319 ? -6.813 -12.796 -14.554 1.00 96.62 319 VAL A C 1
ATOM 2522 O O . VAL A 1 319 ? -5.747 -13.338 -14.842 1.00 96.62 319 VAL A O 1
ATOM 2525 N N . LEU A 1 320 ? -7.589 -12.235 -15.473 1.00 95.81 320 LEU A N 1
ATOM 2526 C CA . LEU A 1 320 ? -7.293 -12.184 -16.897 1.00 95.81 320 LEU A CA 1
ATOM 2527 C C . LEU A 1 320 ? -6.838 -10.778 -17.272 1.00 95.81 320 LEU A C 1
ATOM 2529 O O . LEU A 1 320 ? -7.582 -9.814 -17.117 1.00 95.81 320 LEU A O 1
ATOM 2533 N N . ILE A 1 321 ? -5.626 -10.672 -17.808 1.00 93.88 321 ILE A N 1
ATOM 2534 C CA . ILE A 1 321 ? -5.067 -9.436 -18.358 1.00 93.88 321 ILE A CA 1
ATOM 2535 C C . ILE A 1 321 ? -5.199 -9.519 -19.878 1.00 93.88 321 ILE A C 1
ATOM 2537 O O . ILE A 1 321 ? -4.397 -10.179 -20.543 1.00 93.88 321 ILE A O 1
ATOM 2541 N N . LYS A 1 322 ? -6.237 -8.898 -20.438 1.00 92.62 322 LYS A N 1
ATOM 2542 C CA . LYS A 1 322 ? -6.582 -8.967 -21.862 1.00 92.62 322 LYS A CA 1
ATOM 2543 C C . LYS A 1 322 ? -6.004 -7.786 -22.631 1.00 92.62 322 LYS A C 1
ATOM 2545 O O . LYS A 1 322 ? -6.236 -6.642 -22.254 1.00 92.62 322 LYS A O 1
ATOM 2550 N N . ASN A 1 323 ? -5.313 -8.056 -23.739 1.00 91.19 323 ASN A N 1
ATOM 2551 C CA . ASN A 1 323 ? -4.894 -7.007 -24.666 1.00 91.19 323 ASN A CA 1
ATOM 2552 C C . ASN A 1 323 ? -6.100 -6.568 -25.509 1.00 91.19 323 ASN A C 1
ATOM 2554 O O . ASN A 1 323 ? -6.636 -7.358 -26.289 1.00 91.19 323 ASN A O 1
ATOM 2558 N N . VAL A 1 324 ? -6.530 -5.320 -25.348 1.00 88.56 324 VAL A N 1
ATOM 2559 C CA . VAL A 1 324 ? -7.620 -4.714 -26.133 1.00 88.56 324 VAL A CA 1
ATOM 2560 C C . VAL A 1 324 ? -7.103 -3.800 -27.242 1.00 88.56 324 VAL A C 1
ATOM 2562 O O . VAL A 1 324 ? -7.876 -3.350 -28.085 1.00 88.56 324 VAL A O 1
ATOM 2565 N N . SER A 1 325 ? -5.796 -3.543 -27.275 1.00 84.69 325 SER A N 1
ATOM 2566 C CA . SER A 1 325 ? -5.175 -2.717 -28.302 1.00 84.69 325 SER A CA 1
ATOM 2567 C C . SER A 1 325 ? -5.102 -3.431 -29.655 1.00 84.69 325 SER A C 1
ATOM 2569 O O . SER A 1 325 ? -5.228 -4.649 -29.760 1.00 84.69 325 SER A O 1
ATOM 2571 N N . ALA A 1 326 ? -4.859 -2.662 -30.718 1.00 83.25 326 ALA A N 1
ATOM 2572 C CA . ALA A 1 326 ? -4.720 -3.190 -32.076 1.00 83.25 326 ALA A CA 1
ATOM 2573 C C . ALA A 1 326 ? -3.342 -3.823 -32.365 1.00 83.25 326 ALA A C 1
ATOM 2575 O O . ALA A 1 326 ? -3.111 -4.299 -33.477 1.00 83.25 326 ALA A O 1
ATOM 2576 N N . ILE A 1 327 ? -2.409 -3.793 -31.408 1.00 84.94 327 ILE A N 1
ATOM 2577 C CA . ILE A 1 327 ? -1.019 -4.228 -31.584 1.00 84.94 327 ILE A CA 1
ATOM 2578 C C . ILE A 1 327 ? -0.689 -5.275 -30.516 1.00 84.94 327 ILE A C 1
ATOM 2580 O O . ILE A 1 327 ? -1.151 -5.191 -29.383 1.00 84.94 327 ILE A O 1
ATOM 2584 N N . SER A 1 328 ? 0.107 -6.284 -30.868 1.00 87.69 328 SER A N 1
ATOM 2585 C CA . SER A 1 328 ? 0.601 -7.244 -29.881 1.00 87.69 328 SER A CA 1
ATOM 2586 C C . SER A 1 328 ? 1.584 -6.566 -28.926 1.00 87.69 328 SER A C 1
ATOM 2588 O O . SER A 1 328 ? 2.556 -5.954 -29.371 1.00 87.69 328 SER A O 1
ATOM 2590 N N . SER A 1 329 ? 1.351 -6.714 -27.625 1.00 85.06 329 SER A N 1
ATOM 2591 C CA . SER A 1 329 ? 2.112 -6.031 -26.576 1.00 85.06 329 SER A CA 1
ATOM 2592 C C . SER A 1 329 ? 2.554 -7.004 -25.493 1.00 85.06 329 SER A C 1
ATOM 2594 O O . SER A 1 329 ? 1.946 -8.057 -25.294 1.00 85.06 329 SER A O 1
ATOM 2596 N N . ARG A 1 330 ? 3.626 -6.645 -24.786 1.00 86.81 330 ARG A N 1
ATOM 2597 C CA . ARG A 1 330 ? 4.135 -7.386 -23.633 1.00 86.81 330 ARG A CA 1
ATOM 2598 C C . ARG A 1 330 ? 3.694 -6.694 -22.346 1.00 86.81 330 ARG A C 1
ATOM 2600 O O . ARG A 1 330 ? 3.630 -5.467 -22.291 1.00 86.81 330 ARG A O 1
ATOM 2607 N N . CYS A 1 331 ? 3.409 -7.483 -21.316 1.00 87.00 331 CYS A N 1
ATOM 2608 C CA . CYS A 1 331 ? 3.195 -6.977 -19.967 1.00 87.00 331 CYS A CA 1
ATOM 2609 C C . CYS A 1 331 ? 4.061 -7.740 -18.961 1.00 87.00 331 CYS A C 1
ATOM 2611 O O . CYS A 1 331 ? 4.397 -8.910 -19.165 1.00 87.00 331 CYS A O 1
ATOM 2613 N N . ARG A 1 332 ? 4.413 -7.085 -17.856 1.00 89.19 332 ARG A N 1
ATOM 2614 C CA . ARG A 1 332 ? 5.064 -7.704 -16.697 1.00 89.19 332 ARG A CA 1
ATOM 2615 C C . ARG A 1 332 ? 4.169 -7.521 -15.489 1.00 89.19 332 ARG A C 1
ATOM 2617 O O . ARG A 1 332 ? 3.651 -6.434 -15.272 1.00 89.19 332 ARG A O 1
ATOM 2624 N N . VAL A 1 333 ? 4.002 -8.575 -14.707 1.00 91.62 333 VAL A N 1
ATOM 2625 C CA . VAL A 1 333 ? 3.184 -8.530 -13.496 1.00 91.62 333 VAL A CA 1
ATOM 2626 C C . VAL A 1 333 ? 4.124 -8.496 -12.303 1.00 91.62 333 VAL A C 1
ATOM 2628 O O . VAL A 1 333 ? 4.962 -9.384 -12.148 1.00 91.62 333 VAL A O 1
ATOM 2631 N N . LEU A 1 334 ? 4.025 -7.443 -11.503 1.00 92.69 334 LEU A N 1
ATOM 2632 C CA . LEU A 1 334 ? 4.735 -7.299 -10.244 1.00 92.69 334 LEU A CA 1
ATOM 2633 C C . LEU A 1 334 ? 3.845 -7.841 -9.120 1.00 92.69 334 LEU A C 1
ATOM 2635 O O . LEU A 1 334 ? 2.641 -7.566 -9.125 1.00 92.69 334 LEU A O 1
ATOM 2639 N N . PRO A 1 335 ? 4.410 -8.622 -8.185 1.00 93.62 335 PRO A N 1
ATOM 2640 C CA . PRO A 1 335 ? 3.641 -9.213 -7.102 1.00 93.62 335 PRO A CA 1
ATOM 2641 C C . PRO A 1 335 ? 3.101 -8.141 -6.136 1.00 93.62 335 PRO A C 1
ATOM 2643 O O . PRO A 1 335 ? 3.643 -7.032 -6.098 1.00 93.62 335 PRO A O 1
ATOM 2646 N N . PRO A 1 336 ? 2.065 -8.480 -5.349 1.00 94.06 336 PRO A N 1
ATOM 2647 C CA . PRO A 1 336 ? 1.605 -7.659 -4.230 1.00 94.06 336 PRO A CA 1
ATOM 2648 C C . PRO A 1 336 ? 2.712 -7.412 -3.192 1.00 94.06 336 PRO A C 1
ATOM 2650 O O . PRO A 1 336 ? 3.702 -8.150 -3.141 1.00 94.06 336 PRO A O 1
ATOM 2653 N N . ALA A 1 337 ? 2.562 -6.367 -2.375 1.00 89.88 337 ALA A N 1
ATOM 2654 C CA . ALA A 1 337 ? 3.580 -5.978 -1.397 1.00 89.88 337 ALA A CA 1
ATOM 2655 C C . ALA A 1 337 ? 3.450 -6.726 -0.061 1.00 89.88 337 ALA A C 1
ATOM 2657 O O . ALA A 1 337 ? 4.442 -6.879 0.658 1.00 89.88 337 ALA A O 1
ATOM 2658 N N . THR A 1 338 ? 2.242 -7.168 0.296 1.00 90.50 338 THR A N 1
ATOM 2659 C CA . THR A 1 338 ? 1.982 -7.866 1.558 1.00 90.50 338 THR A CA 1
ATOM 2660 C C . THR A 1 338 ? 2.304 -9.356 1.460 1.00 90.50 338 THR A C 1
ATOM 2662 O O . THR A 1 338 ? 2.341 -9.944 0.384 1.00 90.50 338 THR A O 1
ATOM 2665 N N . ALA A 1 339 ? 2.530 -9.995 2.611 1.00 89.81 339 ALA A N 1
ATOM 2666 C CA . ALA A 1 339 ? 2.819 -11.429 2.681 1.00 89.81 339 ALA A CA 1
ATOM 2667 C C . ALA A 1 339 ? 1.568 -12.322 2.555 1.00 89.81 339 ALA A C 1
ATOM 2669 O O . ALA A 1 339 ? 1.702 -13.534 2.403 1.00 89.81 339 ALA A O 1
ATOM 2670 N N . PHE A 1 340 ? 0.365 -11.742 2.643 1.00 92.62 340 PHE A N 1
ATOM 2671 C CA . PHE A 1 340 ? -0.900 -12.485 2.619 1.00 92.62 340 PHE A CA 1
ATOM 2672 C C . PHE A 1 340 ? -1.365 -12.797 1.200 1.00 92.62 340 PHE A C 1
ATOM 2674 O O . PHE A 1 340 ? -2.034 -13.807 0.983 1.00 92.62 340 PHE A O 1
ATOM 2681 N N . PHE A 1 341 ? -1.002 -11.945 0.240 1.00 94.75 341 PHE A N 1
ATOM 2682 C CA . PHE A 1 341 ? -1.299 -12.131 -1.172 1.00 94.75 341 PHE A CA 1
ATOM 2683 C C . PHE A 1 341 ? -0.024 -12.455 -1.936 1.00 94.75 341 PHE A C 1
ATOM 2685 O O . PHE A 1 341 ? 0.998 -11.790 -1.805 1.00 94.75 341 PHE A O 1
ATOM 2692 N N . MET A 1 342 ? -0.091 -13.466 -2.790 1.00 93.94 342 MET A N 1
ATOM 2693 C CA . MET A 1 342 ? 1.038 -13.885 -3.601 1.00 93.94 342 MET A CA 1
ATOM 2694 C C . MET A 1 342 ? 0.604 -14.253 -5.010 1.00 93.94 342 MET A C 1
ATOM 2696 O O . MET A 1 342 ? -0.525 -14.654 -5.280 1.00 93.94 342 MET A O 1
ATOM 2700 N N . LEU A 1 343 ? 1.534 -14.105 -5.938 1.00 94.38 343 LEU A N 1
ATOM 2701 C CA . LEU A 1 343 ? 1.330 -14.414 -7.340 1.00 94.38 343 LEU A CA 1
ATOM 2702 C C . LEU A 1 343 ? 1.728 -15.879 -7.575 1.00 94.38 343 LEU A C 1
ATOM 2704 O O . LEU A 1 343 ? 2.909 -16.189 -7.710 1.00 94.38 343 LEU A O 1
ATOM 2708 N N . ALA A 1 344 ? 0.752 -16.788 -7.579 1.00 93.25 344 ALA A N 1
ATOM 2709 C CA . ALA A 1 344 ? 0.997 -18.229 -7.669 1.00 93.25 344 ALA A CA 1
ATOM 2710 C C . ALA A 1 344 ? 1.485 -18.658 -9.059 1.00 93.25 344 ALA A C 1
ATOM 2712 O O . ALA A 1 344 ? 2.360 -19.512 -9.184 1.00 93.25 344 ALA A O 1
ATOM 2713 N N . SER A 1 345 ? 0.926 -18.075 -10.121 1.00 93.69 345 SER A N 1
ATOM 2714 C CA . SER A 1 345 ? 1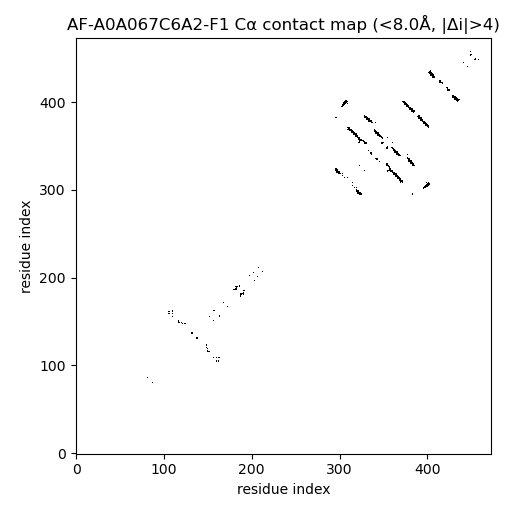.413 -18.301 -11.485 1.00 93.69 345 SER A CA 1
ATOM 2715 C C . SER A 1 345 ? 1.000 -17.183 -12.434 1.00 93.69 345 SER A C 1
ATOM 2717 O O . SER A 1 345 ? -0.014 -16.514 -12.227 1.00 93.69 345 SER A O 1
ATOM 2719 N N . VAL A 1 346 ? 1.788 -17.012 -13.496 1.00 94.00 346 VAL A N 1
ATOM 2720 C CA . VAL A 1 346 ? 1.484 -16.141 -14.636 1.00 94.00 346 VAL A CA 1
ATOM 2721 C C . VAL A 1 346 ? 1.688 -16.955 -15.900 1.00 94.00 346 VAL A C 1
ATOM 2723 O O . VAL A 1 346 ? 2.790 -17.442 -16.151 1.00 94.00 346 VAL A O 1
ATOM 2726 N N . GLN A 1 347 ? 0.628 -17.120 -16.679 1.00 93.06 347 GLN A N 1
ATOM 2727 C CA . GLN A 1 347 ? 0.630 -17.897 -17.909 1.00 93.06 347 GLN A CA 1
ATOM 2728 C C . GLN A 1 347 ? 0.326 -16.975 -19.083 1.00 93.06 347 GLN A C 1
ATOM 2730 O O . GLN A 1 347 ? -0.768 -16.416 -19.202 1.00 93.06 347 GLN A O 1
ATOM 2735 N N . PHE A 1 348 ? 1.316 -16.821 -19.954 1.00 92.31 348 PHE A N 1
ATOM 2736 C CA . PHE A 1 348 ? 1.169 -16.088 -21.201 1.00 92.31 348 PHE A CA 1
ATOM 2737 C C . PHE A 1 348 ? 0.623 -17.017 -22.293 1.00 92.31 348 PHE A C 1
ATOM 2739 O O . PHE A 1 348 ? 0.895 -18.217 -22.260 1.00 92.31 348 PHE A O 1
ATOM 2746 N N . PRO A 1 349 ? -0.133 -16.484 -23.269 1.00 89.19 349 PRO A N 1
ATOM 2747 C CA . PRO A 1 349 ? -0.642 -17.280 -24.384 1.00 89.19 349 PRO A CA 1
ATOM 2748 C C . PRO A 1 349 ? 0.468 -17.775 -25.324 1.00 89.19 349 PRO A C 1
ATOM 2750 O O . PRO A 1 349 ? 0.258 -18.746 -26.042 1.00 89.19 349 PRO A O 1
ATOM 2753 N N . ASP A 1 350 ? 1.622 -17.105 -25.327 1.00 85.69 350 ASP A N 1
ATOM 2754 C CA . ASP A 1 350 ? 2.793 -17.449 -26.129 1.00 85.69 350 ASP A CA 1
ATOM 2755 C C . ASP A 1 350 ? 4.058 -17.464 -25.252 1.00 85.69 350 ASP A C 1
ATOM 2757 O O . ASP A 1 350 ? 4.188 -16.665 -24.318 1.00 85.69 350 ASP A O 1
ATOM 2761 N N . GLU A 1 351 ? 5.011 -18.343 -25.572 1.00 80.69 351 GLU A N 1
ATOM 2762 C CA . GLU A 1 351 ? 6.284 -18.509 -24.849 1.00 80.69 351 GLU A CA 1
ATOM 2763 C C . GLU A 1 351 ? 7.168 -17.259 -24.949 1.00 80.69 351 GLU A C 1
ATOM 2765 O O . GLU A 1 351 ? 7.962 -16.964 -24.055 1.00 80.69 351 GLU A O 1
ATOM 2770 N N . THR A 1 352 ? 6.992 -16.475 -26.016 1.00 79.44 352 THR A N 1
ATOM 2771 C CA . THR A 1 352 ? 7.690 -15.198 -26.211 1.00 79.44 352 THR A CA 1
ATOM 2772 C C . THR A 1 352 ? 7.236 -14.110 -25.227 1.00 79.44 352 THR A C 1
ATOM 2774 O O . THR A 1 352 ? 7.900 -13.078 -25.086 1.00 79.44 352 THR A O 1
ATOM 2777 N N . GLY A 1 353 ? 6.116 -14.323 -24.526 1.00 78.50 353 GLY A N 1
ATOM 2778 C CA . GLY A 1 353 ? 5.515 -13.360 -23.606 1.00 78.50 353 GLY A CA 1
ATOM 2779 C C . GLY A 1 353 ? 4.783 -12.206 -24.299 1.00 78.50 353 GLY A C 1
ATOM 2780 O O . GLY A 1 353 ? 4.383 -11.258 -23.620 1.00 78.50 353 GLY A O 1
ATOM 2781 N N . LEU A 1 354 ? 4.606 -12.253 -25.626 1.00 86.44 354 LEU A N 1
ATOM 2782 C CA . LEU A 1 354 ? 3.724 -11.331 -26.343 1.00 86.44 354 LEU A CA 1
ATOM 2783 C C . LEU A 1 354 ? 2.260 -11.761 -26.218 1.00 86.44 354 LEU A C 1
ATOM 2785 O O . LEU A 1 354 ? 1.914 -12.932 -26.350 1.00 86.44 354 LEU A O 1
ATOM 2789 N N . ILE A 1 355 ? 1.379 -10.781 -26.034 1.00 90.88 355 ILE A N 1
ATOM 2790 C CA . ILE A 1 355 ? -0.068 -10.980 -25.990 1.00 90.88 355 ILE A CA 1
ATOM 2791 C C . ILE A 1 355 ? -0.656 -10.311 -27.227 1.00 90.88 355 ILE A C 1
ATOM 2793 O O . ILE A 1 355 ? -0.608 -9.086 -27.364 1.00 90.88 355 ILE A O 1
ATOM 2797 N N . ALA A 1 356 ? -1.190 -11.111 -28.148 1.00 90.31 356 ALA A N 1
ATOM 2798 C CA . ALA A 1 356 ? -1.849 -10.591 -29.341 1.00 90.31 356 ALA A CA 1
ATOM 2799 C C . ALA A 1 356 ? -3.175 -9.881 -28.995 1.00 90.31 356 ALA A C 1
ATOM 2801 O O . ALA A 1 356 ? -3.782 -10.200 -27.967 1.00 90.31 356 ALA A O 1
ATOM 2802 N N . PRO A 1 357 ? -3.653 -8.955 -29.847 1.00 90.56 357 PRO A N 1
ATOM 2803 C CA . PRO A 1 357 ? -4.970 -8.340 -29.706 1.00 90.56 357 PRO A CA 1
ATOM 2804 C C . PRO A 1 357 ? -6.070 -9.381 -29.475 1.00 90.56 357 PRO A C 1
ATOM 2806 O O . PRO A 1 357 ? -6.200 -10.342 -30.231 1.00 90.56 357 PRO A O 1
ATOM 2809 N N . GLY A 1 358 ? -6.860 -9.199 -28.420 1.00 87.69 358 GLY A N 1
ATOM 2810 C CA . GLY A 1 358 ? -7.955 -10.091 -28.046 1.00 87.69 358 GLY A CA 1
ATOM 2811 C C . GLY A 1 358 ? -7.563 -11.296 -27.185 1.00 87.69 358 GLY A C 1
ATOM 2812 O O . GLY A 1 358 ? -8.461 -11.904 -26.602 1.00 87.69 358 GLY A O 1
ATOM 2813 N N . LEU A 1 359 ? -6.271 -11.617 -27.049 1.00 92.81 359 LEU A N 1
ATOM 2814 C CA . LEU A 1 359 ? -5.785 -12.661 -26.140 1.00 92.81 359 LEU A CA 1
ATOM 2815 C C . LEU A 1 359 ? -5.550 -12.115 -24.727 1.00 92.81 359 LEU A C 1
ATOM 2817 O O . LEU A 1 359 ? -5.464 -10.904 -24.508 1.00 92.81 359 LEU A O 1
ATOM 2821 N N . SER A 1 360 ? -5.433 -13.024 -23.759 1.00 93.19 360 SER A N 1
ATOM 2822 C CA . SER A 1 360 ? -5.235 -12.684 -22.351 1.00 93.19 360 SER A CA 1
ATOM 2823 C C . SER A 1 360 ? -4.113 -13.484 -21.704 1.00 93.19 360 SER A C 1
ATOM 2825 O O . SER A 1 360 ? -3.997 -14.687 -21.931 1.00 93.19 360 SER A O 1
ATOM 2827 N N . CYS A 1 361 ? -3.345 -12.822 -20.845 1.00 93.44 361 CYS A N 1
ATOM 2828 C CA . CYS A 1 361 ? -2.473 -13.468 -19.873 1.00 93.44 361 CYS A CA 1
ATOM 2829 C C . CYS A 1 361 ? -3.286 -13.854 -18.632 1.00 93.44 361 CYS A C 1
ATOM 2831 O O . CYS A 1 361 ? -4.118 -13.076 -18.161 1.00 93.44 361 CYS A O 1
ATOM 2833 N N . GLN A 1 362 ? -3.069 -15.067 -18.130 1.00 95.56 362 GLN A N 1
ATOM 2834 C CA . GLN A 1 362 ? -3.741 -15.598 -16.950 1.00 95.56 362 GLN A CA 1
ATOM 2835 C C . GLN A 1 362 ? -2.836 -15.440 -15.733 1.00 95.56 362 GLN A C 1
ATOM 2837 O O . GLN A 1 362 ? -1.735 -15.985 -15.698 1.00 95.56 362 GLN A O 1
ATOM 2842 N N . VAL A 1 363 ? -3.309 -14.728 -14.720 1.00 95.75 363 VAL A N 1
ATOM 2843 C CA . VAL A 1 363 ? -2.615 -14.535 -13.448 1.00 95.75 363 VAL A CA 1
ATOM 2844 C C . VAL A 1 363 ? -3.419 -15.213 -12.353 1.00 95.75 363 VAL A C 1
ATOM 2846 O O . VAL A 1 363 ? -4.607 -14.944 -12.198 1.00 95.75 363 VAL A O 1
ATOM 2849 N N . ARG A 1 364 ? -2.782 -16.092 -11.580 1.00 96.69 364 ARG A N 1
ATOM 2850 C CA . ARG A 1 364 ? -3.384 -16.663 -10.372 1.00 96.69 364 ARG A CA 1
ATOM 2851 C C . ARG A 1 364 ? -2.855 -15.946 -9.148 1.00 96.69 364 ARG A C 1
ATOM 2853 O O . ARG A 1 364 ? -1.657 -16.006 -8.869 1.00 96.69 364 ARG A O 1
ATOM 2860 N N . ILE A 1 365 ? -3.759 -15.300 -8.428 1.00 96.06 365 ILE A N 1
ATOM 2861 C CA . ILE A 1 365 ? -3.482 -14.667 -7.144 1.00 96.06 365 ILE A CA 1
ATOM 2862 C C . ILE A 1 365 ? -3.905 -15.643 -6.060 1.00 96.06 365 ILE A C 1
ATOM 2864 O O . ILE A 1 365 ? -5.028 -16.139 -6.075 1.00 96.06 365 ILE A O 1
ATOM 2868 N N . GLN A 1 366 ? -2.995 -15.926 -5.142 1.00 95.94 366 GLN A N 1
ATOM 2869 C CA . GLN A 1 366 ? -3.220 -16.780 -3.993 1.00 95.94 366 GLN A CA 1
ATOM 2870 C C . GLN A 1 366 ? -3.257 -15.925 -2.727 1.00 95.94 366 GLN A C 1
ATOM 2872 O O . GLN A 1 366 ? -2.448 -15.014 -2.564 1.00 95.94 366 GLN A O 1
ATOM 2877 N N . PHE A 1 367 ? -4.209 -16.216 -1.851 1.00 95.88 367 PHE A N 1
ATOM 2878 C CA . PHE A 1 367 ? -4.460 -15.508 -0.606 1.00 95.88 367 PHE A CA 1
ATOM 2879 C C . PHE A 1 367 ? -4.422 -16.483 0.572 1.00 95.88 367 PHE A C 1
ATOM 2881 O O . PHE A 1 367 ? -5.125 -17.497 0.567 1.00 95.88 367 PHE A O 1
ATOM 2888 N N . ALA A 1 368 ? -3.604 -16.164 1.574 1.00 94.94 368 ALA A N 1
ATOM 2889 C CA . ALA A 1 368 ? -3.414 -16.944 2.792 1.00 94.94 368 ALA A CA 1
ATOM 2890 C C . ALA A 1 368 ? -3.608 -16.047 4.035 1.00 94.94 368 ALA A C 1
ATOM 2892 O O . ALA A 1 368 ? -2.646 -15.432 4.502 1.00 94.94 368 ALA A O 1
ATOM 2893 N N . PRO A 1 369 ? -4.839 -15.936 4.569 1.00 93.38 369 PRO A N 1
ATOM 2894 C CA . PRO A 1 369 ? -5.127 -15.131 5.753 1.00 93.38 369 PRO A CA 1
ATOM 2895 C C . PRO A 1 369 ? -4.607 -15.773 7.044 1.00 93.38 369 PRO A C 1
ATOM 2897 O O . PRO A 1 369 ? -4.821 -16.960 7.312 1.00 93.38 369 PRO A O 1
ATOM 2900 N N . ASP A 1 370 ? -4.019 -14.946 7.903 1.00 90.69 370 ASP A N 1
ATOM 2901 C CA . ASP A 1 370 ? -3.668 -15.282 9.287 1.00 90.69 370 ASP A CA 1
ATOM 2902 C C . ASP A 1 370 ? -4.787 -14.944 10.291 1.00 90.69 370 ASP A C 1
ATOM 2904 O O . ASP A 1 370 ? -4.865 -15.530 11.372 1.00 90.69 370 ASP A O 1
ATOM 2908 N N . THR A 1 371 ? -5.699 -14.042 9.927 1.00 87.69 371 THR A N 1
ATOM 2909 C CA . THR A 1 371 ? -6.820 -13.576 10.749 1.00 87.69 371 THR A CA 1
ATOM 2910 C C . THR A 1 371 ? -8.114 -13.463 9.930 1.00 87.69 371 THR A C 1
ATOM 2912 O O . THR A 1 371 ? -8.162 -13.752 8.738 1.00 87.69 371 THR A O 1
ATOM 2915 N N . ARG A 1 372 ? -9.215 -13.077 10.590 1.00 85.06 372 ARG A N 1
ATOM 2916 C CA . ARG A 1 372 ? -10.518 -12.798 9.950 1.00 85.06 372 ARG A CA 1
ATOM 2917 C C . ARG A 1 372 ? -10.745 -11.304 9.680 1.00 85.06 372 ARG A C 1
ATOM 2919 O O . ARG A 1 372 ? -11.889 -10.932 9.436 1.00 85.06 372 ARG A O 1
ATOM 2926 N N . ALA A 1 373 ? -9.707 -10.477 9.812 1.00 85.31 373 ALA A N 1
ATOM 2927 C CA . ALA A 1 373 ? -9.765 -9.042 9.539 1.00 85.31 373 ALA A CA 1
ATOM 2928 C C . ALA A 1 373 ? -9.777 -8.770 8.035 1.00 85.31 373 ALA A C 1
ATOM 2930 O O . ALA A 1 373 ? -9.440 -9.666 7.268 1.00 85.31 373 ALA A O 1
ATOM 2931 N N . ASP A 1 374 ? -10.135 -7.556 7.629 1.00 90.31 374 ASP A N 1
ATOM 2932 C CA . ASP A 1 374 ? -10.099 -7.147 6.225 1.00 90.31 374 ASP A CA 1
ATOM 2933 C C . ASP A 1 374 ? -8.649 -6.895 5.765 1.00 90.31 374 ASP A C 1
ATOM 2935 O O . ASP A 1 374 ? -7.842 -6.321 6.501 1.00 90.31 374 ASP A O 1
ATOM 2939 N N . TYR A 1 375 ? -8.318 -7.307 4.541 1.00 91.88 375 TYR A N 1
ATOM 2940 C CA . TYR A 1 375 ? -7.007 -7.138 3.915 1.00 91.88 375 TYR A CA 1
ATOM 2941 C C . TYR A 1 375 ? -7.136 -6.378 2.601 1.00 91.88 375 TYR A C 1
ATOM 2943 O O . TYR A 1 375 ? -7.968 -6.715 1.764 1.00 91.88 375 TYR A O 1
ATOM 2951 N N . ASN A 1 376 ? -6.240 -5.418 2.385 1.00 93.81 376 ASN A N 1
ATOM 2952 C CA . ASN A 1 376 ? -6.154 -4.656 1.145 1.00 93.81 376 ASN A CA 1
ATOM 2953 C C . ASN A 1 376 ? -4.711 -4.681 0.642 1.00 93.81 376 ASN A C 1
ATOM 2955 O O . ASN A 1 376 ? -3.782 -4.433 1.412 1.00 93.81 376 ASN A O 1
ATOM 2959 N N . ASP A 1 377 ? -4.524 -4.950 -0.642 1.00 94.88 377 ASP A N 1
ATOM 2960 C CA . ASP A 1 377 ? -3.228 -4.886 -1.313 1.00 94.88 377 ASP A CA 1
ATOM 2961 C C . ASP A 1 377 ? -3.420 -4.521 -2.791 1.00 94.88 377 ASP A C 1
ATOM 2963 O O . ASP A 1 377 ? -4.539 -4.369 -3.280 1.00 94.88 377 ASP A O 1
ATOM 2967 N N . VAL A 1 378 ? -2.328 -4.345 -3.521 1.00 95.12 378 VAL A N 1
ATOM 2968 C CA . VAL A 1 378 ? -2.325 -4.004 -4.941 1.00 95.12 378 VAL A CA 1
ATOM 2969 C C . VAL A 1 378 ? -1.227 -4.800 -5.627 1.00 95.12 378 VAL A C 1
ATOM 2971 O O . VAL A 1 378 ? -0.083 -4.799 -5.180 1.00 95.12 378 VAL A O 1
ATOM 2974 N N . PHE A 1 379 ? -1.541 -5.415 -6.766 1.00 94.81 379 PHE A N 1
ATOM 2975 C CA . PHE A 1 379 ? -0.514 -5.890 -7.694 1.00 94.81 379 PHE A CA 1
ATOM 2976 C C . PHE A 1 379 ? -0.434 -4.964 -8.908 1.00 94.81 379 PHE A C 1
ATOM 2978 O O . PHE A 1 379 ? -1.405 -4.293 -9.266 1.00 94.81 379 PHE A O 1
ATOM 2985 N N . VAL A 1 380 ? 0.738 -4.897 -9.541 1.00 93.12 380 VAL A N 1
ATOM 2986 C CA . VAL A 1 380 ? 0.995 -3.921 -10.611 1.00 93.12 380 VAL A CA 1
ATOM 2987 C C . VAL A 1 380 ? 1.254 -4.629 -11.929 1.00 93.12 380 VAL A C 1
ATOM 2989 O O . VAL A 1 380 ? 2.106 -5.509 -12.023 1.00 93.12 380 VAL A O 1
ATOM 2992 N N . VAL A 1 381 ? 0.553 -4.209 -12.976 1.00 91.00 381 VAL A N 1
ATOM 2993 C CA . VAL A 1 381 ? 0.782 -4.648 -14.353 1.00 91.00 381 VAL A CA 1
ATOM 2994 C C . VAL A 1 381 ? 1.544 -3.549 -15.089 1.00 91.00 381 VAL A C 1
ATOM 2996 O O . VAL A 1 381 ? 1.009 -2.481 -15.369 1.00 91.00 381 VAL A O 1
ATOM 2999 N N . MET A 1 382 ? 2.809 -3.808 -15.398 1.00 88.06 382 MET A N 1
ATOM 3000 C CA . MET A 1 382 ? 3.664 -2.934 -16.198 1.00 88.06 382 MET A CA 1
ATOM 3001 C C . MET A 1 382 ? 3.454 -3.239 -17.678 1.00 88.06 382 MET A C 1
ATOM 3003 O O . MET A 1 382 ? 3.558 -4.396 -18.095 1.00 88.06 382 MET A O 1
ATOM 3007 N N . MET A 1 383 ? 3.159 -2.212 -18.470 1.00 81.50 383 MET A N 1
ATOM 3008 C CA . MET A 1 383 ? 2.864 -2.344 -19.896 1.00 81.50 383 MET A CA 1
ATOM 3009 C C . MET A 1 383 ? 3.980 -1.718 -20.734 1.00 81.50 383 MET A C 1
ATOM 3011 O O . MET A 1 383 ? 4.275 -0.535 -20.567 1.00 81.50 383 MET A O 1
ATOM 3015 N N . ASP A 1 384 ? 4.543 -2.488 -21.670 1.00 74.94 384 ASP A N 1
ATOM 3016 C CA . ASP A 1 384 ? 5.554 -1.983 -22.603 1.00 74.94 384 ASP A CA 1
ATOM 3017 C C . ASP A 1 384 ? 4.846 -1.106 -23.658 1.00 74.94 384 ASP A C 1
ATOM 3019 O O . ASP A 1 384 ? 4.124 -1.614 -24.526 1.00 74.94 384 ASP A O 1
ATOM 3023 N N . THR A 1 385 ? 5.022 0.218 -23.600 1.00 64.69 385 THR A N 1
ATOM 3024 C CA . THR A 1 385 ? 4.481 1.124 -24.629 1.00 64.69 385 THR A CA 1
ATOM 3025 C C . THR A 1 385 ? 5.460 1.311 -25.797 1.00 64.69 385 THR A C 1
ATOM 3027 O O . THR A 1 385 ? 6.679 1.255 -25.614 1.00 64.69 385 THR A O 1
ATOM 3030 N N . PRO A 1 386 ? 4.977 1.614 -27.022 1.00 58.62 386 PRO A N 1
ATOM 3031 C CA . PRO A 1 386 ? 5.838 1.877 -28.185 1.00 58.62 386 PRO A CA 1
ATOM 3032 C C . PRO A 1 386 ? 6.804 3.064 -28.013 1.00 58.62 386 PRO A C 1
ATOM 3034 O O . PRO A 1 386 ? 7.771 3.174 -28.770 1.00 58.62 386 PRO A O 1
ATOM 3037 N N . GLN A 1 387 ? 6.512 3.950 -27.055 1.00 58.81 387 GLN A N 1
ATOM 3038 C CA . GLN A 1 387 ? 7.296 5.131 -26.677 1.00 58.81 387 GLN A CA 1
ATOM 3039 C C . GLN A 1 387 ? 8.394 4.797 -25.641 1.00 58.81 387 GLN A C 1
ATOM 3041 O O . GLN A 1 387 ? 9.208 5.657 -25.316 1.00 58.81 387 GLN A O 1
ATOM 3046 N N . GLY A 1 388 ? 8.448 3.556 -25.133 1.00 57.53 388 GLY A N 1
ATOM 3047 C CA . GLY A 1 388 ? 9.442 3.105 -24.151 1.00 57.53 388 GLY A CA 1
ATOM 3048 C C . GLY A 1 388 ? 9.177 3.567 -22.716 1.00 57.53 388 GLY A C 1
ATOM 3049 O O . GLY A 1 388 ? 10.076 3.496 -21.883 1.00 57.53 388 GLY A O 1
ATOM 3050 N N . THR A 1 389 ? 7.973 4.066 -22.426 1.00 58.69 389 THR A N 1
ATOM 3051 C CA . THR A 1 389 ? 7.548 4.467 -21.079 1.00 58.69 389 THR A CA 1
ATOM 3052 C C . THR A 1 389 ? 6.671 3.366 -20.494 1.00 58.69 389 THR A C 1
ATOM 3054 O O . THR A 1 389 ? 5.572 3.123 -20.996 1.00 58.69 389 THR A O 1
ATOM 3057 N N . ASP A 1 390 ? 7.146 2.678 -19.460 1.00 68.44 390 ASP A N 1
ATOM 3058 C CA . ASP A 1 390 ? 6.343 1.660 -18.784 1.00 68.44 390 ASP A CA 1
ATOM 3059 C C . ASP A 1 390 ? 5.223 2.355 -17.998 1.00 68.44 390 ASP A C 1
ATOM 3061 O O . ASP A 1 390 ? 5.490 3.117 -17.067 1.00 68.44 390 ASP A O 1
ATOM 3065 N N . ILE A 1 391 ? 3.965 2.117 -18.376 1.00 72.38 391 ILE A N 1
ATOM 3066 C CA . ILE A 1 391 ? 2.806 2.658 -17.653 1.00 72.38 391 ILE A CA 1
ATOM 3067 C C . ILE A 1 391 ? 2.350 1.604 -16.633 1.00 72.38 391 ILE A C 1
ATOM 3069 O O . ILE A 1 391 ? 1.987 0.497 -17.049 1.00 72.38 391 ILE A O 1
ATOM 3073 N N . PRO A 1 392 ? 2.363 1.903 -15.319 1.00 86.19 392 PRO A N 1
ATOM 3074 C CA . PRO A 1 392 ? 1.883 0.980 -14.299 1.00 86.19 392 PRO A CA 1
ATOM 3075 C C . PRO A 1 392 ? 0.352 1.007 -14.219 1.00 86.19 392 PRO A C 1
ATOM 3077 O O . PRO A 1 392 ? -0.247 2.046 -13.949 1.00 86.19 392 PRO A O 1
ATOM 3080 N N . LEU A 1 393 ? -0.284 -0.149 -14.394 1.00 88.44 393 LEU A N 1
ATOM 3081 C CA . LEU A 1 393 ? -1.690 -0.363 -14.061 1.00 88.44 393 LEU A CA 1
ATOM 3082 C C . LEU A 1 393 ? -1.776 -1.045 -12.696 1.00 88.44 393 LEU A C 1
ATOM 3084 O O . LEU A 1 393 ? -1.378 -2.198 -12.538 1.00 88.44 393 LEU A O 1
ATOM 3088 N N . GLN A 1 394 ? -2.281 -0.317 -11.708 1.00 92.44 394 GLN A N 1
ATOM 3089 C CA . GLN A 1 394 ? -2.506 -0.832 -10.362 1.00 92.44 394 GLN A CA 1
ATOM 3090 C C . GLN A 1 394 ? -3.846 -1.558 -10.302 1.00 92.44 394 GLN A C 1
ATOM 3092 O O . GLN A 1 394 ? -4.875 -0.992 -10.671 1.00 92.44 394 GLN A O 1
ATOM 3097 N N . VAL A 1 395 ? -3.830 -2.804 -9.837 1.00 94.19 395 VAL A N 1
ATOM 3098 C CA . VAL A 1 395 ? -5.034 -3.618 -9.683 1.00 94.19 395 VAL A CA 1
ATOM 3099 C C . VAL A 1 395 ? -5.227 -3.925 -8.195 1.00 94.19 395 VAL A C 1
ATOM 3101 O O . VAL A 1 395 ? -4.409 -4.651 -7.617 1.00 94.19 395 VAL A O 1
ATOM 3104 N N . PRO A 1 396 ? -6.269 -3.365 -7.556 1.00 96.00 396 PRO A N 1
ATOM 3105 C CA . PRO A 1 396 ? -6.568 -3.617 -6.154 1.00 96.00 396 PRO A CA 1
ATOM 3106 C C . PRO A 1 396 ? -6.991 -5.067 -5.903 1.00 96.00 396 PRO A C 1
ATOM 3108 O O . PRO A 1 396 ? -7.762 -5.658 -6.665 1.00 96.00 396 PRO A O 1
ATOM 3111 N N . ILE A 1 397 ? -6.498 -5.605 -4.792 1.00 95.94 397 ILE A N 1
ATOM 3112 C CA . ILE A 1 397 ? -6.862 -6.891 -4.209 1.00 95.94 397 ILE A CA 1
ATOM 3113 C C . ILE A 1 397 ? -7.478 -6.606 -2.844 1.00 95.94 397 ILE A C 1
ATOM 3115 O O . ILE A 1 397 ? -6.846 -5.995 -1.984 1.00 95.94 397 ILE A O 1
ATOM 3119 N N . LEU A 1 398 ? -8.710 -7.052 -2.652 1.00 95.19 398 LEU A N 1
ATOM 3120 C CA . LEU A 1 398 ? -9.480 -6.847 -1.438 1.00 95.19 398 LEU A CA 1
ATOM 3121 C C . LEU A 1 398 ? -9.883 -8.215 -0.893 1.00 95.19 398 LEU A C 1
ATOM 3123 O O . LEU A 1 398 ? -10.394 -9.064 -1.620 1.00 95.19 398 LEU A O 1
ATOM 3127 N N . ALA A 1 399 ? -9.677 -8.437 0.394 1.00 93.75 399 ALA A N 1
ATOM 3128 C CA . ALA A 1 399 ? -10.275 -9.548 1.110 1.00 93.75 399 ALA A CA 1
ATOM 3129 C C . ALA A 1 399 ? -11.052 -8.970 2.281 1.00 93.75 399 ALA A C 1
ATOM 3131 O O . ALA A 1 399 ? -10.466 -8.442 3.216 1.00 93.75 399 ALA A O 1
ATOM 3132 N N . HIS A 1 400 ? -12.371 -9.050 2.219 1.00 91.12 400 HIS A N 1
ATOM 3133 C CA . HIS A 1 400 ? -13.233 -8.596 3.299 1.00 91.12 400 HIS A CA 1
ATOM 3134 C C . HIS A 1 400 ? -14.357 -9.596 3.486 1.00 91.12 400 HIS A C 1
ATOM 3136 O O . HIS A 1 400 ? -14.724 -10.315 2.559 1.00 91.12 400 HIS A O 1
ATOM 3142 N N . ARG A 1 401 ? -14.918 -9.658 4.688 1.00 87.56 401 ARG A N 1
ATOM 3143 C CA . ARG A 1 401 ? -16.037 -10.558 4.980 1.00 87.56 401 ARG A CA 1
ATOM 3144 C C . ARG A 1 401 ? -17.310 -9.747 5.089 1.00 87.56 401 ARG A C 1
ATOM 3146 O O . ARG A 1 401 ? -17.319 -8.665 5.667 1.00 87.56 401 ARG A O 1
ATOM 3153 N N . GLU A 1 402 ? -18.406 -10.282 4.569 1.00 85.00 402 GLU A N 1
ATOM 3154 C CA . GLU A 1 402 ? -19.707 -9.687 4.855 1.00 85.00 402 GLU A CA 1
ATOM 3155 C C . GLU A 1 402 ? -19.972 -9.766 6.369 1.00 85.00 402 GLU A C 1
ATOM 3157 O O . GLU A 1 402 ? -19.809 -10.839 6.968 1.00 85.00 402 GLU A O 1
ATOM 3162 N N . PRO A 1 403 ? -20.351 -8.656 7.025 1.00 84.44 403 PRO A N 1
ATOM 3163 C CA . PRO A 1 403 ? -20.667 -8.688 8.441 1.00 84.44 403 PRO A CA 1
ATOM 3164 C C . PRO A 1 403 ? -21.919 -9.548 8.675 1.00 84.44 403 PRO A C 1
ATOM 3166 O O . PRO A 1 403 ? -22.809 -9.591 7.822 1.00 84.44 403 PRO A O 1
ATOM 3169 N N . PRO A 1 404 ? -22.021 -10.246 9.818 1.00 85.62 404 PRO A N 1
ATOM 3170 C CA . PRO A 1 404 ? -23.243 -10.955 10.175 1.00 85.62 404 PRO A CA 1
ATOM 3171 C C . PRO A 1 404 ? -24.394 -9.960 10.369 1.00 85.62 404 PRO A C 1
ATOM 3173 O O . PRO A 1 404 ? -24.223 -8.930 11.018 1.00 85.62 404 PRO A O 1
ATOM 3176 N N . GLN A 1 405 ? -25.573 -10.272 9.831 1.00 88.31 405 GLN A N 1
ATOM 3177 C CA . GLN A 1 405 ? -26.759 -9.413 9.918 1.00 88.31 405 GLN A CA 1
ATOM 3178 C C . GLN A 1 405 ? -27.959 -10.229 10.374 1.00 88.31 405 GLN A C 1
ATOM 3180 O O . GLN A 1 405 ? -28.510 -11.015 9.607 1.00 88.31 405 GLN A O 1
ATOM 3185 N N . LEU A 1 406 ? -28.371 -10.053 11.628 1.00 89.75 406 LEU A N 1
ATOM 3186 C CA . LEU A 1 406 ? -29.512 -10.767 12.187 1.00 89.75 406 LEU A CA 1
ATOM 3187 C C . LEU A 1 406 ? -30.806 -9.992 11.925 1.00 89.75 406 LEU A C 1
ATOM 3189 O O . LEU A 1 406 ? -30.923 -8.834 12.313 1.00 89.75 406 LEU A O 1
ATOM 3193 N N . SER A 1 407 ? -31.808 -10.642 11.337 1.00 90.19 407 SER A N 1
ATOM 3194 C CA . SER A 1 407 ? -33.128 -10.060 11.064 1.00 90.19 407 SER A CA 1
ATOM 3195 C C . SER A 1 407 ? -34.021 -9.987 12.317 1.00 90.19 407 SER A C 1
ATOM 3197 O O . SER A 1 407 ? -35.211 -10.309 12.256 1.00 90.19 407 SER A O 1
ATOM 3199 N N . ILE A 1 408 ? -33.447 -9.669 13.480 1.00 88.81 408 ILE A N 1
ATOM 3200 C CA . ILE A 1 408 ? -34.201 -9.539 14.729 1.00 88.81 408 ILE A CA 1
ATOM 3201 C C . ILE A 1 408 ? -34.867 -8.150 14.786 1.00 88.81 408 ILE A C 1
ATOM 3203 O O . ILE A 1 408 ? -34.203 -7.153 14.499 1.00 88.81 408 ILE A O 1
ATOM 3207 N N . PRO A 1 409 ? -36.166 -8.047 15.122 1.00 86.06 409 PRO A N 1
ATOM 3208 C CA . PRO A 1 409 ? -36.822 -6.753 15.291 1.00 86.06 409 PRO A CA 1
ATOM 3209 C C . PRO A 1 409 ? -36.209 -5.954 16.449 1.00 86.06 409 PRO A C 1
ATOM 3211 O O . PRO A 1 409 ? -35.846 -6.531 17.472 1.00 86.06 409 PRO A O 1
ATOM 3214 N N . SER A 1 410 ? -36.163 -4.624 16.326 1.00 84.56 410 SER A N 1
ATOM 3215 C CA . SER A 1 410 ? -35.680 -3.723 17.388 1.00 84.56 410 SER A CA 1
ATOM 3216 C C . SER A 1 410 ? -36.579 -3.706 18.627 1.00 84.56 410 SER A C 1
ATOM 3218 O O . SER A 1 410 ? -36.139 -3.346 19.715 1.00 84.56 410 SER A O 1
ATOM 3220 N N . THR A 1 411 ? -37.845 -4.094 18.479 1.00 86.12 411 THR A N 1
ATOM 3221 C CA . THR A 1 411 ? -38.806 -4.194 19.577 1.00 86.12 411 THR A CA 1
ATOM 3222 C C . THR A 1 411 ? -39.443 -5.572 19.568 1.00 86.12 411 THR A C 1
ATOM 3224 O O . THR A 1 411 ? -40.069 -5.977 18.587 1.00 86.12 411 THR A O 1
ATOM 3227 N N . LEU A 1 412 ? -39.297 -6.290 20.679 1.00 85.12 412 LEU A N 1
ATOM 3228 C CA . LEU A 1 412 ? -39.898 -7.602 20.882 1.00 85.12 412 LEU A CA 1
ATOM 3229 C C . LEU A 1 412 ? -41.163 -7.435 21.725 1.00 85.12 412 LEU A C 1
ATOM 3231 O O . LEU A 1 412 ? -41.093 -7.028 22.882 1.00 85.12 412 LEU A O 1
ATOM 3235 N N . GLN A 1 413 ? -42.328 -7.726 21.147 1.00 81.69 413 GLN A N 1
ATOM 3236 C CA . GLN A 1 413 ? -43.591 -7.685 21.882 1.00 81.69 413 GLN A CA 1
ATOM 3237 C C . GLN A 1 413 ? -43.843 -9.029 22.563 1.00 81.69 413 GLN A C 1
ATOM 3239 O O . GLN A 1 413 ? -44.042 -10.047 21.899 1.00 81.69 413 GLN A O 1
ATOM 3244 N N . ALA A 1 414 ? -43.841 -9.027 23.894 1.00 79.56 414 ALA A N 1
ATOM 3245 C CA . ALA A 1 414 ? -44.299 -10.166 24.673 1.00 79.56 414 ALA A CA 1
ATOM 3246 C C . ALA A 1 414 ? -45.834 -10.237 24.653 1.00 79.56 414 ALA A C 1
ATOM 3248 O O . ALA A 1 414 ? -46.519 -9.213 24.702 1.00 79.56 414 ALA A O 1
ATOM 3249 N N . HIS A 1 415 ? -46.379 -11.451 24.610 1.00 82.12 415 HIS A N 1
ATOM 3250 C CA . HIS A 1 415 ? -47.810 -11.661 24.817 1.00 82.12 415 HIS A CA 1
ATOM 3251 C C . HIS A 1 415 ? -48.196 -11.327 26.265 1.00 82.12 415 HIS A C 1
ATOM 3253 O O . HIS A 1 415 ? -47.412 -11.525 27.195 1.00 82.12 415 HIS A O 1
ATOM 3259 N N . CYS A 1 416 ? -49.417 -10.831 26.464 1.00 81.88 416 CYS A N 1
ATOM 3260 C CA . CYS A 1 416 ? -49.922 -10.522 27.797 1.00 81.88 416 CYS A CA 1
ATOM 3261 C C . CYS A 1 416 ? -50.135 -11.809 28.610 1.00 81.88 416 CYS A C 1
ATOM 3263 O O . CYS A 1 416 ? -50.797 -12.734 28.138 1.00 81.88 416 CYS A O 1
ATOM 3265 N N . CYS A 1 417 ? -49.643 -11.840 29.849 1.00 84.50 417 CYS A N 1
ATOM 3266 C CA . CYS A 1 417 ? -49.936 -12.891 30.822 1.00 84.50 417 CYS A CA 1
ATOM 3267 C C . CYS A 1 417 ? -50.476 -12.318 32.132 1.00 84.50 417 CYS A C 1
ATOM 3269 O O . CYS A 1 417 ? -50.339 -11.127 32.420 1.00 84.50 417 CYS A O 1
ATOM 3271 N N . LEU A 1 418 ? -51.134 -13.177 32.911 1.00 88.38 418 LEU A N 1
ATOM 3272 C CA . LEU A 1 418 ? -51.599 -12.836 34.250 1.00 88.38 418 LEU A CA 1
ATOM 3273 C C . LEU A 1 418 ? -50.407 -12.616 35.188 1.00 88.38 418 LEU A C 1
ATOM 3275 O O . LEU A 1 418 ? -49.326 -13.173 34.999 1.00 88.38 418 LEU A O 1
ATOM 3279 N N . ILE A 1 419 ? -50.616 -11.800 36.221 1.00 86.62 419 ILE A N 1
ATOM 3280 C CA . ILE A 1 419 ? -49.594 -11.514 37.232 1.00 86.62 419 ILE A CA 1
ATOM 3281 C C . ILE A 1 419 ? -49.213 -12.828 37.929 1.00 86.62 419 ILE A C 1
ATOM 3283 O O . ILE A 1 419 ? -50.048 -13.437 38.593 1.00 86.62 419 ILE A O 1
ATOM 3287 N N . GLY A 1 420 ? -47.951 -13.240 37.783 1.00 86.06 420 GLY A N 1
ATOM 3288 C CA . GLY A 1 420 ? -47.408 -14.480 38.348 1.00 86.06 420 GLY A CA 1
ATOM 3289 C C . GLY A 1 420 ? -47.263 -15.635 37.352 1.00 86.06 420 GLY A C 1
ATOM 3290 O O . GLY A 1 420 ? -46.555 -16.589 37.664 1.00 86.06 420 GLY A O 1
ATOM 3291 N N . ASP A 1 421 ? -47.854 -15.536 36.158 1.00 86.94 421 ASP A N 1
ATOM 3292 C CA . ASP A 1 421 ? -47.651 -16.504 35.076 1.00 86.94 421 ASP A CA 1
ATOM 3293 C C . ASP A 1 421 ? -46.473 -16.111 34.176 1.00 86.94 421 ASP A C 1
ATOM 3295 O O . ASP A 1 421 ? -46.096 -14.944 34.066 1.00 86.94 421 ASP A O 1
ATOM 3299 N N . THR A 1 422 ? -45.901 -17.104 33.492 1.00 84.69 422 THR A N 1
ATOM 3300 C CA . THR A 1 422 ? -44.831 -16.914 32.503 1.00 84.69 422 THR A CA 1
ATOM 3301 C C . THR A 1 422 ? -45.386 -17.126 31.101 1.00 84.69 422 THR A C 1
ATOM 3303 O O . THR A 1 422 ? -45.966 -18.172 30.820 1.00 84.69 422 THR A O 1
ATOM 3306 N N . CYS A 1 423 ? -45.175 -16.166 30.199 1.00 84.00 423 CYS A N 1
ATOM 3307 C CA . CYS A 1 423 ? -45.475 -16.343 28.782 1.00 84.00 423 CYS A CA 1
ATOM 3308 C C . CYS A 1 423 ? -44.193 -16.450 27.963 1.00 84.00 423 CYS A C 1
ATOM 3310 O O . CYS A 1 423 ? -43.339 -15.568 28.010 1.00 84.00 423 CYS A O 1
ATOM 3312 N N . VAL A 1 424 ? -44.091 -17.504 27.156 1.00 84.31 424 VAL A N 1
ATOM 3313 C CA . VAL A 1 424 ? -42.985 -17.700 26.216 1.00 84.31 424 VAL A CA 1
ATOM 3314 C C . VAL A 1 424 ? -43.445 -17.251 24.834 1.00 84.31 424 VAL A C 1
ATOM 3316 O O . VAL A 1 424 ? -44.455 -17.732 24.329 1.00 84.31 424 VAL A O 1
ATOM 3319 N N . THR A 1 425 ? -42.721 -16.314 24.221 1.00 82.25 425 THR A N 1
ATOM 3320 C CA . THR A 1 425 ? -42.974 -15.871 22.842 1.00 82.25 425 THR A CA 1
ATOM 3321 C C . THR A 1 425 ? -41.807 -16.295 21.962 1.00 82.25 425 THR A C 1
ATOM 3323 O O . THR A 1 425 ? -40.660 -15.959 22.247 1.00 82.25 425 THR A O 1
ATOM 3326 N N . THR A 1 426 ? -42.089 -17.035 20.892 1.00 85.25 426 THR A N 1
ATOM 3327 C CA . THR A 1 426 ? -41.070 -17.470 19.931 1.00 85.25 426 THR A CA 1
ATOM 3328 C C . THR A 1 426 ? -40.919 -16.434 18.824 1.00 85.25 426 THR A C 1
ATOM 3330 O O . THR A 1 426 ? -41.886 -16.116 18.136 1.00 85.25 426 THR A O 1
ATOM 3333 N N . ILE A 1 427 ? -39.700 -15.930 18.630 1.00 84.00 427 ILE A N 1
ATOM 3334 C CA . ILE A 1 427 ? -39.361 -14.983 17.563 1.00 84.00 427 ILE A CA 1
ATOM 3335 C C . ILE A 1 427 ? -38.409 -15.676 16.595 1.00 84.00 427 ILE A C 1
ATOM 3337 O O . ILE A 1 427 ? -37.344 -16.148 16.989 1.00 84.00 427 ILE A O 1
ATOM 3341 N N . SER A 1 428 ? -38.789 -15.736 15.322 1.00 86.31 428 SER A N 1
ATOM 3342 C CA . SER A 1 428 ? -37.918 -16.237 14.262 1.00 86.31 428 SER A CA 1
ATOM 3343 C C . SER A 1 428 ? -37.007 -15.123 13.756 1.00 86.31 428 SER A C 1
ATOM 3345 O O . SER A 1 428 ? -37.495 -14.083 13.316 1.00 86.31 428 SER A O 1
ATOM 3347 N N . CYS A 1 429 ? -35.699 -15.359 13.754 1.00 88.25 429 CYS A N 1
ATOM 3348 C CA . CYS A 1 429 ? -34.713 -14.485 13.131 1.00 88.25 429 CYS A CA 1
ATOM 3349 C C . CYS A 1 429 ? -33.822 -15.285 12.171 1.00 88.25 429 CYS A C 1
ATOM 3351 O O . CYS A 1 429 ? -33.613 -16.487 12.339 1.00 88.25 429 CYS A O 1
ATOM 3353 N N . LEU A 1 430 ? -33.316 -14.613 11.141 1.00 90.88 430 LEU A N 1
ATOM 3354 C CA . LEU A 1 430 ? -32.438 -15.171 10.121 1.00 90.88 430 LEU A CA 1
ATOM 3355 C C . LEU A 1 430 ? -31.161 -14.335 10.059 1.00 90.88 430 LEU A C 1
ATOM 3357 O O . LEU A 1 430 ? -31.225 -13.108 10.070 1.00 90.88 430 LEU A O 1
ATOM 3361 N N . ASN A 1 431 ? -30.002 -14.986 9.963 1.00 90.31 431 ASN A N 1
ATOM 3362 C CA . ASN A 1 431 ? -28.776 -14.290 9.590 1.00 90.31 431 ASN A CA 1
ATOM 3363 C C . ASN A 1 431 ? -28.749 -14.106 8.064 1.00 90.31 431 ASN A C 1
ATOM 3365 O O . ASN A 1 431 ? -28.589 -15.084 7.338 1.00 90.31 431 ASN A O 1
ATOM 3369 N N . GLN A 1 432 ? -28.941 -12.874 7.601 1.00 88.81 432 GLN A N 1
ATOM 3370 C CA . GLN A 1 432 ? -28.909 -12.478 6.190 1.00 88.81 432 GLN A CA 1
ATOM 3371 C C . GLN A 1 432 ? -27.508 -12.070 5.716 1.00 88.81 432 GLN A C 1
ATOM 3373 O O . GLN A 1 432 ? -27.294 -11.942 4.516 1.00 88.81 432 GLN A O 1
ATOM 3378 N N . GLY A 1 433 ? -26.577 -11.855 6.649 1.00 85.56 433 GLY A N 1
ATOM 3379 C CA . GLY A 1 433 ? -25.203 -11.460 6.355 1.00 85.56 433 GLY A CA 1
ATOM 3380 C C . GLY A 1 433 ? -24.224 -12.632 6.404 1.00 85.56 433 GLY A C 1
ATOM 3381 O O . GLY A 1 433 ? -24.598 -13.806 6.335 1.00 85.56 433 GLY A O 1
ATOM 3382 N N . GLY A 1 434 ? -22.943 -12.315 6.583 1.00 81.38 434 GLY A N 1
ATOM 3383 C CA . GLY A 1 434 ? -21.892 -13.324 6.635 1.00 81.38 434 GLY A CA 1
ATOM 3384 C C . GLY A 1 434 ? -21.974 -14.236 7.862 1.00 81.38 434 GLY A C 1
ATOM 3385 O O . GLY A 1 434 ? -22.697 -14.002 8.834 1.00 81.38 434 GLY A O 1
ATOM 3386 N N . ARG A 1 435 ? -21.197 -15.325 7.837 1.00 81.31 435 ARG A N 1
ATOM 3387 C CA . ARG A 1 435 ? -21.114 -16.273 8.960 1.00 81.31 435 ARG A CA 1
ATOM 3388 C C . ARG A 1 435 ? -20.643 -15.568 10.235 1.00 81.31 435 ARG A C 1
ATOM 3390 O O . ARG A 1 435 ? -19.511 -15.080 10.300 1.00 81.31 435 ARG A O 1
ATOM 3397 N N . GLY A 1 436 ? -21.476 -15.624 11.269 1.00 78.94 436 GLY A N 1
ATOM 3398 C CA . GLY A 1 436 ? -21.186 -15.087 12.592 1.00 78.94 436 GLY A CA 1
ATOM 3399 C C . GLY A 1 436 ? -21.812 -15.922 13.702 1.00 78.94 436 GLY A C 1
ATOM 3400 O O . GLY A 1 436 ? -22.622 -16.817 13.454 1.00 78.94 436 GLY A O 1
ATOM 3401 N N . ARG A 1 437 ? -21.399 -15.631 14.933 1.00 80.19 437 ARG A N 1
ATOM 3402 C CA . ARG A 1 437 ? -22.058 -16.098 16.154 1.00 80.19 437 ARG A CA 1
ATOM 3403 C C . ARG A 1 437 ? -22.737 -14.902 16.799 1.00 80.19 437 ARG A C 1
ATOM 3405 O O . ARG A 1 437 ? -22.197 -13.801 16.748 1.00 80.19 437 ARG A O 1
ATOM 3412 N N . PHE A 1 438 ? -23.899 -15.143 17.386 1.00 83.56 438 PHE A N 1
ATOM 3413 C CA . PHE A 1 438 ? -24.699 -14.122 18.045 1.00 83.56 438 PHE A CA 1
ATOM 3414 C C . PHE A 1 438 ? -24.852 -14.503 19.509 1.00 83.56 438 PHE A C 1
ATOM 3416 O O . PHE A 1 438 ? -25.081 -15.673 19.819 1.00 83.56 438 PHE A O 1
ATOM 3423 N N . TRP A 1 439 ? -24.733 -13.514 20.386 1.00 80.12 439 TRP A N 1
ATOM 3424 C CA . TRP A 1 439 ? -25.012 -13.658 21.807 1.00 80.12 439 TRP A CA 1
ATOM 3425 C C . TRP A 1 439 ? -26.211 -12.786 22.148 1.00 80.12 439 TRP A C 1
ATOM 3427 O O . TRP A 1 439 ? -26.301 -11.646 21.698 1.00 80.12 439 TRP A O 1
ATOM 3437 N N . LEU A 1 440 ? -27.132 -13.349 22.921 1.00 83.06 440 LEU A N 1
ATOM 3438 C CA . LEU A 1 440 ? -28.254 -12.634 23.507 1.00 83.06 440 LEU A CA 1
ATOM 3439 C C . LEU A 1 440 ? -27.943 -12.498 24.990 1.00 83.06 440 LEU A C 1
ATOM 3441 O O . LEU A 1 440 ? -27.685 -13.502 25.648 1.00 83.06 440 LEU A O 1
ATOM 3445 N N . MET A 1 441 ? -27.920 -11.268 25.481 1.00 83.69 441 MET A N 1
ATOM 3446 C CA . MET A 1 441 ? -27.614 -10.957 26.871 1.00 83.69 441 MET A CA 1
ATOM 3447 C C . MET A 1 441 ? -28.484 -9.803 27.343 1.00 83.69 441 MET A C 1
ATOM 3449 O O . MET A 1 441 ? -28.933 -8.979 26.543 1.00 83.69 441 MET A O 1
ATOM 3453 N N . THR A 1 442 ? -28.737 -9.779 28.641 1.00 86.75 442 THR A N 1
ATOM 3454 C CA . THR A 1 442 ? -29.399 -8.661 29.313 1.00 86.75 442 THR A CA 1
ATOM 3455 C C . THR A 1 442 ? -28.440 -7.478 29.477 1.00 86.75 442 THR A C 1
ATOM 3457 O O . THR A 1 442 ? -27.222 -7.630 29.370 1.00 86.75 442 THR A O 1
ATOM 3460 N N . GLU A 1 443 ? -28.983 -6.289 29.740 1.00 86.25 443 GLU A N 1
ATOM 3461 C CA . GLU A 1 443 ? -28.186 -5.074 29.968 1.00 86.25 443 GLU A CA 1
ATOM 3462 C C . GLU A 1 443 ? -27.243 -5.237 31.175 1.00 86.25 443 GLU A C 1
ATOM 3464 O O . GLU A 1 443 ? -26.045 -4.986 31.063 1.00 86.25 443 GLU A O 1
ATOM 3469 N N . ASP A 1 444 ? -27.738 -5.814 32.273 1.00 86.38 444 ASP A N 1
ATOM 3470 C CA . ASP A 1 444 ? -26.936 -6.119 33.465 1.00 86.38 444 ASP A CA 1
ATOM 3471 C C . ASP A 1 444 ? -25.762 -7.074 33.178 1.00 86.38 444 ASP A C 1
ATOM 3473 O O . ASP A 1 444 ? -24.677 -6.945 33.752 1.00 86.38 444 ASP A O 1
ATOM 3477 N N . GLU A 1 445 ? -25.971 -8.084 32.328 1.00 82.62 445 GLU A N 1
ATOM 3478 C CA . GLU A 1 445 ? -24.922 -9.028 31.923 1.00 82.62 445 GLU A CA 1
ATOM 3479 C C . GLU A 1 445 ? -23.875 -8.350 31.036 1.00 82.62 445 GLU A C 1
ATOM 3481 O O . GLU A 1 445 ? -22.678 -8.592 31.205 1.00 82.62 445 GLU A O 1
ATOM 3486 N N . TRP A 1 446 ? -24.309 -7.462 30.139 1.00 82.62 446 TRP A N 1
ATOM 3487 C CA . TRP A 1 446 ? -23.427 -6.670 29.285 1.00 82.62 446 TRP A CA 1
ATOM 3488 C C . TRP A 1 446 ? -22.525 -5.730 30.097 1.00 82.62 446 TRP A C 1
ATOM 3490 O O . TRP A 1 446 ? -21.308 -5.705 29.892 1.00 82.62 446 TRP A O 1
ATOM 3500 N N . GLU A 1 447 ? -23.083 -5.014 31.074 1.00 85.12 447 GLU A N 1
ATOM 3501 C CA . GLU A 1 447 ? -22.322 -4.123 31.960 1.00 85.12 447 GLU A CA 1
ATOM 3502 C C . GLU A 1 447 ? -21.306 -4.886 32.827 1.00 85.12 447 GLU A C 1
ATOM 3504 O O . GLU A 1 447 ? -20.157 -4.460 33.009 1.00 85.12 447 GLU A O 1
ATOM 3509 N N . LYS A 1 448 ? -21.685 -6.068 33.327 1.00 80.94 448 LYS A N 1
ATOM 3510 C CA . LYS A 1 448 ? -20.769 -6.959 34.060 1.00 80.94 448 LYS A CA 1
ATOM 3511 C C . LYS A 1 448 ? -19.650 -7.495 33.164 1.00 80.94 448 LYS A C 1
ATOM 3513 O O . LYS A 1 448 ? -18.503 -7.569 33.602 1.00 80.94 448 LYS A O 1
ATOM 3518 N N . ALA A 1 449 ? -19.945 -7.830 31.909 1.00 73.00 449 ALA A N 1
ATOM 3519 C CA . ALA A 1 449 ? -18.943 -8.301 30.954 1.00 73.00 449 ALA A CA 1
ATOM 3520 C C . ALA A 1 449 ? -17.904 -7.219 30.606 1.00 73.00 449 ALA A C 1
ATOM 3522 O O . ALA A 1 449 ? -16.719 -7.528 30.482 1.00 73.00 449 ALA A O 1
ATOM 3523 N N . LEU A 1 450 ? -18.329 -5.955 30.500 1.00 77.12 450 LEU A N 1
ATOM 3524 C CA . LEU A 1 450 ? -17.455 -4.800 30.252 1.00 77.12 450 LEU A CA 1
ATOM 3525 C C . LEU A 1 450 ? -16.534 -4.463 31.434 1.00 77.12 450 LEU A C 1
ATOM 3527 O O . LEU A 1 450 ? -15.423 -3.977 31.228 1.00 77.12 450 LEU A O 1
ATOM 3531 N N . SER A 1 451 ? -16.991 -4.697 32.666 1.00 74.31 451 SER A N 1
ATOM 3532 C CA . SER A 1 451 ? -16.277 -4.303 33.889 1.00 74.31 451 SER A CA 1
ATOM 3533 C C . SER A 1 451 ? -15.255 -5.330 34.385 1.00 74.31 451 SER A C 1
ATOM 3535 O O . SER A 1 451 ? -14.271 -4.944 35.018 1.00 74.31 451 SER A O 1
ATOM 3537 N N . HIS A 1 452 ? -15.449 -6.625 34.109 1.00 61.16 452 HIS A N 1
ATOM 3538 C CA . HIS A 1 452 ? -14.637 -7.691 34.710 1.00 61.16 452 HIS A CA 1
ATOM 3539 C C . HIS A 1 452 ? -13.473 -8.225 33.848 1.00 61.16 452 HIS A C 1
ATOM 3541 O O . HIS A 1 452 ? -12.587 -8.878 34.399 1.00 61.16 452 HIS A O 1
ATOM 3547 N N . SER A 1 453 ? -13.406 -7.949 32.540 1.00 57.84 453 SER A N 1
ATOM 3548 C CA . SER A 1 453 ? -12.286 -8.360 31.667 1.00 57.84 453 SER A CA 1
ATOM 3549 C C . SER A 1 453 ? -12.377 -7.706 30.285 1.00 57.84 453 SER A C 1
ATOM 3551 O O . SER A 1 453 ? -13.372 -7.054 29.980 1.00 57.84 453 SER A O 1
ATOM 3553 N N . SER A 1 454 ? -11.390 -7.925 29.403 1.00 64.81 454 SER A N 1
ATOM 3554 C CA . SER A 1 454 ? -11.619 -7.659 27.981 1.00 64.81 454 SER A CA 1
ATOM 3555 C C . SER A 1 454 ? -12.855 -8.455 27.537 1.00 64.81 454 SER A C 1
ATOM 3557 O O . SER A 1 454 ? -12.997 -9.632 27.869 1.00 64.81 454 SER A O 1
ATOM 3559 N N . LEU A 1 455 ? -13.783 -7.812 26.829 1.00 66.25 455 LEU A N 1
ATOM 3560 C CA . LEU A 1 455 ? -15.049 -8.418 26.386 1.00 66.25 455 LEU A CA 1
ATOM 3561 C C . LEU A 1 455 ? -14.816 -9.762 25.663 1.00 66.25 455 LEU A C 1
ATOM 3563 O O . LEU A 1 455 ? -15.585 -10.711 25.783 1.00 66.25 455 LEU A O 1
ATOM 3567 N N . ILE A 1 456 ? -13.674 -9.856 24.981 1.00 62.81 456 ILE A N 1
ATOM 3568 C CA . ILE A 1 456 ? -13.176 -11.036 24.275 1.00 62.81 456 ILE A CA 1
ATOM 3569 C C . ILE A 1 456 ? -12.854 -12.193 25.235 1.00 62.81 456 ILE A C 1
ATOM 3571 O O . ILE A 1 456 ? -13.185 -13.335 24.926 1.00 62.81 456 ILE A O 1
ATOM 3575 N N . ASP A 1 457 ? -12.261 -11.935 26.401 1.00 65.06 457 ASP A N 1
ATOM 3576 C CA . ASP A 1 457 ? -11.945 -12.974 27.390 1.00 65.06 457 ASP A CA 1
ATOM 3577 C C . ASP A 1 457 ? -13.205 -13.531 28.055 1.00 65.06 457 ASP A C 1
ATOM 3579 O O . ASP A 1 457 ? -13.321 -14.747 28.223 1.00 65.06 457 ASP A O 1
ATOM 3583 N N . HIS A 1 458 ? -14.183 -12.670 28.352 1.00 66.19 458 HIS A N 1
ATOM 3584 C CA . HIS A 1 458 ? -15.490 -13.092 28.862 1.00 66.19 458 HIS A CA 1
ATOM 3585 C C . HIS A 1 458 ? -16.247 -13.946 27.832 1.00 66.19 458 HIS A C 1
ATOM 3587 O O . HIS A 1 458 ? -16.731 -15.034 28.148 1.00 66.19 458 HIS A O 1
ATOM 3593 N N . ILE A 1 459 ? -16.264 -13.515 26.564 1.00 64.81 459 ILE A N 1
ATOM 3594 C CA . ILE A 1 459 ? -16.843 -14.280 25.449 1.00 64.81 459 ILE A CA 1
ATOM 3595 C C . ILE A 1 459 ? -16.138 -15.638 25.277 1.00 64.81 459 ILE A C 1
ATOM 3597 O O . ILE A 1 459 ? -16.792 -16.668 25.103 1.00 64.81 459 ILE A O 1
ATOM 3601 N N . ASN A 1 460 ? -14.806 -15.669 25.354 1.00 66.62 460 ASN A N 1
ATOM 3602 C CA . ASN A 1 460 ? -14.023 -16.902 25.249 1.00 66.62 460 ASN A CA 1
ATOM 3603 C C . ASN A 1 460 ? -14.222 -17.841 26.452 1.00 66.62 460 ASN A C 1
ATOM 3605 O O . ASN A 1 460 ? -14.071 -19.057 26.301 1.00 66.62 460 ASN A O 1
ATOM 3609 N N . ALA A 1 461 ? -14.551 -17.309 27.632 1.00 66.81 461 ALA A N 1
ATOM 3610 C CA . ALA A 1 461 ? -14.905 -18.096 28.811 1.00 66.81 461 ALA A CA 1
ATOM 3611 C C . ALA A 1 461 ? -16.281 -18.764 28.648 1.00 66.81 461 ALA A C 1
ATOM 3613 O O . ALA A 1 461 ? -16.381 -19.974 28.850 1.00 66.81 461 ALA A O 1
ATOM 3614 N N . LEU A 1 462 ? -17.291 -18.028 28.166 1.00 63.75 462 LEU A N 1
ATOM 3615 C CA . LEU A 1 462 ? -18.619 -18.571 27.828 1.00 63.75 462 LEU A CA 1
ATOM 3616 C C . LEU A 1 462 ? -18.544 -19.666 26.751 1.00 63.75 462 LEU A C 1
ATOM 3618 O O . LEU A 1 462 ? -19.301 -20.629 26.778 1.00 63.75 462 LEU A O 1
ATOM 3622 N N . MET A 1 463 ? -17.584 -19.578 25.823 1.00 58.31 463 MET A N 1
ATOM 3623 C CA . MET A 1 463 ? -17.343 -20.625 24.820 1.00 58.31 463 MET A CA 1
ATOM 3624 C C . MET A 1 463 ? -16.872 -21.973 25.393 1.00 58.31 463 MET A C 1
ATOM 3626 O O . MET A 1 463 ? -16.903 -22.967 24.664 1.00 58.31 463 MET A O 1
ATOM 3630 N N . ARG A 1 464 ? -16.389 -22.025 26.642 1.00 56.12 464 ARG A N 1
ATOM 3631 C CA . ARG A 1 464 ? -15.941 -23.271 27.292 1.00 56.12 464 ARG A CA 1
ATOM 3632 C C . ARG A 1 464 ? -17.038 -23.956 28.100 1.00 56.12 464 ARG A C 1
ATOM 3634 O O . ARG A 1 464 ? -16.821 -25.090 28.525 1.00 56.12 464 ARG A O 1
ATOM 3641 N N . GLU A 1 465 ? -18.188 -23.316 28.300 1.00 51.47 465 GLU A N 1
ATOM 3642 C CA . GLU A 1 465 ? -19.325 -23.975 28.933 1.00 51.47 465 GLU A CA 1
ATOM 3643 C C . GLU A 1 465 ? -20.010 -24.915 27.926 1.00 51.47 465 GLU A C 1
ATOM 3645 O O . GLU A 1 465 ? -20.360 -24.499 26.817 1.00 51.47 465 GLU A O 1
ATOM 3650 N N . PRO A 1 466 ? -20.173 -26.211 28.252 1.00 42.53 466 PRO A N 1
ATOM 3651 C CA . PRO A 1 466 ? -20.899 -27.130 27.391 1.00 42.53 466 PRO A CA 1
ATOM 3652 C C . PRO A 1 466 ? -22.369 -26.709 27.318 1.00 42.53 466 PRO A C 1
ATOM 3654 O O . PRO A 1 466 ? -22.993 -26.436 28.342 1.00 42.53 466 PRO A O 1
ATOM 3657 N N . LEU A 1 467 ? -22.927 -26.688 26.102 1.00 44.59 467 LEU A N 1
ATOM 3658 C CA . LEU A 1 467 ? -24.359 -26.477 25.885 1.00 44.59 467 LEU A CA 1
ATOM 3659 C C . LEU A 1 467 ? -25.156 -27.444 26.781 1.00 44.59 467 LEU A C 1
ATOM 3661 O O . LEU A 1 467 ? -24.892 -28.652 26.724 1.00 44.59 467 LEU A O 1
ATOM 3665 N N . PRO A 1 468 ? -26.122 -26.965 27.586 1.00 40.25 468 PRO A N 1
ATOM 3666 C CA . PRO A 1 468 ? -26.995 -27.862 28.324 1.00 40.25 468 PRO A CA 1
ATOM 3667 C C . PRO A 1 468 ? -27.733 -28.744 27.316 1.00 40.25 468 PRO A C 1
ATOM 3669 O O . PRO A 1 468 ? -28.309 -28.253 26.343 1.00 40.25 468 PRO A O 1
ATOM 3672 N N . ALA A 1 469 ? -27.664 -30.060 27.525 1.00 38.06 469 ALA A N 1
ATOM 3673 C CA . ALA A 1 469 ? -28.394 -31.024 26.722 1.00 38.06 469 ALA A CA 1
ATOM 3674 C C . ALA A 1 469 ? -29.887 -30.695 26.823 1.00 38.06 469 ALA A C 1
ATOM 3676 O O . ALA A 1 469 ? -30.498 -30.873 27.876 1.00 38.06 469 ALA A O 1
ATOM 3677 N N . VAL A 1 470 ? -30.458 -30.178 25.737 1.00 42.38 470 VAL A N 1
ATOM 3678 C CA . VAL A 1 470 ? -31.901 -29.994 25.622 1.00 42.38 470 VAL A CA 1
ATOM 3679 C C . VAL A 1 470 ? -32.502 -31.393 25.538 1.00 42.38 470 VAL A C 1
ATOM 3681 O O . VAL A 1 470 ? -32.473 -32.034 24.488 1.00 42.38 470 VAL A O 1
ATOM 3684 N N . GLY A 1 471 ? -32.967 -31.897 26.681 1.00 35.03 471 GLY A N 1
ATOM 3685 C CA . GLY A 1 471 ? -33.859 -33.043 26.737 1.00 35.03 471 GLY A CA 1
ATOM 3686 C C . GLY A 1 471 ? -35.157 -32.659 26.042 1.00 35.03 471 GLY A C 1
ATOM 3687 O O . GLY A 1 471 ? -35.839 -31.731 26.470 1.00 35.03 471 GLY A O 1
ATOM 3688 N N . PHE A 1 472 ? -35.452 -33.332 24.935 1.00 40.25 472 PHE A N 1
ATOM 3689 C CA . PHE A 1 472 ? -36.811 -33.401 24.425 1.00 40.25 472 PHE A CA 1
ATOM 3690 C C . PHE A 1 472 ? -37.548 -34.423 25.294 1.00 40.25 472 PHE A C 1
ATOM 3692 O O . PHE A 1 472 ? -37.332 -35.621 25.111 1.00 40.25 472 PHE A O 1
ATOM 3699 N N . ASP A 1 473 ? -38.352 -33.934 26.236 1.00 34.62 473 ASP A N 1
ATOM 3700 C CA . ASP A 1 473 ? -39.469 -34.684 26.823 1.00 34.62 473 ASP A CA 1
ATOM 3701 C C . ASP A 1 473 ? -40.780 -34.263 26.148 1.00 34.62 473 ASP A C 1
ATOM 3703 O O . ASP A 1 473 ? -40.953 -33.042 25.898 1.00 34.62 473 ASP A O 1
#

pLDDT: mean 71.38, std 20.08, range [29.81, 96.69]

InterPro domains:
  IPR013783 Immunoglobulin-like fold [G3DSA:2.60.40.10] (292-396)
  IPR033304 Deleted in lung and esophageal cancer protein 1 [PTHR46348] (26-452)
  IPR059041 Deleted in lung and esophageal cancer protein 1, Ig-like domain [PF23277] (298-384)

Sequence (473 aa):
MGPTESDNQVAVPVLKDEDVVAVGSISNVLRRAFRDYYTDDFDQRLNNAWAMTPAPKTTSEDHTIDADNNNDHATETPEEPEHPYLVYGRQRVAEVEADLRAKVQQATDLMALLENRRREALEKDEAQARELVKQGLVVKAQIPIGPSNFRLDAAELEPFGEFAQSLIQARNLLEENHLKMLDRSGNGPTAQIKAAKAAIETPGYLKSTSTVQTRKESTLHKFYMNEHGDDDEYISDFVDEVVPRAKPTPKAVAHTISTDDAALNNKILHRMQSKLNFVRNPRFDTNKVTLESEPPFVVQPNPVEFLAYEIGGIYEQLVLIKNVSAISSRCRVLPPATAFFMLASVQFPDETGLIAPGLSCQVRIQFAPDTRADYNDVFVVMMDTPQGTDIPLQVPILAHREPPQLSIPSTLQAHCCLIGDTCVTTISCLNQGGRGRFWLMTEDEWEKALSHSSLIDHINALMREPLPAVGFD

Foldseek 3Di:
DDDDDDDDDDDDDDDDPVPPDPPDPPVVVVCVVPVVPDDPCNCVVVVVVVVPPDDPDDDDDDDDDDDDDDDDDPPPDDPDPPDVVVVVVVVVVVVVVVVVVVLVVLVVVVVVVQVVLVVVQVVVVVVVQVVCVVVVHHPDPPPPDDPRSRDDDPVVLVVSPPVSVPDDDPVVVVVVVVLVVCCVVLNHPVSVVVVVVVVVDDPPVPDQDVVNVVVVVVVVVVVVVDPDDDDDDDDDDDDDDDDDDDDDDDDDDDDDDDPVNVVVVVVVVVVVVPDPPDPPDVVPPPPPPPCPPDDQWDKPPFQAEAAADDAQDKDKDKMKTAGQDQAWWAKDKAFKPDPQKGWPDWAAPDPVRIHHHGGIIIIIIMGHDNDQAKDKIWIWIFIQDPVRDTDIDIGIYIYHYWDWDKQDDPDDDFDDDDVPDDGDDDDDIDGPTGDDDDDDDDPVVVVVCVPPDPVVVVVVVVVPDDDPPPDDD

Secondary structure (DSSP, 8-state):
--PPP----PPPPPPPGGG---TT-HHHHHHHHTTTTS-TTHHHHHHHHHHTSPPP---------------------------HHHHHHHHHHHHHHHHHHHHHHHHHHHHHHHHHHHHHHHHHHHHHHHHHHHTT----TTSPP-S-S----HHHHGGGHHHHHT---HHHHHHHHHHHHHHHTT-SHHHHHHHHHHHHSPPTTTSPPHHHHHHHHHHHHHHTT-----------------PPPPPPPPPPPPPPPPHHHHHHHHHHHHHHHS---PPPPGGG-TT----TTS-SEEEESSSEEE-S--TT--EEEEEEEEE-SSS-EEEEEEPPSSSSEEEEEEE-SSTT-EE-TT-EEEEEEEE--SSSS-EEEEEEEEE--TTS--EEEEEEEEE--PPP-B---SS--PPP--TT----------B-SSS-------HHHHHHHHHHS-HHHHHHHHTTSPPP-----

Mean predicted aligned error: 23.86 Å

Organism: Saprolegnia parasitica (strain CBS 223.65) (NCBI:txid695850)

Radius of gyration: 41.33 Å; Cα contacts (8 Å, |Δi|>4): 359; chains: 1; bounding box: 108×117×105 Å

Solvent-accessible surface area (backbone atoms only — not comparable to full-atom values): 30335 Å² total; per-residue (Å²): 141,79,87,84,85,80,86,84,81,81,83,78,84,81,82,57,81,89,73,69,75,75,88,80,55,65,68,59,57,50,44,69,75,39,52,94,76,49,56,92,58,46,60,58,53,50,51,50,56,56,69,68,50,79,72,83,78,76,89,69,92,77,91,80,87,84,88,90,80,91,80,97,72,88,75,83,71,83,82,69,82,77,56,70,66,58,56,52,48,52,52,53,51,50,51,52,52,51,52,48,50,51,53,51,49,44,53,53,52,49,49,53,50,52,50,51,46,49,52,55,19,48,53,50,50,50,52,50,50,53,51,35,46,74,72,72,44,71,94,48,101,81,60,84,78,71,83,75,70,67,77,82,59,70,81,78,38,59,89,39,51,75,64,47,73,67,58,81,54,66,67,60,55,51,50,52,50,49,47,51,52,26,34,74,71,52,73,12,73,67,29,45,52,50,52,54,49,55,73,71,44,78,54,73,90,75,47,81,48,69,70,56,48,53,45,48,53,55,47,52,61,43,54,78,72,47,88,77,84,81,90,86,87,87,89,83,89,85,83,87,82,84,83,84,85,83,81,88,78,84,84,80,81,85,79,79,78,50,77,68,58,50,53,51,52,48,53,51,50,50,59,69,61,48,75,71,86,63,78,72,65,73,94,73,51,88,82,63,86,62,75,89,81,66,74,53,57,50,64,43,62,71,63,37,77,45,56,86,81,53,63,78,42,79,46,78,47,76,32,36,45,28,24,74,33,96,57,67,39,41,68,47,78,46,65,39,84,54,92,42,43,42,67,75,45,77,46,57,82,35,94,86,45,48,34,46,54,77,36,50,32,42,33,33,39,32,38,45,42,86,55,90,67,72,46,80,47,47,31,36,40,35,34,65,40,100,86,73,55,71,50,76,45,77,42,48,34,39,31,44,66,58,63,58,36,70,60,61,71,97,70,83,84,75,68,92,61,60,94,90,59,86,71,88,74,90,81,87,64,49,73,80,39,29,97,71,85,86,84,87,78,54,71,70,55,50,55,50,38,62,72,75,45,61,57,65,58,52,53,57,52,60,69,70,57,76,78,78,81,80,76,87,126

Nearest PDB structures (foldseek):
  7n6g-assembly1_3J  TM=7.708E-01  e=2.528E-09  Chlamydomonas reinhardtii
  7sqc-assembly1_2A  TM=4.438E-01  e=4.006E-12  Chlamydomonas reinhardtii
  7b2q-assembly1_B  TM=6.264E-01  e=8.009E-03  Homo sapiens
  5jpm-assembly1_B  TM=5.270E-01  e=5.721E-03  Homo sapiens
  5jpn-assembly1_B  TM=5.237E-01  e=1.060E-02  Homo sapiens